Protein AF-0000000080439872 (afdb_homodimer)

pLDDT: mean 95.06, std 9.87, range [44.66, 98.94]

Foldseek 3Di:
DDFAPDDDDLVQFFAEEAEDEQEVVLDPPPHPVSSLVVSLVVVVVLVVLHHQEYEYEDFDPAPPGDDDDLVNSLVRVLVNLLSCVVPDDHAYEYEDQDLSSVLSSVVSPHGEYEHQALCPPPLCNLLSCQVSQGAYEGEDADPALDDPPLLVVLLVSNVVSVCSNVVSRHDQQRYEYEPNQQHRHDLVSSVVCLQQVLSSCVVPHAYEYEDELHVNQCVVVVHHSVPSHVVLLVSLLSCVVSGHRYYYYNNNNSNVVSRVVSSVVVPPD/DDFAPDDDDLVQFFAEEAEDEQEVVLDPPPHPVSSLVVSLVVVVVLVVLHHQEYEYEDFDPAPPGDDDDLVNSLVRVLVNLLSCVVPDDHAYEYEDQELSSVLSSVVSPHGEYEYQQLCPPPLCNLLSCQVSVGAYEGEDADPALDDPPLLVVLLVSNVVSVCSNVVSRHDQQRYEYEPNQQHRHDLVSSVVCLQQVLSSCVVPHAYEYEDELHVNQCVVVVHHSVPSHVVLLVSLLSCVVSGHRYYYYNNNNSNVVSRVVSSVVVPPD

Sequence (538 aa):
MKIGNKEFDLKERTYVMGILNITPDSFSDGGKFNELGKALKRVQEMIEEGADIIDIGGESTRPGFEVVEAEEEINRVVPVIKAIKEKFDIPISIDTYKSETAKAAIEAGADIINDIWGFKKDKDMAKLCAEKNVPCILMHNRDNAEYTDIMKDIKEDLIESINIAIDAGVKRENIILDPGIGFAKSLEENLKVMNNIEKIKELGFPILLGTSRKSMIGLTLNLPKDERLEGTLATTVLGITKGCEFIRVHDIKENKRVCVMTDSILKSKMKIGNKEFDLKERTYVMGILNITPDSFSDGGKFNELGKALKRVQEMIEEGADIIDIGGESTRPGFEVVEAEEEINRVVPVIKAIKEKFDIPISIDTYKSETAKAAIEAGADIINDIWGFKKDKDMAKLCAEKNVPCILMHNRDNAEYTDIMKDIKEDLIESINIAIDAGVKRENIILDPGIGFAKSLEENLKVMNNIEKIKELGFPILLGTSRKSMIGLTLNLPKDERLEGTLATTVLGITKGCEFIRVHDIKENKRVCVMTDSILKSK

Nearest PDB structures (foldseek):
  3tyd-assembly1_A-2  TM=9.718E-01  e=2.241E-34  Bacillus anthracis str. A2012
  1tws-assembly2_B  TM=9.735E-01  e=2.820E-34  Bacillus anthracis str. A2012
  3h23-assembly2_B-3  TM=9.794E-01  e=3.979E-34  Bacillus anthracis str. A2012
  3h23-assembly1_A  TM=9.606E-01  e=1.588E-34  Bacillus anthracis str. A2012
  3tye-assembly1_A-2  TM=9.814E-01  e=3.526E-33  Bacillus anthracis str. A2012

Structure (mmCIF, N/CA/C/O backbone):
data_AF-0000000080439872-model_v1
#
loop_
_entity.id
_entity.type
_entity.pdbx_description
1 polymer 'Dihydropteroate synthase'
#
loop_
_atom_site.group_PDB
_atom_site.id
_atom_site.type_symbol
_atom_site.label_atom_id
_atom_site.label_alt_id
_atom_site.label_comp_id
_atom_site.label_asym_id
_atom_site.label_entity_id
_atom_site.label_seq_id
_atom_site.pdbx_PDB_ins_code
_atom_site.Cartn_x
_atom_site.Cartn_y
_atom_site.Cartn_z
_atom_site.occupancy
_atom_site.B_iso_or_equiv
_atom_site.auth_seq_id
_atom_site.auth_comp_id
_atom_site.auth_asym_id
_atom_site.auth_atom_id
_atom_site.pdbx_PDB_model_num
ATOM 1 N N . MET A 1 1 ? 16.766 -19.406 -3.363 1 96.19 1 MET A N 1
ATOM 2 C CA . MET A 1 1 ? 15.977 -20.297 -4.211 1 96.19 1 MET A CA 1
ATOM 3 C C . MET A 1 1 ? 16.391 -20.156 -5.672 1 96.19 1 MET A C 1
ATOM 5 O O . MET A 1 1 ? 16.594 -19.047 -6.168 1 96.19 1 MET A O 1
ATOM 9 N N . LYS A 1 2 ? 16.531 -21.234 -6.328 1 97.31 2 LYS A N 1
ATOM 10 C CA . LYS A 1 2 ? 16.922 -21.203 -7.738 1 97.31 2 LYS A CA 1
ATOM 11 C C . LYS A 1 2 ? 15.703 -21.422 -8.641 1 97.31 2 LYS A C 1
ATOM 13 O O . LYS A 1 2 ? 14.945 -22.375 -8.453 1 97.31 2 LYS A O 1
ATOM 18 N N . ILE A 1 3 ? 15.477 -20.5 -9.547 1 97.81 3 ILE A N 1
ATOM 19 C CA . ILE A 1 3 ? 14.453 -20.625 -10.578 1 97.81 3 ILE A CA 1
ATOM 20 C C . ILE A 1 3 ? 15.078 -20.406 -11.953 1 97.81 3 ILE A C 1
ATOM 22 O O . ILE A 1 3 ? 15.516 -19.297 -12.281 1 97.81 3 ILE A O 1
ATOM 26 N N . GLY A 1 4 ? 15.008 -21.469 -12.727 1 96.25 4 GLY A N 1
ATOM 27 C CA . GLY A 1 4 ? 15.789 -21.391 -13.953 1 96.25 4 GLY A CA 1
ATOM 28 C C . GLY A 1 4 ? 17.266 -21.156 -13.711 1 96.25 4 GLY A C 1
ATOM 29 O O . GLY A 1 4 ? 17.891 -21.891 -12.93 1 96.25 4 GLY A O 1
ATOM 30 N N . ASN A 1 5 ? 17.812 -20.188 -14.375 1 96.12 5 ASN A N 1
ATOM 31 C CA . ASN A 1 5 ? 19.234 -19.906 -14.242 1 96.12 5 ASN A CA 1
ATOM 32 C C . ASN A 1 5 ? 19.484 -18.75 -13.273 1 96.12 5 ASN A C 1
ATOM 34 O O . ASN A 1 5 ? 20.578 -18.188 -13.242 1 96.12 5 ASN A O 1
ATOM 38 N N . LYS A 1 6 ? 18.484 -18.391 -12.539 1 97.38 6 LYS A N 1
ATOM 39 C CA . LYS A 1 6 ? 18.594 -17.25 -11.633 1 97.38 6 LYS A CA 1
ATOM 40 C C . LYS A 1 6 ? 18.484 -17.703 -10.18 1 97.38 6 LYS A C 1
ATOM 42 O O . LYS A 1 6 ? 17.766 -18.656 -9.867 1 97.38 6 LYS A O 1
ATOM 47 N N . GLU A 1 7 ? 19.172 -16.984 -9.375 1 97.62 7 GLU A N 1
ATOM 48 C CA . GLU A 1 7 ? 19.062 -17.172 -7.926 1 97.62 7 GLU A CA 1
ATOM 49 C C . GLU A 1 7 ? 18.234 -16.062 -7.285 1 97.62 7 GLU A C 1
ATOM 51 O O . GLU A 1 7 ? 18.484 -14.875 -7.516 1 97.62 7 GLU A O 1
ATOM 56 N N . PHE A 1 8 ? 17.25 -16.453 -6.602 1 97.88 8 PHE A N 1
ATOM 57 C CA . PHE A 1 8 ? 16.375 -15.523 -5.887 1 97.88 8 PHE A CA 1
ATOM 58 C C . PHE A 1 8 ? 16.703 -15.5 -4.402 1 97.88 8 PHE A C 1
ATOM 60 O O . PHE A 1 8 ? 16.484 -16.484 -3.695 1 97.88 8 PHE A O 1
ATOM 67 N N . ASP A 1 9 ? 17.25 -14.367 -3.9 1 97.62 9 ASP A N 1
ATOM 68 C CA . ASP A 1 9 ? 17.469 -14.172 -2.471 1 97.62 9 ASP A CA 1
ATOM 69 C C . ASP A 1 9 ? 16.203 -13.664 -1.79 1 97.62 9 ASP A C 1
ATOM 71 O O . ASP A 1 9 ? 15.938 -12.461 -1.772 1 97.62 9 ASP A O 1
ATOM 75 N N . LEU A 1 10 ? 15.516 -14.578 -1.187 1 96.56 10 LEU A N 1
ATOM 76 C CA . LEU A 1 10 ? 14.188 -14.305 -0.661 1 96.56 10 LEU A CA 1
ATOM 77 C C . LEU A 1 10 ? 14.266 -13.422 0.582 1 96.56 10 LEU A C 1
ATOM 79 O O . LEU A 1 10 ? 13.25 -12.891 1.039 1 96.56 10 LEU A O 1
ATOM 83 N N . LYS A 1 11 ? 15.43 -13.203 1.106 1 93.62 11 LYS A N 1
ATOM 84 C CA . LYS A 1 11 ? 15.617 -12.336 2.264 1 93.62 11 LYS A CA 1
ATOM 85 C C . LYS A 1 11 ? 15.961 -10.906 1.835 1 93.62 11 LYS A C 1
ATOM 87 O O . LYS A 1 11 ? 15.891 -9.977 2.639 1 93.62 11 LYS A O 1
ATOM 92 N N . GLU A 1 12 ? 16.266 -10.766 0.608 1 93.19 12 GLU A N 1
ATOM 93 C CA . GLU A 1 12 ? 16.781 -9.492 0.13 1 93.19 12 GLU A CA 1
ATOM 94 C C . GLU A 1 12 ? 15.648 -8.562 -0.302 1 93.19 12 GLU A C 1
ATOM 96 O O . GLU A 1 12 ? 15.648 -7.375 0.039 1 93.19 12 GLU A O 1
ATOM 101 N N . ARG A 1 13 ? 14.797 -9.062 -1.095 1 97.44 13 ARG A N 1
ATOM 102 C CA . ARG A 1 13 ? 13.742 -8.211 -1.631 1 97.44 13 ARG A CA 1
ATOM 103 C C . ARG A 1 13 ? 12.539 -9.039 -2.074 1 97.44 13 ARG A C 1
ATOM 105 O O . ARG A 1 13 ? 12.633 -10.258 -2.221 1 97.44 13 ARG A O 1
ATOM 112 N N . THR A 1 14 ? 11.422 -8.328 -2.277 1 98.81 14 THR A N 1
ATOM 113 C CA . THR A 1 14 ? 10.219 -8.922 -2.854 1 98.81 14 THR A CA 1
ATOM 114 C C . THR A 1 14 ? 10.352 -9.047 -4.367 1 98.81 14 THR A C 1
ATOM 116 O O . THR A 1 14 ? 10.883 -8.148 -5.027 1 98.81 14 THR A O 1
ATOM 119 N N . TYR A 1 15 ? 9.852 -10.141 -4.926 1 98.94 15 TYR A N 1
ATOM 120 C CA . TYR A 1 15 ? 9.969 -10.391 -6.359 1 98.94 15 TYR A CA 1
ATOM 121 C C . TYR A 1 15 ? 8.609 -10.281 -7.043 1 98.94 15 TYR A C 1
ATOM 123 O O . TYR A 1 15 ? 7.594 -10.703 -6.484 1 98.94 15 TYR A O 1
ATOM 131 N N . VAL A 1 16 ? 8.617 -9.742 -8.281 1 98.94 16 VAL A N 1
ATOM 132 C CA . VAL A 1 16 ? 7.383 -9.492 -9.016 1 98.94 16 VAL A CA 1
ATOM 133 C C . VAL A 1 16 ? 7.242 -10.516 -10.148 1 98.94 16 VAL A C 1
ATOM 135 O O . VAL A 1 16 ? 8.148 -10.68 -10.961 1 98.94 16 VAL A O 1
ATOM 138 N N . MET A 1 17 ? 6.156 -11.219 -10.086 1 98.94 17 MET A N 1
ATOM 139 C CA . MET A 1 17 ? 5.758 -12.133 -11.148 1 98.94 17 MET A CA 1
ATOM 140 C C . MET A 1 17 ? 4.68 -11.508 -12.031 1 98.94 17 MET A C 1
ATOM 142 O O . MET A 1 17 ? 3.566 -11.25 -11.57 1 98.94 17 MET A O 1
ATOM 146 N N . GLY A 1 18 ? 5.078 -11.281 -13.297 1 98.81 18 GLY A N 1
ATOM 147 C CA . GLY A 1 18 ? 4.148 -10.656 -14.227 1 98.81 18 GLY A CA 1
ATOM 148 C C . GLY A 1 18 ? 3.264 -11.648 -14.945 1 98.81 18 GLY A C 1
ATOM 149 O O . GLY A 1 18 ? 3.75 -12.664 -15.461 1 98.81 18 GLY A O 1
ATOM 150 N N . ILE A 1 19 ? 2.008 -11.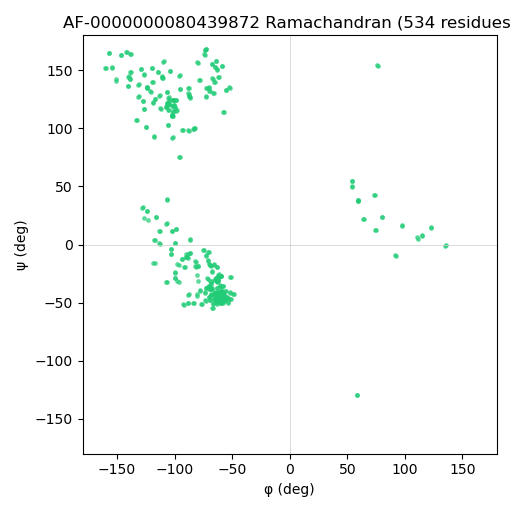375 -15.031 1 98.19 19 ILE A N 1
ATOM 151 C CA . ILE A 1 19 ? 1.021 -12.266 -15.633 1 98.19 19 ILE A CA 1
ATOM 152 C C . ILE A 1 19 ? 0.958 -12.023 -17.141 1 98.19 19 ILE A C 1
ATOM 154 O O . ILE A 1 19 ? 0.772 -10.883 -17.578 1 98.19 19 ILE A O 1
ATOM 158 N N . LEU A 1 20 ? 1.108 -12.992 -17.906 1 96.62 20 LEU A N 1
ATOM 159 C CA . LEU A 1 20 ? 0.929 -12.977 -19.344 1 96.62 20 LEU A CA 1
ATOM 160 C C . LEU A 1 20 ? -0.069 -14.047 -19.781 1 96.62 20 LEU A C 1
ATOM 162 O O . LEU A 1 20 ? 0.281 -15.227 -19.891 1 96.62 20 LEU A O 1
ATOM 166 N N . ASN A 1 21 ? -1.266 -13.672 -20.047 1 92.25 21 ASN A N 1
ATOM 167 C CA . ASN A 1 21 ? -2.291 -14.594 -20.531 1 92.25 21 ASN A CA 1
ATOM 168 C C . ASN A 1 21 ? -2.264 -14.727 -22.047 1 92.25 21 ASN A C 1
ATOM 170 O O . ASN A 1 21 ? -2.279 -13.719 -22.766 1 92.25 21 ASN A O 1
ATOM 174 N N . ILE A 1 22 ? -2.205 -15.961 -22.422 1 89.44 22 ILE A N 1
ATOM 175 C CA . ILE A 1 22 ? -2.271 -16.25 -23.844 1 89.44 22 ILE A CA 1
ATOM 176 C C . ILE A 1 22 ? -3.674 -16.734 -24.203 1 89.44 22 ILE A C 1
ATOM 178 O O . ILE A 1 22 ? -4.043 -17.859 -23.906 1 89.44 22 ILE A O 1
ATOM 182 N N . THR A 1 23 ? -4.613 -15.992 -24.578 1 72.44 23 THR A N 1
ATOM 183 C CA . THR A 1 23 ? -5.98 -16.391 -24.906 1 72.44 23 THR A CA 1
ATOM 184 C C . THR A 1 23 ? -6.234 -16.25 -26.406 1 72.44 23 THR A C 1
ATOM 186 O O . THR A 1 23 ? -5.465 -15.594 -27.125 1 72.44 23 THR A O 1
ATOM 189 N N . PRO A 1 24 ? -7.285 -17.078 -26.828 1 66.19 24 PRO A N 1
ATOM 190 C CA . PRO A 1 24 ? -7.57 -17.078 -28.266 1 66.19 24 PRO A CA 1
ATOM 191 C C . PRO A 1 24 ? -7.734 -15.672 -28.828 1 66.19 24 PRO A C 1
ATOM 193 O O . PRO A 1 24 ? -7.363 -15.414 -29.969 1 66.19 24 PRO A O 1
ATOM 196 N N . ASP A 1 25 ? -8.539 -14.953 -28.031 1 55.91 25 ASP A N 1
ATOM 197 C CA . ASP A 1 25 ? -8.781 -13.633 -28.578 1 55.91 25 ASP A CA 1
ATOM 198 C C . ASP A 1 25 ? -7.469 -12.938 -28.953 1 55.91 25 ASP A C 1
ATOM 200 O O . ASP A 1 25 ? -7.445 -12.055 -29.812 1 55.91 25 ASP A O 1
ATOM 204 N N . SER A 1 26 ? -6.559 -13.312 -28.297 1 51.56 26 SER A N 1
ATOM 205 C CA . SER A 1 26 ? -5.234 -12.789 -28.609 1 51.56 26 SER A CA 1
ATOM 206 C C . SER A 1 26 ? -4.73 -13.328 -29.938 1 51.56 26 SER A C 1
ATOM 208 O O . SER A 1 26 ? -3.955 -12.664 -30.641 1 51.56 26 SER A O 1
ATOM 210 N N . PHE A 1 27 ? -5.152 -14.617 -30.297 1 48.25 27 PHE A N 1
ATOM 211 C CA . PHE A 1 27 ? -4.66 -15.273 -31.5 1 48.25 27 PHE A CA 1
ATOM 212 C C . PHE A 1 27 ? -5.633 -15.078 -32.656 1 48.25 27 PHE A C 1
ATOM 214 O O . PHE A 1 27 ? -5.316 -15.406 -33.812 1 48.25 27 PHE A O 1
ATOM 221 N N . SER A 1 28 ? -6.836 -14.719 -32.375 1 44.66 28 SER A N 1
ATOM 222 C CA . SER A 1 28 ? -7.785 -14.711 -33.5 1 44.66 28 SER A CA 1
ATOM 223 C C . SER A 1 28 ? -7.43 -13.641 -34.531 1 44.66 28 SER A C 1
ATOM 225 O O . SER A 1 28 ? -7.547 -13.867 -35.719 1 44.66 28 SER A O 1
ATOM 227 N N . ASP A 1 29 ? -7.328 -12.438 -33.969 1 44.69 29 ASP A N 1
ATOM 228 C CA . ASP A 1 29 ? -7.539 -11.406 -34.969 1 44.69 29 ASP A CA 1
ATOM 229 C C . ASP A 1 29 ? -6.277 -11.188 -35.812 1 44.69 29 ASP A C 1
ATOM 231 O O . ASP A 1 29 ? -6.328 -10.547 -36.875 1 44.69 29 ASP A O 1
ATOM 235 N N . GLY A 1 30 ? -5.125 -11.336 -35.375 1 47.09 30 GLY A N 1
ATOM 236 C CA . GLY A 1 30 ? -4.047 -10.828 -36.219 1 47.09 30 GLY A CA 1
ATOM 237 C C . GLY A 1 30 ? -3.025 -11.891 -36.594 1 47.09 30 GLY A C 1
ATOM 238 O O . GLY A 1 30 ? -2.018 -11.594 -37.219 1 47.09 30 GLY A O 1
ATOM 239 N N . GLY A 1 31 ? -3.357 -13.352 -36.531 1 53.75 31 GLY A N 1
ATOM 240 C CA . GLY A 1 31 ? -2.484 -14.453 -36.875 1 53.75 31 GLY A CA 1
ATOM 241 C C . GLY A 1 31 ? -1.446 -14.758 -35.812 1 53.75 31 GLY A C 1
ATOM 242 O O . GLY A 1 31 ? -1.201 -13.938 -34.938 1 53.75 31 GLY A O 1
ATOM 243 N N . LYS A 1 32 ? -0.967 -15.953 -35.719 1 57.28 32 LYS A N 1
ATOM 244 C CA . LYS A 1 32 ? -0.032 -16.5 -34.75 1 57.28 32 LYS A CA 1
ATOM 245 C C . LYS A 1 32 ? 1.185 -15.594 -34.594 1 57.28 32 LYS A C 1
ATOM 247 O O . LYS A 1 32 ? 1.626 -15.344 -33.469 1 57.28 32 LYS A O 1
ATOM 252 N N . PHE A 1 33 ? 1.623 -15.141 -35.719 1 55.19 33 PHE A N 1
ATOM 253 C CA . PHE A 1 33 ? 2.824 -14.312 -35.688 1 55.19 33 PHE A CA 1
ATOM 254 C C . PHE A 1 33 ? 2.553 -12.984 -35 1 55.19 33 PHE A C 1
ATOM 256 O O . PHE A 1 33 ? 3.396 -12.484 -34.25 1 55.19 33 PHE A O 1
ATOM 263 N N . ASN A 1 34 ? 1.487 -12.477 -35.344 1 66.94 34 ASN A N 1
ATOM 264 C CA . ASN A 1 34 ? 1.124 -11.203 -34.719 1 66.94 34 ASN A CA 1
ATOM 265 C C . ASN A 1 34 ? 0.931 -11.344 -33.219 1 66.94 34 ASN A C 1
ATOM 267 O O . ASN A 1 34 ? 1.326 -10.461 -32.438 1 66.94 34 ASN A O 1
ATOM 271 N N . GLU A 1 35 ? 0.546 -12.492 -32.906 1 77.12 35 GLU A N 1
ATOM 272 C CA . GLU A 1 35 ? 0.327 -12.734 -31.484 1 77.12 35 GLU A CA 1
ATOM 273 C C . GLU A 1 35 ? 1.648 -12.945 -30.75 1 77.12 35 GLU A C 1
ATOM 275 O O . GLU A 1 35 ? 1.826 -12.477 -29.625 1 77.12 35 GLU A O 1
ATOM 280 N N . LEU A 1 36 ? 2.414 -13.633 -31.469 1 87.81 36 LEU A N 1
ATOM 281 C CA . LEU A 1 36 ? 3.734 -13.859 -30.906 1 87.81 36 LEU A CA 1
ATOM 282 C C . LEU A 1 36 ? 4.484 -12.547 -30.703 1 87.81 36 LEU A C 1
ATOM 284 O O . LEU A 1 36 ? 5.129 -12.344 -29.672 1 87.81 36 LEU A O 1
ATOM 288 N N . GLY A 1 37 ? 4.379 -11.734 -31.719 1 89.5 37 GLY A N 1
ATOM 289 C CA . GLY A 1 37 ? 5.004 -10.43 -31.609 1 89.5 37 GLY A CA 1
ATOM 290 C C . GLY A 1 37 ? 4.461 -9.602 -30.453 1 89.5 37 GLY A C 1
ATOM 291 O O . GLY A 1 37 ? 5.223 -8.953 -29.734 1 89.5 37 GLY A O 1
ATOM 292 N N . LYS A 1 38 ? 3.186 -9.586 -30.297 1 91.38 38 LYS A N 1
ATOM 293 C CA . LYS A 1 38 ? 2.539 -8.852 -29.203 1 91.38 38 LYS A CA 1
ATOM 294 C C . LYS A 1 38 ? 2.973 -9.383 -27.844 1 91.38 38 LYS A C 1
ATOM 296 O O . LYS A 1 38 ? 3.223 -8.617 -26.922 1 91.38 38 LYS A O 1
ATOM 301 N N . ALA A 1 39 ? 2.982 -10.695 -27.734 1 93.81 39 ALA A N 1
ATOM 302 C CA . ALA A 1 39 ? 3.414 -11.32 -26.5 1 93.81 39 ALA A CA 1
ATOM 303 C C . ALA A 1 39 ? 4.848 -10.93 -26.156 1 93.81 39 ALA A C 1
ATOM 305 O O . ALA A 1 39 ? 5.141 -10.57 -25.016 1 93.81 39 ALA A O 1
ATOM 306 N N . LEU A 1 40 ? 5.707 -10.992 -27.156 1 96.19 40 LEU A N 1
ATOM 307 C CA . LEU A 1 40 ? 7.113 -10.664 -26.938 1 96.19 40 LEU A CA 1
ATOM 308 C C . LEU A 1 40 ? 7.27 -9.195 -26.547 1 96.19 40 LEU A C 1
ATOM 310 O O . LEU A 1 40 ? 8.086 -8.859 -25.688 1 96.19 40 LEU A O 1
ATOM 314 N N . LYS A 1 41 ? 6.52 -8.352 -27.234 1 96.5 41 LYS A N 1
ATOM 315 C CA . LYS A 1 41 ? 6.551 -6.938 -26.891 1 96.5 41 LYS A CA 1
ATOM 316 C C . LYS A 1 41 ? 6.105 -6.711 -25.453 1 96.5 41 LYS A C 1
ATOM 318 O O . LYS A 1 41 ? 6.723 -5.938 -24.719 1 96.5 41 LYS A O 1
ATOM 323 N N . ARG A 1 42 ? 5.043 -7.363 -25.047 1 96.62 42 ARG A N 1
ATOM 324 C CA . ARG A 1 42 ? 4.547 -7.234 -23.688 1 96.62 42 ARG A CA 1
ATOM 325 C C . ARG A 1 42 ? 5.582 -7.73 -22.688 1 96.62 42 ARG A C 1
ATOM 327 O O . ARG A 1 42 ? 5.777 -7.117 -21.625 1 96.62 42 ARG A O 1
ATOM 334 N N . VAL A 1 43 ? 6.195 -8.82 -22.984 1 98.12 43 VAL A N 1
ATOM 335 C CA . VAL A 1 43 ? 7.23 -9.352 -22.109 1 98.12 43 VAL A CA 1
ATOM 336 C C . VAL A 1 43 ? 8.367 -8.344 -21.969 1 98.12 43 VAL A C 1
ATOM 338 O O . VAL A 1 43 ? 8.852 -8.102 -20.859 1 98.12 43 VAL A O 1
ATOM 341 N N . GLN A 1 44 ? 8.766 -7.762 -23.062 1 98.44 44 GLN A N 1
ATOM 342 C CA . GLN A 1 44 ? 9.797 -6.727 -23.016 1 98.44 44 GLN A CA 1
ATOM 343 C C . GLN A 1 44 ? 9.383 -5.582 -22.094 1 98.44 44 GLN A C 1
ATOM 345 O O . GLN A 1 44 ? 10.188 -5.125 -21.281 1 98.44 44 GLN A O 1
ATOM 350 N N . GLU A 1 45 ? 8.18 -5.133 -22.281 1 98.44 45 GLU A N 1
ATOM 351 C CA . GLU A 1 45 ? 7.656 -4.07 -21.438 1 98.44 45 GLU A CA 1
ATOM 352 C C . GLU A 1 45 ? 7.684 -4.477 -19.953 1 98.44 45 GLU A C 1
ATOM 354 O O . GLU A 1 45 ? 8.086 -3.691 -19.094 1 98.44 45 GLU A O 1
ATOM 359 N N . MET A 1 46 ? 7.238 -5.699 -19.656 1 98.69 46 MET A N 1
ATOM 360 C CA . MET A 1 46 ? 7.199 -6.184 -18.281 1 98.69 46 MET A CA 1
ATOM 361 C C . MET A 1 46 ? 8.594 -6.203 -17.672 1 98.69 46 MET A C 1
ATOM 363 O O . MET A 1 46 ? 8.781 -5.832 -16.516 1 98.69 46 MET A O 1
ATOM 367 N N . ILE A 1 47 ? 9.523 -6.672 -18.438 1 98.75 47 ILE A N 1
ATOM 368 C CA . ILE A 1 47 ? 10.906 -6.723 -17.969 1 98.75 47 ILE A CA 1
ATOM 369 C C . ILE A 1 47 ? 11.398 -5.312 -17.656 1 98.75 47 ILE A C 1
ATOM 371 O O . ILE A 1 47 ? 11.977 -5.07 -16.594 1 98.75 47 ILE A O 1
ATOM 375 N N . GLU A 1 48 ? 11.133 -4.383 -18.578 1 98.62 48 GLU A N 1
ATOM 376 C CA . GLU A 1 48 ? 11.539 -2.992 -18.375 1 98.62 48 GLU A CA 1
ATOM 377 C C . GLU A 1 48 ? 10.852 -2.379 -17.156 1 98.62 48 GLU A C 1
ATOM 379 O O . GLU A 1 48 ? 11.43 -1.531 -16.484 1 98.62 48 GLU A O 1
ATOM 384 N N . GLU A 1 49 ? 9.695 -2.846 -16.922 1 98.62 49 GLU A N 1
ATOM 385 C CA . GLU A 1 49 ? 8.906 -2.342 -15.797 1 98.62 49 GLU A CA 1
ATOM 386 C C . GLU A 1 49 ? 9.359 -2.965 -14.484 1 98.62 49 GLU A C 1
ATOM 388 O O . GLU A 1 49 ? 9.023 -2.471 -13.406 1 98.62 49 GLU A O 1
ATOM 393 N N . GLY A 1 50 ? 10.078 -4.098 -14.5 1 98.56 50 GLY A N 1
ATOM 394 C CA . GLY A 1 50 ? 10.68 -4.609 -13.273 1 98.56 50 GLY A CA 1
ATOM 395 C C . GLY A 1 50 ? 10.242 -6.02 -12.938 1 98.56 50 GLY A C 1
ATOM 396 O O . GLY A 1 50 ? 10.461 -6.492 -11.82 1 98.56 50 GLY A O 1
ATOM 397 N N . ALA A 1 51 ? 9.625 -6.746 -13.891 1 98.81 51 ALA A N 1
ATOM 398 C CA . ALA A 1 51 ? 9.234 -8.133 -13.641 1 98.81 51 ALA A CA 1
ATOM 399 C C . ALA A 1 51 ? 10.461 -9.016 -13.422 1 98.81 51 ALA A C 1
ATOM 401 O O . ALA A 1 51 ? 11.469 -8.875 -14.117 1 98.81 51 ALA A O 1
ATOM 402 N N . ASP A 1 52 ? 10.32 -9.938 -12.43 1 98.75 52 ASP A N 1
ATOM 403 C CA . ASP A 1 52 ? 11.391 -10.883 -12.141 1 98.75 52 ASP A CA 1
ATOM 404 C C . ASP A 1 52 ? 11.109 -12.242 -12.773 1 98.75 52 ASP A C 1
ATOM 406 O O . ASP A 1 52 ? 12.031 -13.016 -13.039 1 98.75 52 ASP A O 1
ATOM 410 N N . ILE A 1 53 ? 9.859 -12.555 -12.922 1 98.88 53 ILE A N 1
ATOM 411 C CA . ILE A 1 53 ? 9.352 -13.781 -13.508 1 98.88 53 ILE A CA 1
ATOM 412 C C . ILE A 1 53 ? 8.156 -13.469 -14.414 1 98.88 53 ILE A C 1
ATOM 414 O O . ILE A 1 53 ? 7.383 -12.555 -14.125 1 98.88 53 ILE A O 1
ATOM 418 N N . ILE A 1 54 ? 8.023 -14.164 -15.539 1 98.81 54 ILE A N 1
ATOM 419 C CA . ILE A 1 54 ? 6.828 -14.062 -16.375 1 98.81 54 ILE A CA 1
ATOM 420 C C . ILE A 1 54 ? 5.973 -15.312 -16.203 1 98.81 54 ILE A C 1
ATOM 422 O O . ILE A 1 54 ? 6.441 -16.422 -16.422 1 98.81 54 ILE A O 1
ATOM 426 N N . ASP A 1 55 ? 4.773 -15.141 -15.789 1 98.75 55 ASP A N 1
ATOM 427 C CA . ASP A 1 55 ? 3.83 -16.234 -15.602 1 98.75 55 ASP A CA 1
ATOM 428 C C . ASP A 1 55 ? 2.893 -16.359 -16.797 1 98.75 55 ASP A C 1
ATOM 430 O O . ASP A 1 55 ? 2.029 -15.508 -17.016 1 98.75 55 ASP A O 1
ATOM 434 N N . ILE A 1 56 ? 2.994 -17.422 -17.484 1 97.81 56 ILE A N 1
ATOM 435 C CA . ILE A 1 56 ? 2.25 -17.625 -18.719 1 97.81 56 ILE A CA 1
ATOM 436 C C . ILE A 1 56 ? 1.095 -18.594 -18.469 1 97.81 56 ILE A C 1
ATOM 438 O O . ILE A 1 56 ? 1.288 -19.672 -17.906 1 97.81 56 ILE A O 1
ATOM 442 N N . GLY A 1 57 ? -0.026 -18.188 -18.812 1 95.5 57 GLY A N 1
ATOM 443 C CA . GLY A 1 57 ? -1.212 -19.031 -18.734 1 95.5 57 GLY A CA 1
ATOM 444 C C . GLY A 1 57 ? -1.93 -19.172 -20.062 1 95.5 57 GLY A C 1
ATOM 445 O O . GLY A 1 57 ? -2.145 -18.188 -20.766 1 95.5 57 GLY A O 1
ATOM 446 N N . GLY A 1 58 ? -2.301 -20.359 -20.391 1 92.88 58 GLY A N 1
ATOM 447 C CA . GLY A 1 58 ? -3.025 -20.625 -21.625 1 92.88 58 GLY A CA 1
ATOM 448 C C . GLY A 1 58 ? -4.508 -20.859 -21.406 1 92.88 58 GLY A C 1
ATOM 449 O O . GLY A 1 58 ? -5.266 -21 -22.375 1 92.88 58 GLY A O 1
ATOM 450 N N . GLU A 1 59 ? -4.871 -20.953 -20.156 1 90.12 59 GLU A N 1
ATOM 451 C CA . GLU A 1 59 ? -6.25 -21.172 -19.734 1 90.12 59 GLU A CA 1
ATOM 452 C C . GLU A 1 59 ? -6.668 -20.188 -18.641 1 90.12 59 GLU A C 1
ATOM 454 O O . GLU A 1 59 ? -5.945 -20 -17.672 1 90.12 59 GLU A O 1
ATOM 459 N N . SER A 1 60 ? -7.812 -19.531 -18.938 1 82.88 60 SER A N 1
ATOM 460 C CA . SER A 1 60 ? -8.344 -18.703 -17.875 1 82.88 60 SER A CA 1
ATOM 461 C C . SER A 1 60 ? -8.891 -19.562 -16.734 1 82.88 60 SER A C 1
ATOM 463 O O . SER A 1 60 ? -9.523 -20.594 -16.969 1 82.88 60 SER A O 1
ATOM 465 N N . THR A 1 61 ? -8.516 -19.125 -15.516 1 75.62 61 THR A N 1
ATOM 466 C CA . THR A 1 61 ? -9.039 -19.859 -14.367 1 75.62 61 THR A CA 1
ATOM 467 C C . THR A 1 61 ? -9.945 -18.969 -13.523 1 75.62 61 THR A C 1
ATOM 469 O O . THR A 1 61 ? -10.164 -19.234 -12.344 1 75.62 61 THR A O 1
ATOM 472 N N . ARG A 1 62 ? -10.453 -17.969 -14.203 1 71.38 62 ARG A N 1
ATOM 473 C CA . ARG A 1 62 ? -11.469 -17.156 -13.555 1 71.38 62 ARG A CA 1
ATOM 474 C C . ARG A 1 62 ? -12.758 -17.953 -13.336 1 71.38 62 ARG A C 1
ATOM 476 O O . ARG A 1 62 ? -12.969 -18.984 -13.961 1 71.38 62 ARG A O 1
ATOM 483 N N . PRO A 1 63 ? -13.492 -17.484 -12.352 1 68.81 63 PRO A N 1
ATOM 484 C CA . PRO A 1 63 ? -14.766 -18.188 -12.156 1 68.81 63 PRO A CA 1
ATOM 485 C C . PRO A 1 63 ? -15.578 -18.281 -13.445 1 68.81 63 PRO A C 1
ATOM 487 O O . PRO A 1 63 ? -15.711 -17.312 -14.18 1 68.81 63 PRO A O 1
ATOM 490 N N . GLY A 1 64 ? -16.078 -19.375 -13.68 1 70.31 64 GLY A N 1
ATOM 491 C CA . GLY A 1 64 ? -16.906 -19.609 -14.844 1 70.31 64 GLY A CA 1
ATOM 492 C C . GLY A 1 64 ? -16.125 -19.828 -16.125 1 70.31 64 GLY A C 1
ATOM 493 O O . GLY A 1 64 ? -16.656 -19.734 -17.219 1 70.31 64 GLY A O 1
ATOM 494 N N . PHE A 1 65 ? -14.93 -20.234 -15.969 1 71.5 65 PHE A N 1
ATOM 495 C CA . PHE A 1 65 ? -14.078 -20.344 -17.141 1 71.5 65 PHE A CA 1
ATOM 496 C C . PHE A 1 65 ? -14.367 -21.625 -17.922 1 71.5 65 PHE A C 1
ATOM 498 O O . PHE A 1 65 ? -15 -22.547 -17.391 1 71.5 65 PHE A O 1
ATOM 505 N N . GLU A 1 66 ? -14 -21.562 -19.281 1 76.75 66 GLU A N 1
ATOM 506 C CA . GLU A 1 66 ? -14.102 -22.719 -20.156 1 76.75 66 GLU A CA 1
ATOM 507 C C . GLU A 1 66 ? -12.836 -23.578 -20.109 1 76.75 66 GLU A C 1
ATOM 509 O O . GLU A 1 66 ? -11.727 -23.047 -20.219 1 76.75 66 GLU A O 1
ATOM 514 N N . VAL A 1 67 ? -13.062 -24.875 -19.891 1 83.81 67 VAL A N 1
ATOM 515 C CA . VAL A 1 67 ? -11.938 -25.797 -19.828 1 83.81 67 VAL A CA 1
ATOM 516 C C . VAL A 1 67 ? -11.305 -25.938 -21.219 1 83.81 67 VAL A C 1
ATOM 518 O O . VAL A 1 67 ? -12.016 -26.062 -22.219 1 83.81 67 VAL A O 1
ATOM 521 N N . VAL A 1 68 ? -9.992 -25.828 -21.25 1 88.62 68 VAL A N 1
ATOM 522 C CA . VAL A 1 68 ? -9.195 -26 -22.469 1 88.62 68 VAL A CA 1
ATOM 523 C C . VAL A 1 68 ? -8.453 -27.344 -22.406 1 88.62 68 VAL A C 1
ATOM 525 O O . VAL A 1 68 ? -7.82 -27.656 -21.406 1 88.62 68 VAL A O 1
ATOM 528 N N . GLU A 1 69 ? -8.555 -28.078 -23.438 1 92.94 69 GLU A N 1
ATOM 529 C CA . GLU A 1 69 ? -7.836 -29.344 -23.469 1 92.94 69 GLU A CA 1
ATOM 530 C C . GLU A 1 69 ? -6.328 -29.125 -23.453 1 92.94 69 GLU A C 1
ATOM 532 O O . GLU A 1 69 ? -5.84 -28.078 -23.906 1 92.94 69 GLU A O 1
ATOM 537 N N . ALA A 1 70 ? -5.625 -30.094 -22.938 1 95.38 70 ALA A N 1
ATOM 538 C CA . ALA A 1 70 ? -4.176 -30 -22.797 1 95.38 70 ALA A CA 1
ATOM 539 C C . ALA A 1 70 ? -3.506 -29.672 -24.125 1 95.38 70 ALA A C 1
ATOM 541 O O . ALA A 1 70 ? -2.645 -28.781 -24.188 1 95.38 70 ALA A O 1
ATOM 542 N N . GLU A 1 71 ? -3.938 -30.375 -25.125 1 95.44 71 GLU A N 1
ATOM 543 C CA . GLU A 1 71 ? -3.33 -30.156 -26.438 1 95.44 71 GLU A CA 1
ATOM 544 C C . GLU A 1 71 ? -3.5 -28.719 -26.891 1 95.44 71 GLU A C 1
ATOM 546 O O . GLU A 1 71 ? -2.559 -28.109 -27.406 1 95.44 71 GLU A O 1
ATOM 551 N N . GLU A 1 72 ? -4.641 -28.188 -26.766 1 93.19 72 GLU A N 1
ATOM 552 C CA . GLU A 1 72 ? -4.91 -26.797 -27.141 1 93.19 72 GLU A CA 1
ATOM 553 C C . GLU A 1 72 ? -4.102 -25.828 -26.281 1 93.19 72 GLU A C 1
ATOM 555 O O . GLU A 1 72 ? -3.549 -24.859 -26.797 1 93.19 72 GLU A O 1
ATOM 560 N N . GLU A 1 73 ? -4.094 -26.062 -24.984 1 95.19 73 GLU A N 1
ATOM 561 C CA . GLU A 1 73 ? -3.303 -25.219 -24.094 1 95.19 73 GLU A CA 1
ATOM 562 C C . GLU A 1 73 ? -1.827 -25.234 -24.469 1 95.19 73 GLU A C 1
ATOM 564 O O . GLU A 1 73 ? -1.178 -24.188 -24.5 1 95.19 73 GLU A O 1
ATOM 569 N N . ILE A 1 74 ? -1.333 -26.406 -24.812 1 96.62 74 ILE A N 1
ATOM 570 C CA . ILE A 1 74 ? 0.056 -26.578 -25.234 1 96.62 74 ILE A CA 1
ATOM 571 C C . ILE A 1 74 ? 0.324 -25.75 -26.484 1 96.62 74 ILE A C 1
ATOM 573 O O . ILE A 1 74 ? 1.323 -25.031 -26.562 1 96.62 74 ILE A O 1
ATOM 577 N N . ASN A 1 75 ? -0.585 -25.812 -27.422 1 94 75 ASN A N 1
ATOM 578 C CA . ASN A 1 75 ? -0.444 -25.078 -28.672 1 94 75 ASN A CA 1
ATOM 579 C C . ASN A 1 75 ? -0.405 -23.578 -28.438 1 94 75 ASN A C 1
ATOM 581 O O . ASN A 1 75 ? 0.23 -22.844 -29.203 1 94 75 ASN A O 1
ATOM 585 N N . ARG A 1 76 ? -1.023 -23.188 -27.391 1 92.56 76 ARG A N 1
ATOM 586 C CA . ARG A 1 76 ? -1.072 -21.766 -27.078 1 92.56 76 ARG A CA 1
ATOM 587 C C . ARG A 1 76 ? 0.219 -21.297 -26.406 1 92.56 76 ARG A C 1
ATOM 589 O O . ARG A 1 76 ? 0.791 -20.281 -26.797 1 92.56 76 ARG A O 1
ATOM 596 N N . VAL A 1 77 ? 0.744 -22.094 -25.453 1 96.12 77 VAL A N 1
ATOM 597 C CA . VAL A 1 77 ? 1.747 -21.547 -24.547 1 96.12 77 VAL A CA 1
ATOM 598 C C . VAL A 1 77 ? 3.145 -21.922 -25.031 1 96.12 77 VAL A C 1
ATOM 600 O O . VAL A 1 77 ? 4.094 -21.156 -24.859 1 96.12 77 VAL A O 1
ATOM 603 N N . VAL A 1 78 ? 3.328 -23.047 -25.672 1 97.06 78 VAL A N 1
ATOM 604 C CA . VAL A 1 78 ? 4.652 -23.594 -25.969 1 97.06 78 VAL A CA 1
ATOM 605 C C . VAL A 1 78 ? 5.375 -22.672 -26.953 1 97.06 78 VAL A C 1
ATOM 607 O O . VAL A 1 78 ? 6.527 -22.297 -26.719 1 97.06 78 VAL A O 1
ATOM 610 N N . PRO A 1 79 ? 4.715 -22.188 -28.109 1 96.06 79 PRO A N 1
ATOM 611 C CA . PRO A 1 79 ? 5.414 -21.281 -29.031 1 96.06 79 PRO A CA 1
ATOM 612 C C . PRO A 1 79 ? 5.855 -19.984 -28.344 1 96.06 79 PRO A C 1
ATOM 614 O O . PRO A 1 79 ? 6.938 -19.469 -28.641 1 96.06 79 PRO A O 1
ATOM 617 N N . VAL A 1 80 ? 5.062 -19.5 -27.453 1 96.31 80 VAL A N 1
ATOM 618 C CA . VAL A 1 80 ? 5.355 -18.25 -26.75 1 96.31 80 VAL A CA 1
ATOM 619 C C . VAL A 1 80 ? 6.539 -18.469 -25.797 1 96.31 80 VAL A C 1
ATOM 621 O O . VAL A 1 80 ? 7.461 -17.641 -25.766 1 96.31 80 VAL A O 1
ATOM 624 N N . ILE A 1 81 ? 6.543 -19.547 -25.062 1 98.06 81 ILE A N 1
ATOM 625 C CA . ILE A 1 81 ? 7.617 -19.859 -24.125 1 98.06 81 ILE A CA 1
ATOM 626 C C . ILE A 1 81 ? 8.945 -19.953 -24.875 1 98.06 81 ILE A C 1
ATOM 628 O O . ILE A 1 81 ? 9.938 -19.344 -24.484 1 98.06 81 ILE A O 1
ATOM 632 N N . LYS A 1 82 ? 8.93 -20.703 -25.969 1 98.06 82 LYS A N 1
ATOM 633 C CA . LYS A 1 82 ? 10.141 -20.859 -26.781 1 98.06 82 LYS A CA 1
ATOM 634 C C . LYS A 1 82 ? 10.656 -19.516 -27.266 1 98.06 82 LYS A C 1
ATOM 636 O O . LYS A 1 82 ? 11.859 -19.234 -27.188 1 98.06 82 LYS A O 1
ATOM 641 N N . ALA A 1 83 ? 9.711 -18.719 -27.781 1 97.06 83 ALA A N 1
ATOM 642 C CA . ALA A 1 83 ? 10.094 -17.422 -28.312 1 97.06 83 ALA A CA 1
ATOM 643 C C . ALA A 1 83 ? 10.672 -16.516 -27.234 1 97.06 83 ALA A C 1
ATOM 645 O O . ALA A 1 83 ? 11.648 -15.805 -27.469 1 97.06 83 ALA A O 1
ATOM 646 N N . ILE A 1 84 ? 10.086 -16.5 -26.047 1 98.06 84 ILE A N 1
ATOM 647 C CA . ILE A 1 84 ? 10.578 -15.688 -24.953 1 98.06 84 ILE A CA 1
ATOM 648 C C . ILE A 1 84 ? 11.984 -16.141 -24.562 1 98.06 84 ILE A C 1
ATOM 650 O O . ILE A 1 84 ? 12.883 -15.305 -24.391 1 98.06 84 ILE A O 1
ATOM 654 N N . LYS A 1 85 ? 12.188 -17.422 -24.453 1 97.94 85 LYS A N 1
ATOM 655 C CA . LYS A 1 85 ? 13.477 -17.953 -24.031 1 97.94 85 LYS A CA 1
ATOM 656 C C . LYS A 1 85 ? 14.57 -17.641 -25.047 1 97.94 85 LYS A C 1
ATOM 658 O O . LYS A 1 85 ? 15.742 -17.5 -24.688 1 97.94 85 LYS A O 1
ATOM 663 N N . GLU A 1 86 ? 14.164 -17.562 -26.266 1 97.38 86 GLU A N 1
ATOM 664 C CA . GLU A 1 86 ? 15.125 -17.219 -27.312 1 97.38 86 GLU A CA 1
ATOM 665 C C . GLU A 1 86 ? 15.547 -15.766 -27.219 1 97.38 86 GLU A C 1
ATOM 667 O O . GLU A 1 86 ? 16.688 -15.422 -27.547 1 97.38 86 GLU A O 1
ATOM 672 N N . LYS A 1 87 ? 14.719 -14.953 -26.75 1 97.62 87 LYS A N 1
ATOM 673 C CA . LYS A 1 87 ? 14.938 -13.516 -26.859 1 97.62 87 LYS A CA 1
ATOM 674 C C . LYS A 1 87 ? 15.336 -12.906 -25.516 1 97.62 87 LYS A C 1
ATOM 676 O O . LYS A 1 87 ? 16.031 -11.891 -25.469 1 97.62 87 LYS A O 1
ATOM 681 N N . PHE A 1 88 ? 14.867 -13.422 -24.484 1 98.38 88 PHE A N 1
ATOM 682 C CA . PHE A 1 88 ? 15.039 -12.789 -23.172 1 98.38 88 PHE A CA 1
ATOM 683 C C . PHE A 1 88 ? 15.641 -13.773 -22.172 1 98.38 88 PHE A C 1
ATOM 685 O O . PHE A 1 88 ? 15.453 -14.984 -22.297 1 98.38 88 PHE A O 1
ATOM 692 N N . ASP A 1 89 ? 16.484 -13.305 -21.234 1 98.25 89 ASP A N 1
ATOM 693 C CA . ASP A 1 89 ? 16.984 -14.07 -20.094 1 98.25 89 ASP A CA 1
ATOM 694 C C . ASP A 1 89 ? 16.141 -13.82 -18.859 1 98.25 89 ASP A C 1
ATOM 696 O O . ASP A 1 89 ? 16.531 -13.055 -17.969 1 98.25 89 ASP A O 1
ATOM 700 N N . ILE A 1 90 ? 14.945 -14.391 -18.766 1 98.62 90 ILE A N 1
ATOM 701 C CA . ILE A 1 90 ? 14 -14.227 -17.656 1 98.62 90 ILE A CA 1
ATOM 702 C C . ILE A 1 90 ? 13.336 -15.562 -17.344 1 98.62 90 ILE A C 1
ATOM 704 O O . ILE A 1 90 ? 13.008 -16.328 -18.25 1 98.62 90 ILE A O 1
ATOM 708 N N . PRO A 1 91 ? 13.219 -15.891 -16.047 1 98.88 91 PRO A N 1
ATOM 709 C CA . PRO A 1 91 ? 12.5 -17.125 -15.695 1 98.88 91 PRO A CA 1
ATOM 710 C C . PRO A 1 91 ? 11.039 -17.094 -16.141 1 98.88 91 PRO A C 1
ATOM 712 O O . PRO A 1 91 ? 10.391 -16.047 -16.078 1 98.88 91 PRO A O 1
ATOM 715 N N . ILE A 1 92 ? 10.539 -18.234 -16.562 1 98.88 92 ILE A N 1
ATOM 716 C CA . ILE A 1 92 ? 9.164 -18.375 -17.016 1 98.88 92 ILE A CA 1
ATOM 717 C C . ILE A 1 92 ? 8.406 -19.344 -16.109 1 98.88 92 ILE A C 1
ATOM 719 O O . ILE A 1 92 ? 8.906 -20.438 -15.812 1 98.88 92 ILE A O 1
ATOM 723 N N . SER A 1 93 ? 7.312 -18.906 -15.578 1 98.88 93 SER A N 1
ATOM 724 C CA . SER A 1 93 ? 6.34 -19.734 -14.875 1 98.88 93 SER A CA 1
ATOM 725 C C . SER A 1 93 ? 5.215 -20.172 -15.805 1 98.88 93 SER A C 1
ATOM 727 O O . SER A 1 93 ? 4.719 -19.391 -16.609 1 98.88 93 SER A O 1
ATOM 729 N N . ILE A 1 94 ? 4.875 -21.438 -15.75 1 98.69 94 ILE A N 1
ATOM 730 C CA . ILE A 1 94 ? 3.711 -21.922 -16.484 1 98.69 94 ILE A CA 1
ATOM 731 C C . ILE A 1 94 ? 2.537 -22.109 -15.516 1 98.69 94 ILE A C 1
ATOM 733 O O . ILE A 1 94 ? 2.615 -22.906 -14.578 1 98.69 94 ILE A O 1
ATOM 737 N N . ASP A 1 95 ? 1.48 -21.391 -15.766 1 98.25 95 ASP A N 1
ATOM 738 C CA . ASP A 1 95 ? 0.242 -21.5 -15.008 1 98.25 95 ASP A CA 1
ATOM 739 C C . ASP A 1 95 ? -0.665 -22.578 -15.586 1 98.25 95 ASP A C 1
ATOM 741 O O . ASP A 1 95 ? -1.408 -22.328 -16.547 1 98.25 95 ASP A O 1
ATOM 745 N N . THR A 1 96 ? -0.638 -23.781 -15.008 1 98.06 96 THR A N 1
ATOM 746 C CA . THR A 1 96 ? -1.446 -24.891 -15.484 1 98.06 96 THR A CA 1
ATOM 747 C C . THR A 1 96 ? -1.612 -25.953 -14.398 1 98.06 96 THR A C 1
ATOM 749 O O . THR A 1 96 ? -0.77 -26.062 -13.5 1 98.06 96 THR A O 1
ATOM 752 N N . TYR A 1 97 ? -2.697 -26.688 -14.43 1 97.62 97 TYR A N 1
ATOM 753 C CA . TYR A 1 97 ? -2.904 -27.781 -13.5 1 97.62 97 TYR A CA 1
ATOM 754 C C . TYR A 1 97 ? -2.898 -29.125 -14.234 1 97.62 97 TYR A C 1
ATOM 756 O O . TYR A 1 97 ? -3.279 -30.156 -13.672 1 97.62 97 TYR A O 1
ATOM 764 N N . LYS A 1 98 ? -2.461 -29.078 -15.539 1 98.06 98 LYS A N 1
ATOM 765 C CA . LYS A 1 98 ? -2.34 -30.281 -16.359 1 98.06 98 LYS A CA 1
ATOM 766 C C . LYS A 1 98 ? -0.877 -30.672 -16.547 1 98.06 98 LYS A C 1
ATOM 768 O O . LYS A 1 98 ? -0.094 -29.922 -17.125 1 98.06 98 LYS A O 1
ATOM 773 N N . SER A 1 99 ? -0.569 -31.875 -16.094 1 98.5 99 SER A N 1
ATOM 774 C CA . SER A 1 99 ? 0.819 -32.312 -16.125 1 98.5 99 SER A CA 1
ATOM 775 C C . SER A 1 99 ? 1.334 -32.406 -17.562 1 98.5 99 SER A C 1
ATOM 777 O O . SER A 1 99 ? 2.514 -32.156 -17.812 1 98.5 99 SER A O 1
ATOM 779 N N . GLU A 1 100 ? 0.455 -32.75 -18.516 1 98.38 100 GLU A N 1
ATOM 780 C CA . GLU A 1 100 ? 0.845 -32.812 -19.922 1 98.38 100 GLU A CA 1
ATOM 781 C C . GLU A 1 100 ? 1.293 -31.422 -20.422 1 98.38 100 GLU A C 1
ATOM 783 O O . GLU A 1 100 ? 2.324 -31.312 -21.094 1 98.38 100 GLU A O 1
ATOM 788 N N . THR A 1 101 ? 0.537 -30.438 -20.125 1 98.31 101 THR A N 1
ATOM 789 C CA . THR A 1 101 ? 0.881 -29.062 -20.5 1 98.31 101 THR A CA 1
ATOM 790 C C . THR A 1 101 ? 2.162 -28.625 -19.797 1 98.31 101 THR A C 1
ATOM 792 O O . THR A 1 101 ? 3.035 -28.016 -20.406 1 98.31 101 THR A O 1
ATOM 795 N N . ALA A 1 102 ? 2.254 -28.938 -18.5 1 98.81 102 ALA A N 1
ATOM 796 C CA . ALA A 1 102 ? 3.438 -28.578 -17.734 1 98.81 102 ALA A CA 1
ATOM 797 C C . ALA A 1 102 ? 4.695 -29.203 -18.328 1 98.81 102 ALA A C 1
ATOM 799 O 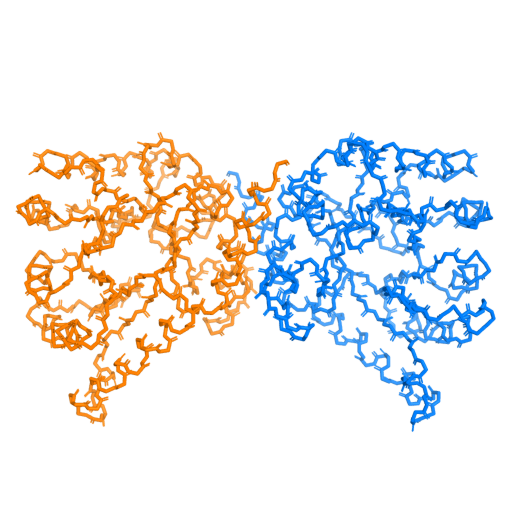O . ALA A 1 102 ? 5.723 -28.531 -18.469 1 98.81 102 ALA A O 1
ATOM 800 N N . LYS A 1 103 ? 4.59 -30.484 -18.672 1 98.81 103 LYS A N 1
ATOM 801 C CA . LYS A 1 103 ? 5.727 -31.188 -19.266 1 98.81 103 LYS A CA 1
ATOM 802 C C . LYS A 1 103 ? 6.188 -30.5 -20.547 1 98.81 103 LYS A C 1
ATOM 804 O O . LYS A 1 103 ? 7.375 -30.234 -20.719 1 98.81 103 LYS A O 1
ATOM 809 N N . ALA A 1 104 ? 5.242 -30.25 -21.422 1 98.75 104 ALA A N 1
ATOM 810 C CA . ALA A 1 104 ? 5.555 -29.594 -22.688 1 98.75 104 ALA A CA 1
ATOM 811 C C . ALA A 1 104 ? 6.164 -28.219 -22.453 1 98.75 104 ALA A C 1
ATOM 813 O O . ALA A 1 104 ? 7.094 -27.812 -23.156 1 98.75 104 ALA A O 1
ATOM 814 N N . ALA A 1 105 ? 5.621 -27.469 -21.5 1 98.75 105 ALA A N 1
ATOM 815 C CA . ALA A 1 105 ? 6.105 -26.141 -21.172 1 98.75 105 ALA A CA 1
ATOM 816 C C . ALA A 1 105 ? 7.543 -26.188 -20.656 1 98.75 105 ALA A C 1
ATOM 818 O O . ALA A 1 105 ? 8.383 -25.375 -21.062 1 98.75 105 ALA A O 1
ATOM 819 N N . ILE A 1 106 ? 7.867 -27.109 -19.734 1 98.75 106 ILE A N 1
ATOM 820 C CA . ILE A 1 106 ? 9.211 -27.25 -19.188 1 98.75 106 ILE A CA 1
ATOM 821 C C . ILE A 1 106 ? 10.195 -27.594 -20.312 1 98.75 106 ILE A C 1
ATOM 823 O O . ILE A 1 106 ? 11.281 -27.016 -20.391 1 98.75 106 ILE A O 1
ATOM 827 N N . GLU A 1 107 ? 9.781 -28.484 -21.156 1 98.56 107 GLU A N 1
ATOM 828 C CA . GLU A 1 107 ? 10.625 -28.859 -22.297 1 98.56 107 GLU A CA 1
ATOM 829 C C . GLU A 1 107 ? 10.875 -27.672 -23.219 1 98.56 107 GLU A C 1
ATOM 831 O O . GLU A 1 107 ? 11.922 -27.578 -23.844 1 98.56 107 GLU A O 1
ATOM 836 N N . ALA A 1 108 ? 9.906 -26.75 -23.25 1 98.5 108 ALA A N 1
ATOM 837 C CA . ALA A 1 108 ? 10.016 -25.562 -24.094 1 98.5 108 ALA A CA 1
ATOM 838 C C . ALA A 1 108 ? 10.859 -24.484 -23.406 1 98.5 108 ALA A C 1
ATOM 840 O O . ALA A 1 108 ? 11.297 -23.531 -24.047 1 98.5 108 ALA A O 1
ATOM 841 N N . GLY A 1 109 ? 11.031 -24.594 -22.062 1 98.62 109 GLY A N 1
ATOM 842 C CA . GLY A 1 109 ? 11.914 -23.641 -21.406 1 98.62 109 GLY A CA 1
ATOM 843 C C . GLY A 1 109 ? 11.336 -23.078 -20.125 1 9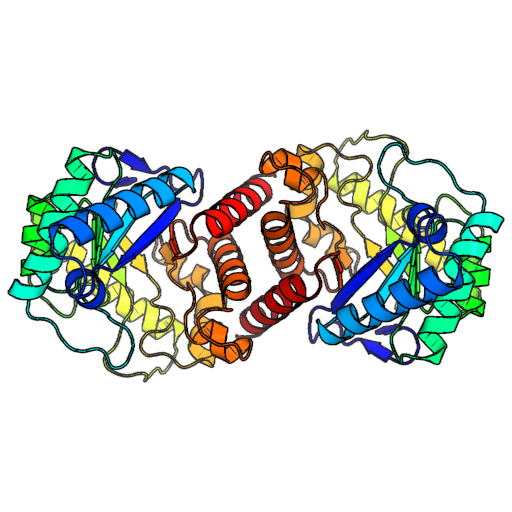8.62 109 GLY A C 1
ATOM 844 O O . GLY A 1 109 ? 11.977 -22.25 -19.453 1 98.62 109 GLY A O 1
ATOM 845 N N . ALA A 1 110 ? 10.117 -23.438 -19.703 1 98.81 110 ALA A N 1
ATOM 846 C CA . ALA A 1 110 ? 9.547 -22.953 -18.453 1 98.81 110 ALA A CA 1
ATOM 847 C C . ALA A 1 110 ? 10.383 -23.422 -17.266 1 98.81 110 ALA A C 1
ATOM 849 O O . ALA A 1 110 ? 10.969 -24.5 -17.281 1 98.81 110 ALA A O 1
ATOM 850 N N . ASP A 1 111 ? 10.359 -22.578 -16.203 1 98.81 111 ASP A N 1
ATOM 851 C CA . ASP A 1 111 ? 11.312 -22.781 -15.109 1 98.81 111 ASP A CA 1
ATOM 852 C C . ASP A 1 111 ? 10.594 -23.109 -13.805 1 98.81 111 ASP A C 1
ATOM 854 O O . ASP A 1 111 ? 11.211 -23.578 -12.844 1 98.81 111 ASP A O 1
ATOM 858 N N . ILE A 1 112 ? 9.344 -22.875 -13.711 1 98.81 112 ILE A N 1
ATOM 859 C CA . ILE A 1 112 ? 8.562 -23.094 -12.492 1 98.81 112 ILE A CA 1
ATOM 860 C C . ILE A 1 112 ? 7.113 -23.422 -12.867 1 98.81 112 ILE A C 1
ATOM 862 O O . ILE A 1 112 ? 6.598 -22.922 -13.867 1 98.81 112 ILE A O 1
ATOM 866 N N . ILE A 1 113 ? 6.477 -24.312 -12.156 1 98.88 113 ILE A N 1
ATOM 867 C CA . ILE A 1 113 ? 5.09 -24.703 -12.375 1 98.88 113 ILE A CA 1
ATOM 868 C C . ILE A 1 113 ? 4.191 -24.016 -11.352 1 98.88 113 ILE A C 1
ATOM 870 O O . ILE A 1 113 ? 4.457 -24.062 -10.148 1 98.88 113 ILE A O 1
ATOM 874 N N . ASN A 1 114 ? 3.205 -23.297 -11.789 1 98.81 114 ASN A N 1
ATOM 875 C CA . ASN A 1 114 ? 2.182 -22.656 -10.977 1 98.81 114 ASN A CA 1
ATOM 876 C C . ASN A 1 114 ? 0.846 -23.375 -11.062 1 98.81 114 ASN A C 1
ATOM 878 O O . ASN A 1 114 ? 0.135 -23.266 -12.062 1 98.81 114 ASN A O 1
ATOM 882 N N . ASP A 1 115 ? 0.518 -24.156 -10 1 98.69 115 ASP A N 1
ATOM 883 C CA . ASP A 1 115 ? -0.641 -25.047 -10.047 1 98.69 115 ASP A CA 1
ATOM 884 C C . ASP A 1 115 ? -1.728 -24.578 -9.078 1 98.69 115 ASP A C 1
ATOM 886 O O . ASP A 1 115 ? -1.568 -24.672 -7.863 1 98.69 115 ASP A O 1
ATOM 890 N N . ILE A 1 116 ? -2.875 -24.219 -9.578 1 97.75 116 ILE A N 1
ATOM 891 C CA . ILE A 1 116 ? -3.943 -23.609 -8.789 1 97.75 116 ILE A CA 1
ATOM 892 C C . ILE A 1 116 ? -4.617 -24.688 -7.934 1 97.75 116 ILE A C 1
ATOM 894 O O . ILE A 1 116 ? -5.41 -24.359 -7.043 1 97.75 116 ILE A O 1
ATOM 898 N N . TRP A 1 117 ? -4.199 -25.984 -8.117 1 98 117 TRP A N 1
ATOM 899 C CA . TRP A 1 117 ? -4.84 -27.031 -7.336 1 98 117 TRP A CA 1
ATOM 900 C C . TRP A 1 117 ? -3.855 -27.656 -6.352 1 98 117 TRP A C 1
ATOM 902 O O . TRP A 1 117 ? -4.199 -28.594 -5.625 1 98 117 TRP A O 1
ATOM 912 N N . GLY A 1 118 ? -2.633 -27.156 -6.34 1 98.44 118 GLY A N 1
ATOM 913 C CA . GLY A 1 118 ? -1.642 -27.641 -5.391 1 98.44 118 GLY A CA 1
ATOM 914 C C . GLY A 1 118 ? -1.362 -29.125 -5.516 1 98.44 118 GLY A C 1
ATOM 915 O O . GLY A 1 118 ? -1.273 -29.844 -4.512 1 98.44 118 GLY A O 1
ATOM 916 N N . PHE A 1 119 ? -1.361 -29.562 -6.793 1 98.56 119 PHE A N 1
ATOM 917 C CA . PHE A 1 119 ? -0.986 -30.922 -7.152 1 98.56 119 PHE A CA 1
ATOM 918 C C . PHE A 1 119 ? -2.092 -31.906 -6.781 1 98.56 119 PHE A C 1
ATOM 920 O O . PHE A 1 119 ? -1.906 -33.125 -6.871 1 98.56 119 PHE A O 1
ATOM 927 N N . LYS A 1 120 ? -3.287 -31.469 -6.441 1 98.12 120 LYS A N 1
ATOM 928 C CA . LYS A 1 120 ? -4.363 -32.344 -6.008 1 98.12 120 LYS A CA 1
ATOM 929 C C . LYS A 1 120 ? -5.223 -32.781 -7.188 1 98.12 120 LYS A C 1
ATOM 931 O O . LYS A 1 120 ? -5.953 -33.781 -7.09 1 98.12 120 LYS A O 1
ATOM 936 N N . LYS A 1 121 ? -5.172 -32.094 -8.273 1 97.06 121 LYS A N 1
ATOM 937 C CA . LYS A 1 121 ? -6.066 -32.406 -9.391 1 97.06 121 LYS A CA 1
ATOM 938 C C . LYS A 1 121 ? -5.426 -33.375 -10.375 1 97.06 121 LYS A C 1
ATOM 940 O O . LYS A 1 121 ? -6.051 -34.344 -10.781 1 97.06 121 LYS A O 1
ATOM 945 N N . ASP A 1 122 ? -4.238 -33.094 -10.836 1 97.5 122 ASP A N 1
ATOM 946 C CA . ASP A 1 122 ? -3.471 -34 -11.703 1 97.5 122 ASP A CA 1
ATOM 947 C C . ASP A 1 122 ? -2.391 -34.719 -10.914 1 97.5 122 ASP A C 1
ATOM 949 O O . ASP A 1 122 ? -1.365 -34.156 -10.562 1 97.5 122 ASP A O 1
ATOM 953 N N . LYS A 1 123 ? -2.52 -35.969 -10.727 1 94.44 123 LYS A N 1
ATOM 954 C CA . LYS A 1 123 ? -1.702 -36.781 -9.828 1 94.44 123 LYS A CA 1
ATOM 955 C C . LYS A 1 123 ? -0.28 -36.938 -10.359 1 94.44 123 LYS A C 1
ATOM 957 O O . LYS A 1 123 ? 0.629 -37.312 -9.625 1 94.44 123 LYS A O 1
ATOM 962 N N . ASP A 1 124 ? -0.09 -36.656 -11.617 1 97.94 124 ASP A N 1
ATOM 963 C CA . ASP A 1 124 ? 1.22 -36.844 -12.234 1 97.94 124 ASP A CA 1
ATOM 964 C C . ASP A 1 124 ? 2.074 -35.562 -12.102 1 97.94 124 ASP A C 1
ATOM 966 O O . ASP A 1 124 ? 3.273 -35.594 -12.383 1 97.94 124 ASP A O 1
ATOM 970 N N . MET A 1 125 ? 1.488 -34.469 -11.68 1 98.62 125 MET A N 1
ATOM 971 C CA . MET A 1 125 ? 2.18 -33.188 -11.641 1 98.62 125 MET A CA 1
ATOM 972 C C . MET A 1 125 ? 3.357 -33.219 -10.672 1 98.62 125 MET A C 1
ATOM 974 O O . MET A 1 125 ? 4.453 -32.781 -11 1 98.62 125 MET A O 1
ATOM 978 N N . ALA A 1 126 ? 3.127 -33.781 -9.492 1 98.69 126 ALA A N 1
ATOM 979 C CA . ALA A 1 126 ? 4.172 -33.812 -8.469 1 98.69 126 ALA A CA 1
ATOM 980 C C . ALA A 1 126 ? 5.375 -34.625 -8.961 1 98.69 126 ALA A C 1
ATOM 982 O O . ALA A 1 126 ? 6.52 -34.188 -8.797 1 98.69 126 ALA A O 1
ATOM 983 N N . LYS A 1 127 ? 5.094 -35.75 -9.547 1 98.44 127 LYS A N 1
ATOM 984 C CA . LYS A 1 127 ? 6.152 -36.594 -10.086 1 98.44 127 LYS A CA 1
ATOM 985 C C . LYS A 1 127 ? 6.945 -35.875 -11.164 1 98.44 127 LYS A C 1
ATOM 987 O O . LYS A 1 127 ? 8.172 -35.969 -11.219 1 98.44 127 LYS A O 1
ATOM 992 N N . LEU A 1 128 ? 6.195 -35.219 -11.992 1 98.62 128 LEU A N 1
ATOM 993 C CA . LEU A 1 128 ? 6.84 -34.438 -13.039 1 98.62 128 LEU A CA 1
ATOM 994 C C . LEU A 1 128 ? 7.797 -33.406 -12.445 1 98.62 128 LEU A C 1
ATOM 996 O O . LEU A 1 128 ? 8.938 -33.312 -12.891 1 98.62 128 LEU A O 1
ATOM 1000 N N . CYS A 1 129 ? 7.352 -32.656 -11.469 1 98.44 129 CYS A N 1
ATOM 1001 C CA . CYS A 1 129 ? 8.164 -31.625 -10.828 1 98.44 129 CYS A CA 1
ATOM 1002 C C . CYS A 1 129 ? 9.422 -32.219 -10.211 1 98.44 129 CYS A C 1
ATOM 1004 O O . CYS A 1 129 ? 10.508 -31.656 -10.328 1 98.44 129 CYS A O 1
ATOM 1006 N N . ALA A 1 130 ? 9.289 -33.312 -9.547 1 98.38 130 ALA A N 1
ATOM 1007 C CA . ALA A 1 130 ? 10.422 -34 -8.93 1 98.38 130 ALA A CA 1
ATOM 1008 C C . ALA A 1 130 ? 11.422 -34.469 -9.977 1 98.38 130 ALA A C 1
ATOM 1010 O O . ALA A 1 130 ? 12.633 -34.25 -9.828 1 98.38 130 ALA A O 1
ATOM 1011 N N . GLU A 1 131 ? 10.875 -35.125 -11 1 98.31 131 GLU A N 1
ATOM 1012 C CA . GLU A 1 131 ? 11.711 -35.688 -12.062 1 98.31 131 GLU A CA 1
ATOM 1013 C C . GLU A 1 131 ? 12.508 -34.594 -12.766 1 98.31 131 GLU A C 1
ATOM 1015 O O . GLU A 1 131 ? 13.688 -34.781 -13.07 1 98.31 131 GLU A O 1
ATOM 1020 N N . LYS A 1 132 ? 11.867 -33.469 -13.023 1 98.12 132 LYS A N 1
ATOM 1021 C CA . LYS A 1 132 ? 12.484 -32.406 -13.781 1 98.12 132 LYS A CA 1
ATOM 1022 C C . LYS A 1 132 ? 13.234 -31.438 -12.852 1 98.12 132 LYS A C 1
ATOM 1024 O O . LYS A 1 132 ? 13.945 -30.547 -13.312 1 98.12 132 LYS A O 1
ATOM 1029 N N . ASN A 1 133 ? 13.086 -31.594 -11.555 1 98 133 ASN A N 1
ATOM 1030 C CA . ASN A 1 133 ? 13.719 -30.75 -10.531 1 98 133 ASN A CA 1
ATOM 1031 C C . ASN A 1 133 ? 13.414 -29.281 -10.75 1 98 133 ASN A C 1
ATOM 1033 O O . ASN A 1 133 ? 14.32 -28.453 -10.805 1 98 133 ASN A O 1
ATOM 1037 N N . VAL A 1 134 ? 12.133 -28.938 -10.938 1 98.12 134 VAL A N 1
ATOM 1038 C CA . VAL A 1 134 ? 11.688 -27.562 -11.102 1 98.12 134 VAL A CA 1
ATOM 1039 C C . VAL A 1 134 ? 10.875 -27.141 -9.883 1 98.12 134 VAL A C 1
ATOM 1041 O O . VAL A 1 134 ? 10.148 -27.938 -9.305 1 98.12 134 VAL A O 1
ATOM 1044 N N . PRO A 1 135 ? 11.031 -25.828 -9.5 1 98.75 135 PRO A N 1
ATOM 1045 C CA . PRO A 1 135 ? 10.188 -25.328 -8.414 1 98.75 135 PRO A CA 1
ATOM 1046 C C . PRO A 1 135 ? 8.703 -25.328 -8.781 1 98.75 135 PRO A C 1
ATOM 1048 O O . PRO A 1 135 ? 8.352 -25.391 -9.961 1 98.75 135 PRO A O 1
ATOM 1051 N N . CYS A 1 136 ? 7.898 -25.344 -7.738 1 98.88 136 CYS A N 1
ATOM 1052 C CA . CYS A 1 136 ? 6.453 -25.344 -7.941 1 98.88 136 CYS A CA 1
ATOM 1053 C C . CYS A 1 136 ? 5.766 -24.406 -6.953 1 98.88 136 CYS A C 1
ATOM 1055 O O . CYS A 1 136 ? 6.277 -24.172 -5.859 1 98.88 136 CYS A O 1
ATOM 1057 N N . ILE A 1 137 ? 4.676 -23.844 -7.395 1 98.94 137 ILE A N 1
ATOM 1058 C CA . ILE A 1 137 ? 3.768 -23.062 -6.566 1 98.94 137 ILE A CA 1
ATOM 1059 C C . ILE A 1 137 ? 2.482 -23.844 -6.324 1 98.94 137 ILE A C 1
ATOM 1061 O O . ILE A 1 137 ? 1.771 -24.188 -7.27 1 98.94 137 ILE A O 1
ATOM 1065 N N . LEU A 1 138 ? 2.268 -24.109 -5.062 1 98.94 138 LEU A N 1
ATOM 1066 C CA . LEU A 1 138 ? 1.085 -24.844 -4.637 1 98.94 138 LEU A CA 1
ATOM 1067 C C . LEU A 1 138 ? 0.032 -23.906 -4.059 1 98.94 138 LEU A C 1
ATOM 1069 O O . LEU A 1 138 ? 0.205 -23.375 -2.961 1 98.94 138 LEU A O 1
ATOM 1073 N N . MET A 1 139 ? -1.033 -23.797 -4.793 1 98.81 139 MET A N 1
ATOM 1074 C CA . MET A 1 139 ? -2.068 -22.875 -4.355 1 98.81 139 MET A CA 1
ATOM 1075 C C . MET A 1 139 ? -3.154 -23.594 -3.568 1 98.81 139 MET A C 1
ATOM 1077 O O . MET A 1 139 ? -3.469 -24.75 -3.855 1 98.81 139 MET A O 1
ATOM 1081 N N . HIS A 1 140 ? -3.701 -22.969 -2.607 1 98.75 140 HIS A N 1
ATOM 1082 C CA . HIS A 1 140 ? -4.922 -23.438 -1.969 1 98.75 140 HIS A CA 1
ATOM 1083 C C . HIS A 1 140 ? -6.133 -23.234 -2.869 1 98.75 140 HIS A C 1
ATOM 1085 O O . HIS A 1 140 ? -6.398 -22.125 -3.314 1 98.75 140 HIS A O 1
ATOM 1091 N N . ASN A 1 141 ? -6.859 -24.297 -3.078 1 97.62 141 ASN A N 1
ATOM 1092 C CA . ASN A 1 141 ? -8.109 -24.297 -3.834 1 97.62 141 ASN A CA 1
ATOM 1093 C C . ASN A 1 141 ? -9.031 -25.438 -3.404 1 97.62 141 ASN A C 1
ATOM 1095 O O . ASN A 1 141 ? -8.586 -26.391 -2.764 1 97.62 141 ASN A O 1
ATOM 1099 N N . ARG A 1 142 ? -10.281 -25.25 -3.562 1 96.62 142 ARG A N 1
ATOM 1100 C CA . ARG A 1 142 ? -11.297 -26.266 -3.289 1 96.62 142 ARG A CA 1
ATOM 1101 C C . ARG A 1 142 ? -12.375 -26.25 -4.363 1 96.62 142 ARG A C 1
ATOM 1103 O O . ARG A 1 142 ? -12.5 -25.297 -5.125 1 96.62 142 ARG A O 1
ATOM 1110 N N . ASP A 1 143 ? -13.164 -27.391 -4.375 1 94.62 143 ASP A N 1
ATOM 1111 C CA . ASP A 1 143 ? -14.289 -27.484 -5.293 1 94.62 143 ASP A CA 1
ATOM 1112 C C . ASP A 1 143 ? -15.547 -26.859 -4.691 1 94.62 143 ASP A C 1
ATOM 1114 O O . ASP A 1 143 ? -16.578 -26.75 -5.367 1 94.62 143 ASP A O 1
ATOM 1118 N N . ASN A 1 144 ? -15.422 -26.5 -3.41 1 94.06 144 ASN A N 1
ATOM 1119 C CA . ASN A 1 144 ? -16.516 -25.828 -2.709 1 94.06 144 ASN A CA 1
ATOM 1120 C C . ASN A 1 144 ? -15.984 -24.75 -1.766 1 94.06 144 ASN A C 1
ATOM 1122 O O . ASN A 1 144 ? -14.789 -24.703 -1.473 1 94.06 144 ASN A O 1
ATOM 1126 N N . ALA A 1 145 ? -16.844 -23.953 -1.34 1 95.31 145 ALA A N 1
ATOM 1127 C CA . ALA A 1 145 ? -16.453 -22.844 -0.466 1 95.31 145 ALA A CA 1
ATOM 1128 C C . ALA A 1 145 ? -16.891 -23.109 0.973 1 95.31 145 ALA A C 1
ATOM 1130 O O . ALA A 1 145 ? -17.328 -22.188 1.666 1 95.31 145 ALA A O 1
ATOM 1131 N N . GLU A 1 146 ? -16.781 -24.344 1.406 1 96.62 146 GLU A N 1
ATOM 1132 C CA . GLU A 1 146 ? -17.219 -24.688 2.758 1 96.62 146 GLU A CA 1
ATOM 1133 C C . GLU A 1 146 ? -16.016 -24.781 3.707 1 96.62 146 GLU A C 1
ATOM 1135 O O . GLU A 1 146 ? -15.125 -25.609 3.506 1 96.62 146 GLU A O 1
ATOM 1140 N N . TYR A 1 147 ? -16.078 -23.938 4.695 1 97.5 147 TYR A N 1
ATOM 1141 C CA . TYR A 1 147 ? -15.031 -23.922 5.703 1 97.5 147 TYR A CA 1
ATOM 1142 C C . TYR A 1 147 ? -15.617 -23.953 7.109 1 97.5 147 TYR A C 1
ATOM 1144 O O . TYR A 1 147 ? -16.641 -23.312 7.375 1 97.5 147 TYR A O 1
ATOM 1152 N N . THR A 1 148 ? -15.062 -24.719 8.016 1 97.38 148 THR A N 1
ATOM 1153 C CA . THR A 1 148 ? -15.367 -24.641 9.445 1 97.38 148 THR A CA 1
ATOM 1154 C C . THR A 1 148 ? -14.531 -23.547 10.117 1 97.38 148 THR A C 1
ATOM 1156 O O . THR A 1 148 ? -15.07 -22.734 10.859 1 97.38 148 THR A O 1
ATOM 1159 N N . ASP A 1 149 ? -13.273 -23.594 9.875 1 97.56 149 ASP A N 1
ATOM 1160 C CA . ASP A 1 149 ? -12.266 -22.594 10.227 1 97.56 149 ASP A CA 1
ATOM 1161 C C . ASP A 1 149 ? -11.352 -22.297 9.047 1 97.56 149 ASP A C 1
ATOM 1163 O O . ASP A 1 149 ? -10.469 -23.094 8.719 1 97.56 149 ASP A O 1
ATOM 1167 N N . ILE A 1 150 ? -11.547 -21.156 8.508 1 98 150 ILE A N 1
ATOM 1168 C CA . ILE A 1 150 ? -10.992 -20.859 7.191 1 98 150 ILE A CA 1
ATOM 1169 C C . ILE A 1 150 ? -9.469 -20.984 7.234 1 98 150 ILE A C 1
ATOM 1171 O O . ILE A 1 150 ? -8.875 -21.625 6.371 1 98 150 ILE A O 1
ATOM 1175 N N . MET A 1 151 ? -8.789 -20.453 8.281 1 98.38 151 MET A N 1
ATOM 1176 C CA . MET A 1 151 ? -7.328 -20.484 8.305 1 98.38 151 MET A CA 1
ATOM 1177 C C . MET A 1 151 ? -6.82 -21.891 8.594 1 98.38 151 MET A C 1
ATOM 1179 O O . MET A 1 151 ? -5.852 -22.344 7.988 1 98.38 151 MET A O 1
ATOM 1183 N N . LYS A 1 152 ? -7.484 -22.547 9.516 1 98.38 152 LYS A N 1
ATOM 1184 C CA . LYS A 1 152 ? -7.102 -23.922 9.812 1 98.38 152 LYS A CA 1
ATOM 1185 C C . LYS A 1 152 ? -7.277 -24.812 8.594 1 98.38 152 LYS A C 1
ATOM 1187 O O . LYS A 1 152 ? -6.398 -25.625 8.273 1 98.38 152 LYS A O 1
ATOM 1192 N N . ASP A 1 153 ? -8.367 -24.656 7.984 1 98.69 153 ASP A N 1
ATOM 1193 C CA . ASP A 1 153 ? -8.688 -25.484 6.828 1 98.69 153 ASP A CA 1
ATOM 1194 C C . ASP A 1 153 ? -7.723 -25.219 5.676 1 98.69 153 ASP A C 1
ATOM 1196 O O . ASP A 1 153 ? -7.25 -26.156 5.027 1 98.69 153 ASP A O 1
ATOM 1200 N N . ILE A 1 154 ? -7.391 -23.984 5.461 1 98.75 154 ILE A N 1
ATOM 1201 C CA . ILE A 1 154 ? -6.449 -23.609 4.41 1 98.75 154 ILE A CA 1
ATOM 1202 C C . ILE A 1 154 ? -5.082 -24.234 4.699 1 98.75 154 ILE A C 1
ATOM 1204 O O . ILE A 1 154 ? -4.457 -24.812 3.812 1 98.75 154 ILE A O 1
ATOM 1208 N N . LYS A 1 155 ? -4.637 -24.141 5.922 1 98.75 155 LYS A N 1
ATOM 1209 C CA . LYS A 1 155 ? -3.344 -24.703 6.297 1 98.75 155 LYS A CA 1
ATOM 1210 C C . LYS A 1 155 ? -3.328 -26.219 6.102 1 98.75 155 LYS A C 1
ATOM 1212 O O . LYS A 1 155 ? -2.357 -26.781 5.582 1 98.75 155 LYS A O 1
ATOM 1217 N N . GLU A 1 156 ? -4.414 -26.812 6.488 1 98.62 156 GLU A N 1
ATOM 1218 C CA . GLU A 1 156 ? -4.512 -28.266 6.324 1 98.62 156 GLU A CA 1
ATOM 1219 C C . GLU A 1 156 ? -4.48 -28.656 4.848 1 98.62 156 GLU A C 1
ATOM 1221 O O . GLU A 1 156 ? -3.809 -29.609 4.469 1 98.62 156 GLU A O 1
ATOM 1226 N N . ASP A 1 157 ? -5.203 -27.922 4.074 1 98.75 157 ASP A N 1
ATOM 1227 C CA . ASP A 1 157 ? -5.227 -28.172 2.637 1 98.75 157 ASP A CA 1
ATOM 1228 C C . ASP A 1 157 ? -3.838 -28 2.025 1 98.75 157 ASP A C 1
ATOM 1230 O O . ASP A 1 157 ? -3.412 -28.797 1.188 1 98.75 157 ASP A O 1
ATOM 1234 N N . LEU A 1 158 ? -3.143 -26.953 2.414 1 98.88 158 LEU A N 1
ATOM 1235 C CA . LEU A 1 158 ? -1.807 -26.688 1.895 1 98.88 158 LEU A CA 1
ATOM 1236 C C . LEU A 1 158 ? -0.819 -27.75 2.365 1 98.88 158 LEU A C 1
ATOM 1238 O O . LEU A 1 158 ? 0.069 -28.156 1.611 1 98.88 158 LEU A O 1
ATOM 1242 N N . ILE A 1 159 ? -0.988 -28.188 3.6 1 98.88 159 ILE A N 1
ATOM 1243 C CA . ILE A 1 159 ? -0.141 -29.25 4.121 1 98.88 159 ILE A CA 1
ATOM 1244 C C . ILE A 1 159 ? -0.326 -30.516 3.281 1 98.88 159 ILE A C 1
ATOM 1246 O O . ILE A 1 159 ? 0.646 -31.203 2.965 1 98.88 159 ILE A O 1
ATOM 1250 N N . GLU A 1 160 ? -1.558 -30.781 2.938 1 98.81 160 GLU A N 1
ATOM 1251 C CA . GLU A 1 160 ? -1.824 -31.906 2.045 1 98.81 160 GLU A CA 1
ATOM 1252 C C . GLU A 1 160 ? -1.059 -31.766 0.733 1 98.81 160 GLU A C 1
ATOM 1254 O O . GLU A 1 160 ? -0.412 -32.719 0.279 1 98.81 160 GLU A O 1
ATOM 1259 N N . SER A 1 161 ? -1.104 -30.625 0.152 1 98.88 161 SER A N 1
ATOM 1260 C CA . SER A 1 161 ? -0.386 -30.344 -1.089 1 98.88 161 SER A CA 1
ATOM 1261 C C . SER A 1 161 ? 1.118 -30.516 -0.905 1 98.88 161 SER A C 1
ATOM 1263 O O . SER A 1 161 ? 1.789 -31.109 -1.752 1 98.88 161 SER A O 1
ATOM 1265 N N . ILE A 1 162 ? 1.67 -29.969 0.188 1 98.88 162 ILE A N 1
ATOM 1266 C CA . ILE A 1 162 ? 3.088 -30.078 0.514 1 98.88 162 ILE A CA 1
ATOM 1267 C C . ILE A 1 162 ? 3.488 -31.547 0.595 1 98.88 162 ILE A C 1
ATOM 1269 O O . ILE A 1 162 ? 4.5 -31.953 0.016 1 98.88 162 ILE A O 1
ATOM 1273 N N . ASN A 1 163 ? 2.672 -32.344 1.247 1 98.88 163 ASN A N 1
ATOM 1274 C CA . ASN A 1 163 ? 2.967 -33.75 1.41 1 98.88 163 ASN A CA 1
ATOM 1275 C C . ASN A 1 163 ? 2.969 -34.469 0.069 1 98.88 163 ASN A C 1
ATOM 1277 O O . ASN A 1 163 ? 3.83 -35.344 -0.18 1 98.88 163 ASN A O 1
ATOM 1281 N N . ILE A 1 164 ? 2.027 -34.188 -0.781 1 98.81 164 ILE A N 1
ATOM 1282 C CA . ILE A 1 164 ? 1.983 -34.75 -2.117 1 98.81 164 ILE A CA 1
ATOM 1283 C C . ILE A 1 164 ? 3.291 -34.469 -2.85 1 98.81 164 ILE A C 1
ATOM 1285 O O . ILE A 1 164 ? 3.885 -35.375 -3.453 1 98.81 164 ILE A O 1
ATOM 1289 N N . ALA A 1 165 ? 3.775 -33.25 -2.76 1 98.88 165 ALA A N 1
ATOM 1290 C CA . ALA A 1 165 ? 5.004 -32.844 -3.43 1 98.88 165 ALA A CA 1
ATOM 1291 C C . ALA A 1 165 ? 6.219 -33.562 -2.855 1 98.88 165 ALA A C 1
ATOM 1293 O O . ALA A 1 165 ? 6.996 -34.156 -3.598 1 98.88 165 ALA A O 1
ATOM 1294 N N . ILE A 1 166 ? 6.336 -33.531 -1.517 1 98.69 166 ILE A N 1
ATOM 1295 C CA . ILE A 1 166 ? 7.492 -34.094 -0.834 1 98.69 166 ILE A CA 1
ATOM 1296 C C . ILE A 1 166 ? 7.535 -35.625 -1.058 1 98.69 166 ILE A C 1
ATOM 1298 O O . ILE A 1 166 ? 8.594 -36.188 -1.355 1 98.69 166 ILE A O 1
ATOM 1302 N N . ASP A 1 167 ? 6.391 -36.25 -0.98 1 98.56 167 ASP A N 1
ATOM 1303 C CA . ASP A 1 167 ? 6.309 -37.688 -1.152 1 98.56 167 ASP A CA 1
ATOM 1304 C C . ASP A 1 167 ? 6.715 -38.094 -2.566 1 98.56 167 ASP A C 1
ATOM 1306 O O . ASP A 1 167 ? 7.227 -39.219 -2.777 1 98.56 167 ASP A O 1
ATOM 1310 N N . ALA A 1 168 ? 6.504 -37.219 -3.514 1 98.56 168 ALA A N 1
ATOM 1311 C CA . ALA A 1 168 ? 6.855 -37.5 -4.902 1 98.56 168 ALA A CA 1
ATOM 1312 C C . ALA A 1 168 ? 8.336 -37.25 -5.156 1 98.56 168 ALA A C 1
ATOM 1314 O O . ALA A 1 168 ? 8.867 -37.625 -6.199 1 98.56 168 ALA A O 1
ATOM 1315 N N . GLY A 1 169 ? 8.984 -36.531 -4.191 1 98.56 169 GLY A N 1
ATOM 1316 C CA . GLY A 1 169 ? 10.414 -36.281 -4.316 1 98.56 169 GLY A CA 1
ATOM 1317 C C . GLY A 1 169 ? 10.758 -34.844 -4.605 1 98.56 169 GLY A C 1
ATOM 1318 O O . GLY A 1 169 ? 11.922 -34.5 -4.848 1 98.56 169 GLY A O 1
ATOM 1319 N N . VAL A 1 170 ? 9.805 -34 -4.582 1 98.75 170 VAL A N 1
ATOM 1320 C CA . VAL A 1 170 ? 10.094 -32.562 -4.75 1 98.75 170 VAL A CA 1
ATOM 1321 C C . VAL A 1 170 ? 10.891 -32.062 -3.547 1 98.75 170 VAL A C 1
ATOM 1323 O O . VAL A 1 170 ? 10.539 -32.344 -2.398 1 98.75 170 VAL A O 1
ATOM 1326 N N . LYS A 1 171 ? 11.984 -31.375 -3.826 1 98.38 171 LYS A N 1
ATOM 1327 C CA . LYS A 1 171 ? 12.781 -30.797 -2.744 1 98.38 171 LYS A CA 1
ATOM 1328 C C . LYS A 1 171 ? 12.023 -29.688 -2.029 1 98.38 171 LYS A C 1
ATOM 1330 O O . LYS A 1 171 ? 11.312 -28.906 -2.664 1 98.38 171 LYS A O 1
ATOM 1335 N N . ARG A 1 172 ? 12.195 -29.625 -0.755 1 98.31 172 ARG A N 1
ATOM 1336 C CA . ARG A 1 172 ? 11.531 -28.609 0.063 1 98.31 172 ARG A CA 1
ATOM 1337 C C . ARG A 1 172 ? 11.836 -27.203 -0.439 1 98.31 172 ARG A C 1
ATOM 1339 O O . ARG A 1 172 ? 10.953 -26.344 -0.472 1 98.31 172 ARG A O 1
ATOM 1346 N N . GLU A 1 173 ? 13.086 -26.938 -0.851 1 98.06 173 GLU A N 1
ATOM 1347 C CA . GLU A 1 173 ? 13.531 -25.625 -1.275 1 98.06 173 GLU A CA 1
ATOM 1348 C C . GLU A 1 173 ? 12.906 -25.234 -2.613 1 98.06 173 GLU A C 1
ATOM 1350 O O . GLU A 1 173 ? 13.016 -24.078 -3.045 1 98.06 173 GLU A O 1
ATOM 1355 N N . ASN A 1 174 ? 12.156 -26.172 -3.271 1 98.56 174 ASN A N 1
ATOM 1356 C CA . ASN A 1 174 ? 11.523 -25.938 -4.566 1 98.56 174 ASN A CA 1
ATOM 1357 C C . ASN A 1 174 ? 10.031 -25.672 -4.426 1 98.56 174 ASN A C 1
ATOM 1359 O O . ASN A 1 174 ? 9.305 -25.625 -5.418 1 98.56 174 ASN A O 1
ATOM 1363 N N . ILE A 1 175 ? 9.57 -25.453 -3.174 1 98.94 175 ILE A N 1
ATOM 1364 C CA . ILE A 1 175 ? 8.133 -25.328 -2.957 1 98.94 175 ILE A CA 1
ATOM 1365 C C . ILE A 1 175 ? 7.797 -23.891 -2.535 1 98.94 175 ILE A C 1
ATOM 1367 O O . ILE A 1 175 ? 8.445 -23.328 -1.65 1 98.94 175 ILE A O 1
ATOM 1371 N N . ILE A 1 176 ? 6.84 -23.297 -3.221 1 98.94 176 ILE A N 1
ATOM 1372 C CA . ILE A 1 176 ? 6.219 -22.016 -2.881 1 98.94 176 ILE A CA 1
ATOM 1373 C C . ILE A 1 176 ? 4.723 -22.219 -2.652 1 98.94 176 ILE A C 1
ATOM 1375 O O . ILE A 1 176 ? 4.078 -23 -3.355 1 98.94 176 ILE A O 1
ATOM 1379 N N . LEU A 1 177 ? 4.172 -21.562 -1.653 1 98.94 177 LEU A N 1
ATOM 1380 C CA . LEU A 1 177 ? 2.746 -21.672 -1.369 1 98.94 177 LEU A CA 1
ATOM 1381 C C . LEU A 1 177 ? 1.996 -20.438 -1.837 1 98.94 177 LEU A C 1
ATOM 1383 O O . LEU A 1 177 ? 2.561 -19.344 -1.868 1 98.94 177 LEU A O 1
ATOM 1387 N N . ASP A 1 178 ? 0.775 -20.609 -2.221 1 98.94 178 ASP A N 1
ATOM 1388 C CA . ASP A 1 178 ? -0.177 -19.562 -2.559 1 98.94 178 ASP A CA 1
ATOM 1389 C C . ASP A 1 178 ? -1.483 -19.734 -1.787 1 98.94 178 ASP A C 1
ATOM 1391 O O . ASP A 1 178 ? -2.168 -20.75 -1.936 1 98.94 178 ASP A O 1
ATOM 1395 N N . PRO A 1 179 ? -1.872 -18.688 -1.036 1 98.81 179 PRO A N 1
ATOM 1396 C CA . PRO A 1 179 ? -3.086 -18.797 -0.225 1 98.81 179 PRO A CA 1
ATOM 1397 C C . PRO A 1 179 ? -4.352 -18.938 -1.07 1 98.81 179 PRO A C 1
ATOM 1399 O O . PRO A 1 179 ? -5.406 -19.312 -0.553 1 98.81 179 PRO A O 1
ATOM 1402 N N . GLY A 1 180 ? -4.23 -18.594 -2.32 1 98.5 180 GLY A N 1
ATOM 1403 C CA . GLY A 1 180 ? -5.352 -18.766 -3.232 1 98.5 180 GLY A CA 1
ATOM 1404 C C . GLY A 1 180 ? -6.457 -17.75 -3.018 1 98.5 180 GLY A C 1
ATOM 1405 O O . GLY A 1 180 ? -7.637 -18.094 -3.021 1 98.5 180 GLY A O 1
ATOM 1406 N N . ILE A 1 181 ? -6.121 -16.484 -2.818 1 98.31 181 ILE A N 1
ATOM 1407 C CA . ILE A 1 181 ? -7.121 -15.43 -2.68 1 98.31 181 ILE A CA 1
ATOM 1408 C C . ILE A 1 181 ? -8.039 -15.422 -3.9 1 98.31 181 ILE A C 1
ATOM 1410 O O . ILE A 1 181 ? -7.566 -15.469 -5.039 1 98.31 181 ILE A O 1
ATOM 1414 N N . GLY A 1 182 ? -9.305 -15.359 -3.654 1 96.5 182 GLY A N 1
ATOM 1415 C CA . GLY A 1 182 ? -10.281 -15.297 -4.734 1 96.5 182 GLY A CA 1
ATOM 1416 C C . GLY A 1 182 ? -10.781 -16.672 -5.156 1 96.5 182 GLY A C 1
ATOM 1417 O O . GLY A 1 182 ? -11.727 -16.766 -5.945 1 96.5 182 GLY A O 1
ATOM 1418 N N . PHE A 1 183 ? -10.211 -17.766 -4.688 1 96.81 183 PHE A N 1
ATOM 1419 C CA . PHE A 1 183 ? -10.609 -19.125 -5.047 1 96.81 183 PHE A CA 1
ATOM 1420 C C . PHE A 1 183 ? -11.375 -19.781 -3.906 1 96.81 183 PHE A C 1
ATOM 1422 O O . PHE A 1 183 ? -10.828 -19.984 -2.82 1 96.81 183 PHE A O 1
ATOM 1429 N N . ALA A 1 184 ? -12.633 -20.094 -4.152 1 96.62 184 ALA A N 1
ATOM 1430 C CA . ALA A 1 184 ? -13.492 -20.875 -3.262 1 96.62 184 ALA A CA 1
ATOM 1431 C C . ALA A 1 184 ? -13.617 -20.188 -1.898 1 96.62 184 ALA A C 1
ATOM 1433 O O . ALA A 1 184 ? -13.531 -20.859 -0.861 1 96.62 184 ALA A O 1
ATOM 1434 N N . LYS A 1 185 ? -13.703 -18.922 -1.815 1 97.75 185 LYS A N 1
ATOM 1435 C CA . LYS A 1 185 ? -13.836 -18.125 -0.591 1 97.75 185 LYS A CA 1
ATOM 1436 C C . LYS A 1 185 ? -14.805 -16.969 -0.786 1 97.75 185 LYS A C 1
ATOM 1438 O O . LYS A 1 185 ? -14.867 -16.375 -1.867 1 97.75 185 LYS A O 1
ATOM 1443 N N . SER A 1 186 ? -15.539 -16.641 0.215 1 97.56 186 SER A N 1
ATOM 1444 C CA . SER A 1 186 ? -16.359 -15.43 0.229 1 97.56 186 SER A CA 1
ATOM 1445 C C . SER A 1 186 ? -15.484 -14.18 0.394 1 97.56 186 SER A C 1
ATOM 1447 O O . SER A 1 186 ? -14.289 -14.281 0.652 1 97.56 186 SER A O 1
ATOM 1449 N N . LEU A 1 187 ? -16.141 -13.07 0.151 1 98.12 187 LEU A N 1
ATOM 1450 C CA . LEU A 1 187 ? -15.422 -11.82 0.368 1 98.12 187 LEU A CA 1
ATOM 1451 C C . LEU A 1 187 ? -14.836 -11.766 1.775 1 98.12 187 LEU A C 1
ATOM 1453 O O . LEU A 1 187 ? -13.648 -11.484 1.948 1 98.12 187 LEU A O 1
ATOM 1457 N N . GLU A 1 188 ? -15.641 -12.047 2.779 1 98.06 188 GLU A N 1
ATOM 1458 C CA . GLU A 1 188 ? -15.227 -11.992 4.18 1 98.06 188 GLU A CA 1
ATOM 1459 C C . GLU A 1 188 ? -14.062 -12.945 4.445 1 98.06 188 GLU A C 1
ATOM 1461 O O . GLU A 1 188 ? -13.109 -12.594 5.145 1 98.06 188 GLU A O 1
ATOM 1466 N N . GLU A 1 189 ? -14.133 -14.094 3.855 1 98.44 189 GLU A N 1
ATOM 1467 C CA . GLU A 1 189 ? -13.086 -15.094 4.031 1 98.44 189 GLU A CA 1
ATOM 1468 C C . GLU A 1 189 ? -11.781 -14.648 3.367 1 98.44 189 GLU A C 1
ATOM 1470 O O . GLU A 1 189 ? -10.703 -14.82 3.934 1 98.44 189 GLU A O 1
ATOM 1475 N N . ASN A 1 190 ? -11.906 -14.109 2.156 1 98.69 190 ASN A N 1
ATOM 1476 C CA . ASN A 1 190 ? -10.719 -13.594 1.484 1 98.69 190 ASN A CA 1
ATOM 1477 C C . ASN A 1 190 ? -10.039 -12.508 2.311 1 98.69 190 ASN A C 1
ATOM 1479 O O . ASN A 1 190 ? -8.812 -12.492 2.426 1 98.69 190 ASN A O 1
ATOM 1483 N N . LEU A 1 191 ? -10.836 -11.594 2.854 1 98.81 191 LEU A N 1
ATOM 1484 C CA . LEU A 1 191 ? -10.281 -10.539 3.691 1 98.81 191 LEU A CA 1
ATOM 1485 C C . LEU A 1 191 ? -9.594 -11.117 4.922 1 98.81 191 LEU A C 1
ATOM 1487 O O . LEU A 1 191 ? -8.508 -10.68 5.305 1 98.81 191 LEU A O 1
ATOM 1491 N N . LYS A 1 192 ? -10.203 -12.094 5.531 1 98.69 192 LYS A N 1
ATOM 1492 C CA . LYS A 1 192 ? -9.641 -12.766 6.703 1 98.69 192 LYS A CA 1
ATOM 1493 C C . LYS A 1 192 ? -8.32 -13.453 6.367 1 98.69 192 LYS A C 1
ATOM 1495 O O . LYS A 1 192 ? -7.367 -13.391 7.141 1 98.69 192 LYS A O 1
ATOM 1500 N N . VAL A 1 193 ? -8.281 -14.141 5.246 1 98.75 193 VAL A N 1
ATOM 1501 C CA . VAL A 1 193 ? -7.055 -14.812 4.82 1 98.75 193 VAL A CA 1
ATOM 1502 C C . VAL A 1 193 ? -5.949 -13.789 4.602 1 98.75 193 VAL A C 1
ATOM 1504 O O . VAL A 1 193 ? -4.816 -13.977 5.055 1 98.75 193 VAL A O 1
ATOM 1507 N N . MET A 1 194 ? -6.305 -12.688 3.949 1 98.69 194 MET A N 1
ATOM 1508 C CA . MET A 1 194 ? -5.336 -11.617 3.721 1 98.69 194 MET A CA 1
ATOM 1509 C C . MET A 1 194 ? -4.77 -11.109 5.039 1 98.69 194 MET A C 1
ATOM 1511 O O . MET A 1 194 ? -3.568 -10.844 5.145 1 98.69 194 MET A O 1
ATOM 1515 N N . ASN A 1 195 ? -5.633 -10.945 6.012 1 98.56 195 ASN A N 1
ATOM 1516 C CA . ASN A 1 195 ? -5.23 -10.398 7.305 1 98.56 195 ASN A CA 1
ATOM 1517 C C . ASN A 1 195 ? -4.383 -11.391 8.094 1 98.56 195 ASN A C 1
ATOM 1519 O O . ASN A 1 195 ? -3.754 -11.023 9.086 1 98.56 195 ASN A O 1
ATOM 1523 N N . ASN A 1 196 ? -4.375 -12.711 7.629 1 98.5 196 ASN A N 1
ATOM 1524 C CA . ASN A 1 196 ? -3.721 -13.75 8.422 1 98.5 196 ASN A CA 1
ATOM 1525 C C . ASN A 1 196 ? -2.723 -14.547 7.586 1 98.5 196 ASN A C 1
ATOM 1527 O O . ASN A 1 196 ? -2.506 -15.734 7.84 1 98.5 196 ASN A O 1
ATOM 1531 N N . ILE A 1 197 ? -2.105 -13.969 6.629 1 98.31 197 ILE A N 1
ATOM 1532 C CA . ILE A 1 197 ? -1.175 -14.633 5.723 1 98.31 197 ILE A CA 1
ATOM 1533 C C . ILE A 1 197 ? 0.028 -15.148 6.512 1 98.31 197 ILE A C 1
ATOM 1535 O O . ILE A 1 197 ? 0.58 -16.203 6.191 1 98.31 197 ILE A O 1
ATOM 1539 N N . GLU A 1 198 ? 0.411 -14.445 7.609 1 97.44 198 GLU A N 1
ATOM 1540 C CA . GLU A 1 198 ? 1.563 -14.836 8.414 1 97.44 198 GLU A CA 1
ATOM 1541 C C . GLU A 1 198 ? 1.381 -16.234 8.992 1 97.44 198 GLU A C 1
ATOM 1543 O O . GLU A 1 198 ? 2.359 -16.953 9.234 1 97.44 198 GLU A O 1
ATOM 1548 N N . LYS A 1 199 ? 0.142 -16.625 9.18 1 98.19 199 LYS A N 1
ATOM 1549 C CA . LYS A 1 199 ? -0.133 -17.969 9.688 1 98.19 199 LYS A CA 1
ATOM 1550 C C . LYS A 1 199 ? 0.226 -19.031 8.656 1 98.19 199 LYS A C 1
ATOM 1552 O O . LYS A 1 199 ? 0.614 -20.156 9.016 1 98.19 199 LYS A O 1
ATOM 1557 N N . ILE A 1 200 ? 0.05 -18.719 7.371 1 98.62 200 ILE A N 1
ATOM 1558 C CA . ILE A 1 200 ? 0.462 -19.625 6.309 1 98.62 200 ILE A CA 1
ATOM 1559 C C . ILE A 1 200 ? 1.986 -19.672 6.227 1 98.62 200 ILE A C 1
ATOM 1561 O O . ILE A 1 200 ? 2.574 -20.734 6 1 98.62 200 ILE A O 1
ATOM 1565 N N . LYS A 1 201 ? 2.59 -18.5 6.469 1 97.62 201 LYS A N 1
ATOM 1566 C CA . LYS A 1 201 ? 4.047 -18.391 6.453 1 97.62 201 LYS A CA 1
ATOM 1567 C C . LYS A 1 201 ? 4.672 -19.312 7.496 1 97.62 201 LYS A C 1
ATOM 1569 O O . LYS A 1 201 ? 5.797 -19.797 7.312 1 97.62 201 LYS A O 1
ATOM 1574 N N . GLU A 1 202 ? 3.963 -19.594 8.516 1 97.69 202 GLU A N 1
ATOM 1575 C CA . GLU A 1 202 ? 4.426 -20.453 9.602 1 97.69 202 GLU A CA 1
ATOM 1576 C C . GLU A 1 202 ? 4.688 -21.859 9.117 1 97.69 202 GLU A C 1
ATOM 1578 O O . GLU A 1 202 ? 5.379 -22.641 9.781 1 97.69 202 GLU A O 1
ATOM 1583 N N . LEU A 1 203 ? 4.145 -22.266 7.988 1 98.44 203 LEU A N 1
ATOM 1584 C CA . LEU A 1 203 ? 4.371 -23.594 7.426 1 98.44 203 LEU A CA 1
ATOM 1585 C C . LEU A 1 203 ? 5.812 -23.734 6.941 1 98.44 203 LEU A C 1
ATOM 1587 O O . LEU A 1 203 ? 6.273 -24.844 6.684 1 98.44 203 LEU A O 1
ATOM 1591 N N . GLY A 1 204 ? 6.531 -22.578 6.75 1 98.19 204 GLY A N 1
ATOM 1592 C CA . GLY A 1 204 ? 7.965 -22.625 6.531 1 98.19 204 GLY A CA 1
ATOM 1593 C C . GLY A 1 204 ? 8.352 -22.562 5.062 1 98.19 204 GLY A C 1
ATOM 1594 O O . GLY A 1 204 ? 9.461 -22.938 4.691 1 98.19 204 GLY A O 1
ATOM 1595 N N . PHE A 1 205 ? 7.457 -22.156 4.238 1 98.81 205 PHE A N 1
ATOM 1596 C CA . PHE A 1 205 ? 7.707 -22.047 2.807 1 98.81 205 PHE A CA 1
ATOM 1597 C C . PHE A 1 205 ? 7.527 -20.609 2.33 1 98.81 205 PHE A C 1
ATOM 1599 O O . PHE A 1 205 ? 6.801 -19.844 2.951 1 98.81 205 PHE A O 1
ATOM 1606 N N . PRO A 1 206 ? 8.25 -20.203 1.23 1 98.81 206 PRO A N 1
ATOM 1607 C CA . PRO A 1 206 ? 7.934 -18.906 0.631 1 98.81 206 PRO A CA 1
ATOM 1608 C C . PRO A 1 206 ? 6.484 -18.812 0.161 1 98.81 206 PRO A C 1
ATOM 1610 O O . PRO A 1 206 ? 5.852 -19.828 -0.11 1 98.81 206 PRO A O 1
ATOM 1613 N N . ILE A 1 207 ? 5.973 -17.594 0.125 1 98.94 207 ILE A N 1
ATOM 1614 C CA . ILE A 1 207 ? 4.574 -17.406 -0.248 1 98.94 207 ILE A CA 1
ATOM 1615 C C . ILE A 1 207 ? 4.496 -16.5 -1.479 1 98.94 207 ILE A C 1
ATOM 1617 O O . ILE A 1 207 ? 5.191 -15.484 -1.562 1 98.94 207 ILE A O 1
ATOM 1621 N N . LEU A 1 208 ? 3.736 -16.891 -2.479 1 98.94 208 LEU A N 1
ATOM 1622 C CA . LEU A 1 208 ? 3.311 -16.062 -3.604 1 98.94 208 LEU A CA 1
ATOM 1623 C C . LEU A 1 208 ? 1.898 -15.531 -3.383 1 98.94 208 LEU A C 1
ATOM 1625 O O . LEU A 1 208 ? 0.981 -16.297 -3.09 1 98.94 208 LEU A O 1
ATOM 1629 N N . LEU A 1 209 ? 1.8 -14.234 -3.445 1 98.94 209 LEU A N 1
ATOM 1630 C CA . LEU A 1 209 ? 0.493 -13.602 -3.305 1 98.94 209 LEU A CA 1
ATOM 1631 C C . LEU A 1 209 ? -0.022 -13.117 -4.652 1 98.94 209 LEU A C 1
ATOM 1633 O O . LEU A 1 209 ? 0.645 -12.328 -5.328 1 98.94 209 LEU A O 1
ATOM 1637 N N . GLY A 1 210 ? -1.16 -13.57 -5.109 1 98.62 210 GLY A N 1
ATOM 1638 C CA . GLY A 1 210 ? -1.82 -13.117 -6.324 1 98.62 210 GLY A CA 1
ATOM 1639 C C . GLY A 1 210 ? -3.182 -12.5 -6.066 1 98.62 210 GLY A C 1
ATOM 1640 O O . GLY A 1 210 ? -4.199 -13.195 -6.074 1 98.62 210 GLY A O 1
ATOM 1641 N N . THR A 1 211 ? -3.188 -11.211 -5.918 1 98.62 211 THR A N 1
ATOM 1642 C CA . THR A 1 211 ? -4.445 -10.547 -5.613 1 98.62 211 THR A CA 1
ATOM 1643 C C . THR A 1 211 ? -4.824 -9.57 -6.727 1 98.62 211 THR A C 1
ATOM 1645 O O . THR A 1 211 ? -5.848 -8.891 -6.641 1 98.62 211 THR A O 1
ATOM 1648 N N . SER A 1 212 ? -4.078 -9.5 -7.785 1 98.12 212 SER A N 1
ATOM 1649 C CA . SER A 1 212 ? -4.215 -8.469 -8.805 1 98.12 212 SER A CA 1
ATOM 1650 C C . SER A 1 212 ? -5.617 -8.453 -9.398 1 98.12 212 SER A C 1
ATOM 1652 O O . SER A 1 212 ? -6.051 -9.445 -10 1 98.12 212 SER A O 1
ATOM 1654 N N . ARG A 1 213 ? -6.367 -7.402 -9.188 1 97.25 213 ARG A N 1
ATOM 1655 C CA . ARG A 1 213 ? -7.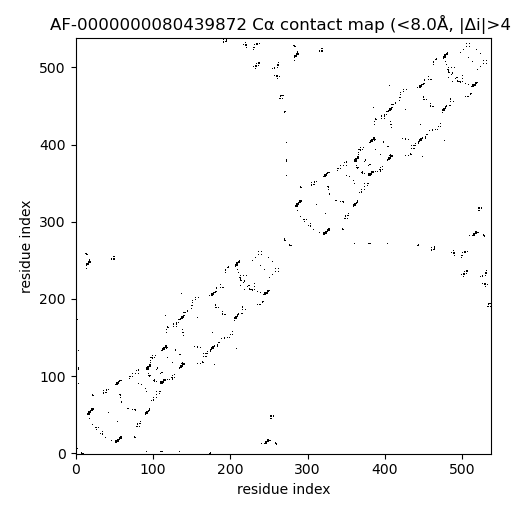648 -7.059 -9.797 1 97.25 213 ARG A CA 1
ATOM 1656 C C . ARG A 1 213 ? -8.719 -8.078 -9.43 1 97.25 213 ARG A C 1
ATOM 1658 O O . ARG A 1 213 ? -9.719 -8.219 -10.141 1 97.25 213 ARG A O 1
ATOM 1665 N N . LYS A 1 214 ? -8.57 -8.797 -8.391 1 97.38 214 LYS A N 1
ATOM 1666 C CA . LYS A 1 214 ? -9.492 -9.859 -8.016 1 97.38 214 LYS A CA 1
ATOM 1667 C C . LYS A 1 214 ? -10.789 -9.289 -7.449 1 97.38 214 LYS A C 1
ATOM 1669 O O . LYS A 1 214 ? -10.844 -8.109 -7.082 1 97.38 214 LYS A O 1
ATOM 1674 N N . SER A 1 215 ? -11.727 -10.094 -7.41 1 97.19 215 SER A N 1
ATOM 1675 C CA . SER A 1 215 ? -13.07 -9.68 -6.996 1 97.19 215 SER A CA 1
ATOM 1676 C C . SER A 1 215 ? -13.078 -9.188 -5.555 1 97.19 215 SER A C 1
ATOM 1678 O O . SER A 1 215 ? -13.867 -8.312 -5.195 1 97.19 215 SER A O 1
ATOM 1680 N N . MET A 1 216 ? -12.219 -9.695 -4.695 1 98.31 216 MET A N 1
ATOM 1681 C CA . MET A 1 216 ? -12.109 -9.195 -3.326 1 98.31 216 MET A CA 1
ATOM 1682 C C . MET A 1 216 ? -11.938 -7.68 -3.311 1 98.31 216 MET A C 1
ATOM 1684 O O . MET A 1 216 ? -12.586 -6.984 -2.525 1 98.31 216 MET A O 1
ATOM 1688 N N . ILE A 1 217 ? -11.125 -7.195 -4.223 1 98.75 217 ILE A N 1
ATOM 1689 C CA . ILE A 1 217 ? -10.836 -5.77 -4.324 1 98.75 217 ILE A CA 1
ATOM 1690 C C . ILE A 1 217 ? -12.047 -5.035 -4.895 1 98.75 217 ILE A C 1
ATOM 1692 O O . ILE A 1 217 ? -12.469 -4.012 -4.352 1 98.75 217 ILE A O 1
ATOM 1696 N N . GLY A 1 218 ? -12.586 -5.559 -5.984 1 98.62 218 GLY A N 1
ATOM 1697 C CA . GLY A 1 218 ? -13.742 -4.938 -6.613 1 98.62 218 GLY A CA 1
ATOM 1698 C C . GLY A 1 218 ? -14.938 -4.812 -5.684 1 98.62 218 GLY A C 1
ATOM 1699 O O . GLY A 1 218 ? -15.586 -3.77 -5.641 1 98.62 218 GLY A O 1
ATOM 1700 N N . LEU A 1 219 ? -15.203 -5.875 -4.961 1 98.62 219 LEU A N 1
ATOM 1701 C CA . LEU A 1 219 ? -16.344 -5.891 -4.047 1 98.62 219 LEU A CA 1
ATOM 1702 C C . LEU A 1 219 ? -16.109 -4.957 -2.865 1 98.62 219 LEU A C 1
ATOM 1704 O O . LEU A 1 219 ? -17.031 -4.289 -2.4 1 98.62 219 LEU A O 1
ATOM 1708 N N . THR A 1 220 ? -14.914 -4.883 -2.357 1 98.75 220 THR A N 1
ATOM 1709 C CA . THR A 1 220 ? -14.578 -4.043 -1.213 1 98.75 220 THR A CA 1
ATOM 1710 C C . THR A 1 220 ? -14.672 -2.566 -1.582 1 98.75 220 THR A C 1
ATOM 1712 O O . THR A 1 220 ? -15.188 -1.76 -0.809 1 98.75 220 THR A O 1
ATOM 1715 N N . LEU A 1 221 ? -14.25 -2.244 -2.803 1 98.81 221 LEU A N 1
ATOM 1716 C CA . LEU A 1 221 ? -14.148 -0.844 -3.199 1 98.81 221 LEU A CA 1
ATOM 1717 C C . LEU A 1 221 ? -15.312 -0.452 -4.102 1 98.81 221 LEU A C 1
ATOM 1719 O O . LEU A 1 221 ? -15.461 0.717 -4.465 1 98.81 221 LEU A O 1
ATOM 1723 N N . ASN A 1 222 ? -16.156 -1.438 -4.426 1 98.5 222 ASN A N 1
ATOM 1724 C CA . ASN A 1 222 ? -17.266 -1.226 -5.367 1 98.5 222 ASN A CA 1
ATOM 1725 C C . ASN A 1 222 ? -16.766 -0.644 -6.688 1 98.5 222 ASN A C 1
ATOM 1727 O O . ASN A 1 222 ? -17.234 0.406 -7.125 1 98.5 222 ASN A O 1
ATOM 1731 N N . LEU A 1 223 ? -15.82 -1.34 -7.27 1 98.62 223 LEU A N 1
ATOM 1732 C CA . LEU A 1 223 ? -15.195 -0.862 -8.5 1 98.62 223 LEU A CA 1
ATOM 1733 C C . LEU A 1 223 ? -15.188 -1.952 -9.562 1 98.62 223 LEU A C 1
ATOM 1735 O O . LEU A 1 223 ? -15.078 -3.139 -9.242 1 98.62 223 LEU A O 1
ATOM 1739 N N . PRO A 1 224 ? -15.219 -1.567 -10.805 1 97.94 224 PRO A N 1
ATOM 1740 C CA . PRO A 1 224 ? -15.062 -2.543 -11.883 1 97.94 224 PRO A CA 1
ATOM 1741 C C . PRO A 1 224 ? -13.633 -3.057 -12.016 1 97.94 224 PRO A C 1
ATOM 1743 O O . PRO A 1 224 ? -12.719 -2.52 -11.383 1 97.94 224 PRO A O 1
ATOM 1746 N N . LYS A 1 225 ? -13.398 -4.051 -12.742 1 95.62 225 LYS A N 1
ATOM 1747 C CA . LYS A 1 225 ? -12.148 -4.797 -12.852 1 95.62 225 LYS A CA 1
ATOM 1748 C C . LYS A 1 225 ? -10.992 -3.889 -13.273 1 95.62 225 LYS A C 1
ATOM 1750 O O . LYS A 1 225 ? -9.875 -4.035 -12.781 1 95.62 225 LYS A O 1
ATOM 1755 N N . ASP A 1 226 ? -11.227 -2.91 -14.109 1 96.25 226 ASP A N 1
ATOM 1756 C CA . ASP A 1 226 ? -10.172 -2.096 -14.695 1 96.25 226 ASP A CA 1
ATOM 1757 C C . ASP A 1 226 ? -9.812 -0.922 -13.789 1 96.25 226 ASP A C 1
ATOM 1759 O O . ASP A 1 226 ? -8.938 -0.116 -14.125 1 96.25 226 ASP A O 1
ATOM 1763 N N . GLU A 1 227 ? -10.391 -0.812 -12.586 1 98.31 227 GLU A N 1
ATOM 1764 C CA . GLU A 1 227 ? -10.125 0.282 -11.656 1 98.31 227 GLU A CA 1
ATOM 1765 C C . GLU A 1 227 ? -9.648 -0.245 -10.305 1 98.31 227 GLU A C 1
ATOM 1767 O O . GLU A 1 227 ? -9.82 0.418 -9.281 1 98.31 227 GLU A O 1
ATOM 1772 N N . ARG A 1 228 ? -9 -1.4 -10.359 1 98.75 228 ARG A N 1
ATOM 1773 C CA . ARG A 1 228 ? -8.688 -2.061 -9.094 1 98.75 228 ARG A CA 1
ATOM 1774 C C . ARG A 1 228 ? -7.199 -1.96 -8.773 1 98.75 228 ARG A C 1
ATOM 1776 O O . ARG A 1 228 ? -6.688 -2.697 -7.934 1 98.75 228 ARG A O 1
ATOM 1783 N N . LEU A 1 229 ? -6.52 -1.001 -9.453 1 98.75 229 LEU A N 1
ATOM 1784 C CA . LEU A 1 229 ? -5.074 -0.889 -9.281 1 98.75 229 LEU A CA 1
ATOM 1785 C C . LEU A 1 229 ? -4.723 -0.534 -7.836 1 98.75 229 LEU A C 1
ATOM 1787 O O . LEU A 1 229 ? -3.92 -1.221 -7.203 1 98.75 229 LEU A O 1
ATOM 1791 N N . GLU A 1 230 ? -5.348 0.533 -7.23 1 98.81 230 GLU A N 1
ATOM 1792 C CA . GLU A 1 230 ? -4.996 0.991 -5.891 1 98.81 230 GLU A CA 1
ATOM 1793 C C . GLU A 1 230 ? -5.262 -0.093 -4.848 1 98.81 230 GLU A C 1
ATOM 1795 O O . GLU A 1 230 ? -4.453 -0.299 -3.939 1 98.81 230 GLU A O 1
ATOM 1800 N N . GLY A 1 231 ? -6.434 -0.742 -5.02 1 98.88 231 GLY A N 1
ATOM 1801 C CA . GLY A 1 231 ? -6.699 -1.858 -4.125 1 98.88 231 GLY A CA 1
ATOM 1802 C C . GLY A 1 231 ? -5.664 -2.961 -4.227 1 98.88 231 GLY A C 1
ATOM 1803 O O . GLY A 1 231 ? -5.266 -3.541 -3.213 1 98.88 231 GLY A O 1
ATOM 1804 N N . THR A 1 232 ? -5.211 -3.277 -5.438 1 98.94 232 THR A N 1
ATOM 1805 C CA . THR A 1 232 ? -4.156 -4.262 -5.656 1 98.94 232 THR A CA 1
ATOM 1806 C C . THR A 1 232 ? -2.867 -3.838 -4.953 1 98.94 232 THR A C 1
ATOM 1808 O O . THR A 1 232 ? -2.24 -4.645 -4.262 1 98.94 232 THR A O 1
ATOM 1811 N N . LEU A 1 233 ? -2.521 -2.559 -5.098 1 98.94 233 LEU A N 1
ATOM 1812 C CA . LEU A 1 233 ? -1.295 -2.059 -4.488 1 98.94 233 LEU A CA 1
ATOM 1813 C C . LEU A 1 233 ? -1.363 -2.162 -2.969 1 98.94 233 LEU A C 1
ATOM 1815 O O . LEU A 1 233 ? -0.368 -2.49 -2.318 1 98.94 233 LEU A O 1
ATOM 1819 N N . ALA A 1 234 ? -2.533 -1.907 -2.383 1 98.94 234 ALA A N 1
ATOM 1820 C CA . ALA A 1 234 ? -2.709 -2.057 -0.941 1 98.94 234 ALA A CA 1
ATOM 1821 C C . ALA A 1 234 ? -2.451 -3.494 -0.502 1 98.94 234 ALA A C 1
ATOM 1823 O O . ALA A 1 234 ? -1.751 -3.732 0.486 1 98.94 234 ALA A O 1
ATOM 1824 N N . THR A 1 235 ? -2.959 -4.434 -1.247 1 98.94 235 THR A N 1
ATOM 1825 C CA . THR A 1 235 ? -2.785 -5.836 -0.892 1 98.94 235 THR A CA 1
ATOM 1826 C C . THR A 1 235 ? -1.333 -6.266 -1.084 1 98.94 235 THR A C 1
ATOM 1828 O O . THR A 1 235 ? -0.826 -7.109 -0.34 1 98.94 235 THR A O 1
ATOM 1831 N N . THR A 1 236 ? -0.654 -5.73 -2.109 1 98.94 236 THR A N 1
ATOM 1832 C CA . THR A 1 236 ? 0.764 -6.012 -2.305 1 98.94 236 THR A CA 1
ATOM 1833 C C . THR A 1 236 ? 1.573 -5.59 -1.082 1 98.94 236 THR A C 1
ATOM 1835 O O . THR A 1 236 ? 2.344 -6.383 -0.538 1 98.94 236 THR A O 1
ATOM 1838 N N . VAL A 1 237 ? 1.313 -4.395 -0.586 1 98.94 237 VAL A N 1
ATOM 1839 C CA . VAL A 1 237 ? 2.045 -3.881 0.567 1 98.94 237 VAL A CA 1
ATOM 1840 C C . VAL A 1 237 ? 1.75 -4.742 1.792 1 98.94 237 VAL A C 1
ATOM 1842 O O . VAL A 1 237 ? 2.668 -5.16 2.502 1 98.94 237 VAL A O 1
ATOM 1845 N N . LEU A 1 238 ? 0.494 -5.047 2.039 1 98.88 238 LEU A N 1
ATOM 1846 C CA . LEU A 1 238 ? 0.117 -5.863 3.189 1 98.88 238 LEU A CA 1
ATOM 1847 C C . LEU A 1 238 ? 0.723 -7.258 3.086 1 98.88 238 LEU A C 1
ATOM 1849 O O . LEU A 1 238 ? 1.193 -7.809 4.082 1 98.88 238 LEU A O 1
ATOM 1853 N N . GLY A 1 239 ? 0.668 -7.781 1.868 1 98.75 239 GLY A N 1
ATOM 1854 C CA . GLY A 1 239 ? 1.277 -9.086 1.659 1 98.75 239 GLY A CA 1
ATOM 1855 C C . GLY A 1 239 ? 2.75 -9.117 2.02 1 98.75 239 GLY A C 1
ATOM 1856 O O . GLY A 1 239 ? 3.205 -10.039 2.705 1 98.75 239 GLY A O 1
ATOM 1857 N N . ILE A 1 240 ? 3.488 -8.109 1.604 1 98.75 240 ILE A N 1
ATOM 1858 C CA . ILE A 1 240 ? 4.914 -8.031 1.895 1 98.75 240 ILE A CA 1
ATOM 1859 C C . ILE A 1 240 ? 5.129 -7.93 3.402 1 98.75 240 ILE A C 1
ATOM 1861 O O . ILE A 1 240 ? 5.973 -8.633 3.963 1 98.75 240 ILE A O 1
ATOM 1865 N N . THR A 1 241 ? 4.348 -7.109 4.059 1 98.06 241 THR A N 1
ATOM 1866 C CA . THR A 1 241 ? 4.469 -6.91 5.5 1 98.06 241 THR A CA 1
ATOM 1867 C C . THR A 1 241 ? 4.203 -8.211 6.25 1 98.06 241 THR A C 1
ATOM 1869 O O . THR A 1 241 ? 4.723 -8.422 7.348 1 98.06 241 THR A O 1
ATOM 1872 N N . LYS A 1 242 ? 3.436 -9.062 5.629 1 97.75 242 LYS A N 1
ATOM 1873 C CA . LYS A 1 242 ? 3.035 -10.297 6.293 1 97.75 242 LYS A CA 1
ATOM 1874 C C . LYS A 1 242 ? 3.9 -11.469 5.84 1 97.75 242 LYS A C 1
ATOM 1876 O O . LYS A 1 242 ? 3.643 -12.617 6.207 1 97.75 242 LYS A O 1
ATOM 1881 N N . GLY A 1 243 ? 4.859 -11.195 4.98 1 97.31 243 GLY A N 1
ATOM 1882 C CA . GLY A 1 243 ? 5.906 -12.18 4.77 1 97.31 243 GLY A CA 1
ATOM 1883 C C . GLY A 1 243 ? 5.91 -12.75 3.365 1 97.31 243 GLY A C 1
ATOM 1884 O O . GLY A 1 243 ? 6.66 -13.688 3.074 1 97.31 243 GLY A O 1
ATOM 1885 N N . CYS A 1 244 ? 5.125 -12.234 2.461 1 98.69 244 CYS A N 1
ATOM 1886 C CA . CYS A 1 244 ? 5.121 -12.742 1.095 1 98.69 244 CYS A CA 1
ATOM 1887 C C . CYS A 1 244 ? 6.391 -12.336 0.357 1 98.69 244 CYS A C 1
ATOM 1889 O O . CYS A 1 244 ? 6.805 -11.18 0.417 1 98.69 244 CYS A O 1
ATOM 1891 N N . GLU A 1 245 ? 6.996 -13.266 -0.348 1 98.69 245 GLU A N 1
ATOM 1892 C CA . GLU A 1 245 ? 8.234 -13.008 -1.067 1 98.69 245 GLU A CA 1
ATOM 1893 C C . GLU A 1 245 ? 7.977 -12.75 -2.549 1 98.69 245 GLU A C 1
ATOM 1895 O O . GLU A 1 245 ? 8.797 -12.141 -3.234 1 98.69 245 GLU A O 1
ATOM 1900 N N . PHE A 1 246 ? 6.844 -13.258 -3.066 1 98.88 246 PHE A N 1
ATOM 1901 C CA . PHE A 1 246 ? 6.484 -13.102 -4.469 1 98.88 246 PHE A CA 1
ATOM 1902 C C . PHE A 1 246 ? 5.109 -12.461 -4.605 1 98.88 246 PHE A C 1
ATOM 1904 O O . PHE A 1 246 ? 4.18 -12.805 -3.875 1 98.88 246 PHE A O 1
ATOM 1911 N N . ILE A 1 247 ? 5.031 -11.492 -5.516 1 98.94 247 ILE A N 1
ATOM 1912 C CA . ILE A 1 247 ? 3.764 -10.852 -5.844 1 98.94 247 ILE A CA 1
ATOM 1913 C C . ILE A 1 247 ? 3.436 -11.078 -7.316 1 98.94 247 ILE A C 1
ATOM 1915 O O . ILE A 1 247 ? 4.23 -10.734 -8.195 1 98.94 247 ILE A O 1
ATOM 1919 N N . ARG A 1 248 ? 2.297 -11.672 -7.605 1 98.94 248 ARG A N 1
ATOM 1920 C CA . ARG A 1 248 ? 1.835 -11.961 -8.961 1 98.94 248 ARG A CA 1
ATOM 1921 C C . ARG A 1 248 ? 0.819 -10.93 -9.43 1 98.94 248 ARG A C 1
ATOM 1923 O O . ARG A 1 248 ? -0.251 -10.789 -8.828 1 98.94 248 ARG A O 1
ATOM 1930 N N . VAL A 1 249 ? 1.211 -10.211 -10.516 1 98.81 249 VAL A N 1
ATOM 1931 C CA . VAL A 1 249 ? 0.382 -9.047 -10.789 1 98.81 249 VAL A CA 1
ATOM 1932 C C . VAL A 1 249 ? 0.295 -8.812 -12.297 1 98.81 249 VAL A C 1
ATOM 1934 O O . VAL A 1 249 ? 1.13 -9.312 -13.055 1 98.81 249 VAL A O 1
ATOM 1937 N N . HIS A 1 250 ? -0.688 -8.023 -12.727 1 97.81 250 HIS A N 1
ATOM 1938 C CA . HIS A 1 250 ? -0.851 -7.547 -14.094 1 97.81 250 HIS A CA 1
ATOM 1939 C C . HIS A 1 250 ? -0.074 -6.254 -14.32 1 97.81 250 HIS A C 1
ATOM 1941 O O . HIS A 1 250 ? 0.534 -6.07 -15.383 1 97.81 250 HIS A O 1
ATOM 1947 N N . ASP A 1 251 ? -0.115 -5.32 -13.375 1 98.25 251 ASP A N 1
ATOM 1948 C CA . ASP A 1 251 ? 0.528 -4.012 -13.445 1 98.25 251 ASP A CA 1
ATOM 1949 C C . ASP A 1 251 ? 1.915 -4.043 -12.805 1 98.25 251 ASP A C 1
ATOM 1951 O O . ASP A 1 251 ? 2.055 -3.838 -11.602 1 98.25 251 ASP A O 1
ATOM 1955 N N . ILE A 1 252 ? 2.891 -4.176 -13.656 1 98.81 252 ILE A N 1
ATOM 1956 C CA . ILE A 1 252 ? 4.234 -4.496 -13.188 1 98.81 252 ILE A CA 1
ATOM 1957 C C . ILE A 1 252 ? 4.883 -3.252 -12.586 1 98.81 252 ILE A C 1
ATOM 1959 O O . ILE A 1 252 ? 5.316 -3.262 -11.43 1 98.81 252 ILE A O 1
ATOM 1963 N N . LYS A 1 253 ? 4.879 -2.141 -13.289 1 98.75 253 LYS A N 1
ATOM 1964 C CA . LYS A 1 253 ? 5.594 -0.933 -12.891 1 98.75 253 LYS A CA 1
ATOM 1965 C C . LYS A 1 253 ? 5.105 -0.428 -11.539 1 98.75 253 LYS A C 1
ATOM 1967 O O . LYS A 1 253 ? 5.906 -0.201 -10.625 1 98.75 253 LYS A O 1
ATOM 1972 N N . GLU A 1 254 ? 3.799 -0.302 -11.422 1 98.81 254 GLU A N 1
ATOM 1973 C CA . GLU A 1 254 ? 3.201 0.223 -10.203 1 98.81 254 GLU A CA 1
ATOM 1974 C C . GLU A 1 254 ? 3.492 -0.685 -9.008 1 98.81 254 GLU A C 1
ATOM 1976 O O . GLU A 1 254 ? 3.844 -0.206 -7.93 1 98.81 254 GLU A O 1
ATOM 1981 N N . ASN A 1 255 ? 3.389 -1.979 -9.234 1 98.94 255 ASN A N 1
ATOM 1982 C CA . ASN A 1 255 ? 3.645 -2.908 -8.141 1 98.94 255 ASN A CA 1
ATOM 1983 C C . ASN A 1 255 ? 5.133 -2.979 -7.801 1 98.94 255 ASN A C 1
ATOM 1985 O O . ASN A 1 255 ? 5.5 -3.135 -6.633 1 98.94 255 ASN A O 1
ATOM 1989 N N . LYS A 1 256 ? 5.996 -2.908 -8.797 1 98.94 256 LYS A N 1
ATOM 1990 C CA . LYS A 1 256 ? 7.43 -2.859 -8.531 1 98.94 256 LYS A CA 1
ATOM 1991 C C . LYS A 1 256 ? 7.785 -1.668 -7.645 1 98.94 256 LYS A C 1
ATOM 1993 O O . LYS A 1 256 ? 8.555 -1.805 -6.688 1 98.94 256 LYS A O 1
ATOM 1998 N N . ARG A 1 257 ? 7.238 -0.533 -7.941 1 98.88 257 ARG A N 1
ATOM 1999 C CA . ARG A 1 257 ? 7.504 0.675 -7.164 1 98.88 257 ARG A CA 1
ATOM 2000 C C . ARG A 1 257 ? 7.047 0.51 -5.719 1 98.88 257 ARG A C 1
ATOM 2002 O O . ARG A 1 257 ? 7.762 0.887 -4.789 1 98.88 257 ARG A O 1
ATOM 2009 N N . VAL A 1 258 ? 5.883 -0.101 -5.504 1 98.88 258 VAL A N 1
ATOM 2010 C CA . VAL A 1 258 ? 5.371 -0.323 -4.152 1 98.88 258 VAL A CA 1
ATOM 2011 C C . VAL A 1 258 ? 6.238 -1.356 -3.436 1 98.88 258 VAL A C 1
ATOM 2013 O O . VAL A 1 258 ? 6.504 -1.229 -2.238 1 98.88 258 VAL A O 1
ATOM 2016 N N . CYS A 1 259 ? 6.703 -2.375 -4.164 1 98.88 259 CYS A N 1
ATOM 2017 C CA . CYS A 1 259 ? 7.578 -3.383 -3.576 1 98.88 259 CYS A CA 1
ATOM 2018 C C . CYS A 1 259 ? 8.875 -2.756 -3.074 1 98.88 259 CYS A C 1
ATOM 2020 O O . CYS A 1 259 ? 9.273 -2.979 -1.931 1 98.88 259 CYS A O 1
ATOM 2022 N N . VAL A 1 260 ? 9.492 -1.98 -3.912 1 98.88 260 VAL A N 1
ATOM 2023 C CA . VAL A 1 260 ? 10.773 -1.366 -3.57 1 98.88 260 VAL A CA 1
ATOM 2024 C C . VAL A 1 260 ? 10.594 -0.43 -2.379 1 98.88 260 VAL A C 1
ATOM 2026 O O . VAL A 1 260 ? 11.383 -0.466 -1.43 1 98.88 260 VAL A O 1
ATOM 2029 N N . MET A 1 261 ? 9.562 0.4 -2.387 1 98.88 261 MET A N 1
ATOM 2030 C CA . MET A 1 261 ? 9.305 1.329 -1.29 1 98.88 261 MET A CA 1
ATOM 2031 C C . MET A 1 261 ? 9.07 0.577 0.016 1 98.88 261 MET A C 1
ATOM 2033 O O . MET A 1 261 ? 9.648 0.921 1.048 1 98.88 261 MET A O 1
ATOM 2037 N N . THR A 1 262 ? 8.242 -0.468 -0.039 1 98.88 262 THR A N 1
ATOM 2038 C CA . THR A 1 262 ? 7.883 -1.256 1.137 1 98.88 262 THR A CA 1
ATOM 2039 C C . THR A 1 262 ? 9.109 -1.968 1.701 1 98.88 262 THR A C 1
ATOM 2041 O O . THR A 1 262 ? 9.391 -1.88 2.898 1 98.88 262 THR A O 1
ATOM 2044 N N . ASP A 1 263 ? 9.875 -2.6 0.818 1 98.81 263 ASP A N 1
ATOM 2045 C CA . ASP A 1 263 ? 11.078 -3.311 1.244 1 98.81 263 ASP A CA 1
ATOM 2046 C C . ASP A 1 263 ? 12.078 -2.355 1.898 1 98.81 263 ASP A C 1
ATOM 2048 O O . ASP A 1 263 ? 12.672 -2.684 2.926 1 98.81 263 ASP A O 1
ATOM 2052 N N . SER A 1 264 ? 12.242 -1.206 1.298 1 98.75 264 SER A N 1
ATOM 2053 C CA . SER A 1 264 ? 13.211 -0.239 1.805 1 98.75 264 SER A CA 1
ATOM 2054 C C . SER A 1 264 ? 12.859 0.208 3.219 1 98.75 264 SER A C 1
ATOM 2056 O O . SER A 1 264 ? 13.742 0.356 4.066 1 98.75 264 SER A O 1
ATOM 2058 N N . ILE A 1 265 ? 11.594 0.417 3.455 1 98.75 265 ILE A N 1
ATOM 2059 C CA . ILE A 1 265 ? 11.156 0.843 4.777 1 98.75 265 ILE A CA 1
ATOM 2060 C C . ILE A 1 265 ? 11.344 -0.298 5.777 1 98.75 265 ILE A C 1
ATOM 2062 O O . ILE A 1 265 ? 11.93 -0.108 6.844 1 98.75 265 ILE A O 1
ATOM 2066 N N . LEU A 1 266 ? 10.906 -1.511 5.426 1 98 266 LEU A N 1
ATOM 2067 C CA . LEU A 1 266 ? 10.906 -2.639 6.352 1 98 266 LEU A CA 1
ATOM 2068 C C . LEU A 1 266 ? 12.328 -3.068 6.688 1 98 266 LEU A C 1
ATOM 2070 O O . LEU A 1 266 ? 12.57 -3.625 7.762 1 98 266 LEU A O 1
ATOM 2074 N N . LYS A 1 267 ? 13.258 -2.76 5.82 1 96.81 267 LYS A N 1
ATOM 2075 C CA . LYS A 1 267 ? 14.641 -3.156 6.043 1 96.81 267 LYS A CA 1
ATOM 2076 C C . LYS A 1 267 ? 15.398 -2.1 6.844 1 96.81 267 LYS A C 1
ATOM 2078 O O . LYS A 1 267 ? 16.516 -2.34 7.305 1 96.81 267 LYS A O 1
ATOM 2083 N N . SER A 1 268 ? 14.766 -0.944 6.98 1 93.88 268 SER A N 1
ATOM 2084 C CA . SER A 1 268 ? 15.406 0.14 7.715 1 93.88 268 SER A CA 1
ATOM 2085 C C . SER A 1 268 ? 15.211 -0.013 9.219 1 93.88 268 SER A C 1
ATOM 2087 O O . SER A 1 268 ? 14.141 0.321 9.742 1 93.88 268 SER A O 1
ATOM 2089 N N . LYS A 1 269 ? 16.188 -0.52 10.031 1 82.06 269 LYS A N 1
ATOM 2090 C CA . LYS A 1 269 ? 16.078 -0.769 11.461 1 82.06 269 LYS A CA 1
ATOM 2091 C C . LYS A 1 269 ? 16.719 0.369 12.266 1 82.06 269 LYS A C 1
ATOM 2093 O O . LYS A 1 269 ? 17.656 1.008 11.805 1 82.06 269 LYS A O 1
ATOM 2098 N N . MET B 1 1 ? -13.07 11.656 18.469 1 96.19 1 MET B N 1
ATOM 2099 C CA . MET B 1 1 ? -12.477 12.992 18.422 1 96.19 1 MET B CA 1
ATOM 2100 C C . MET B 1 1 ? -13.375 13.953 17.656 1 96.19 1 MET B C 1
ATOM 2102 O O . MET B 1 1 ? -13.906 13.609 16.594 1 96.19 1 MET B O 1
ATOM 2106 N N . LYS B 1 2 ? -13.547 15.102 18.156 1 97.31 2 LYS B N 1
ATOM 2107 C CA . LYS B 1 2 ? -14.375 16.094 17.5 1 97.31 2 LYS B CA 1
ATOM 2108 C C . LYS B 1 2 ? -13.523 17.125 16.75 1 97.31 2 LYS B C 1
ATOM 2110 O O . LYS B 1 2 ? -12.594 17.703 17.328 1 97.31 2 LYS B O 1
ATOM 2115 N N . ILE B 1 3 ? -13.766 17.281 15.484 1 97.75 3 ILE B N 1
ATOM 2116 C CA . ILE B 1 3 ? -13.141 18.312 14.656 1 97.75 3 ILE B CA 1
ATOM 2117 C C . ILE B 1 3 ? -14.227 19.125 13.945 1 97.75 3 ILE B C 1
ATOM 2119 O O . ILE B 1 3 ? -14.922 18.609 13.07 1 97.75 3 ILE B O 1
ATOM 2123 N N . GLY B 1 4 ? -14.242 20.391 14.305 1 96.19 4 GLY B N 1
ATOM 2124 C CA . GLY B 1 4 ? -15.391 21.141 13.836 1 96.19 4 GLY B CA 1
ATOM 2125 C C . GLY B 1 4 ? -16.719 20.578 14.297 1 96.19 4 GLY B C 1
ATOM 2126 O O . GLY B 1 4 ? -16.906 20.328 15.492 1 96.19 4 GLY B O 1
ATOM 2127 N N . ASN B 1 5 ? -17.625 20.391 13.383 1 95.94 5 ASN B N 1
ATOM 2128 C CA . ASN B 1 5 ? -18.938 19.859 13.719 1 95.94 5 ASN B CA 1
ATOM 2129 C C . ASN B 1 5 ? -19.031 18.375 13.445 1 95.94 5 ASN B C 1
ATOM 2131 O O . ASN B 1 5 ? -20.141 17.812 13.414 1 95.94 5 ASN B O 1
ATOM 2135 N N . LYS B 1 6 ? -17.922 17.766 13.234 1 97.31 6 LYS B N 1
ATOM 2136 C CA . LYS B 1 6 ? -17.906 16.344 12.898 1 97.31 6 LYS B CA 1
ATOM 2137 C C . LYS B 1 6 ? -17.234 15.523 14 1 97.31 6 LYS B C 1
ATOM 2139 O O . LYS B 1 6 ? -16.297 16 14.656 1 97.31 6 LYS B O 1
ATOM 2144 N N . GLU B 1 7 ? -17.703 14.344 14.125 1 97.62 7 GLU B N 1
ATOM 2145 C CA . GLU B 1 7 ? -17.094 13.367 15.031 1 97.62 7 GLU B CA 1
ATOM 2146 C C . GLU B 1 7 ? -16.297 12.328 14.258 1 97.62 7 GLU B C 1
ATOM 2148 O O . GLU B 1 7 ? -16.812 11.719 13.312 1 97.62 7 GLU B O 1
ATOM 2153 N N . PHE B 1 8 ? -15.094 12.211 14.594 1 97.81 8 PHE B N 1
ATOM 2154 C CA . PHE B 1 8 ? -14.195 11.234 13.984 1 97.81 8 PHE B CA 1
ATOM 2155 C C . PHE B 1 8 ? -14 10.031 14.891 1 97.81 8 PHE B C 1
ATOM 2157 O O . PHE B 1 8 ? -13.391 10.141 15.961 1 97.81 8 PHE B O 1
ATOM 2164 N N . ASP B 1 9 ? -14.539 8.852 14.492 1 97.62 9 ASP B N 1
ATOM 2165 C CA . ASP B 1 9 ? -14.281 7.602 15.203 1 97.62 9 ASP B CA 1
ATOM 2166 C C . ASP B 1 9 ? -12.961 6.977 14.758 1 97.62 9 ASP B C 1
ATOM 2168 O O . ASP B 1 9 ? -12.914 6.25 13.758 1 97.62 9 ASP B O 1
ATOM 2172 N N . LEU B 1 10 ? -11.977 7.195 15.555 1 96.5 10 LEU B N 1
ATOM 2173 C CA . LEU B 1 10 ? -10.609 6.844 15.172 1 96.5 10 LEU B CA 1
ATOM 2174 C C . LEU B 1 10 ? -10.406 5.332 15.211 1 96.5 10 LEU B C 1
ATOM 2176 O O . LEU B 1 10 ? -9.406 4.82 14.711 1 96.5 10 LEU B O 1
ATOM 2180 N N . LYS B 1 11 ? -11.344 4.605 15.727 1 93.62 11 LYS B N 1
ATOM 2181 C CA . LYS B 1 11 ? -11.273 3.148 15.766 1 93.62 11 LYS B CA 1
ATOM 2182 C C . LYS B 1 11 ? -11.977 2.531 14.562 1 93.62 11 LYS B C 1
ATOM 2184 O O . LYS B 1 11 ? -11.797 1.349 14.266 1 93.62 11 LYS B O 1
ATOM 2189 N N . GLU B 1 12 ? -12.695 3.332 13.883 1 93.06 12 GLU B N 1
ATOM 2190 C CA . GLU B 1 12 ? -13.555 2.812 12.82 1 93.06 12 GLU B CA 1
ATOM 2191 C C . GLU B 1 12 ? -12.805 2.746 11.492 1 93.06 12 GLU B C 1
ATOM 2193 O O . GLU B 1 12 ? -12.891 1.744 10.781 1 93.06 12 GLU B O 1
ATOM 2198 N N . ARG B 1 13 ? -12.203 3.805 11.148 1 97.44 13 ARG B N 1
ATOM 2199 C CA . ARG B 1 13 ? -11.547 3.855 9.844 1 97.44 13 ARG B CA 1
ATOM 2200 C C . ARG B 1 13 ? -10.445 4.91 9.82 1 97.44 13 ARG B C 1
ATOM 2202 O O . ARG B 1 13 ? -10.383 5.762 10.711 1 97.44 13 ARG B O 1
ATOM 2209 N N . THR B 1 14 ? -9.594 4.809 8.797 1 98.81 14 THR B N 1
ATOM 2210 C CA . THR B 1 14 ? -8.578 5.82 8.523 1 98.81 14 THR B CA 1
ATOM 2211 C C . THR B 1 14 ? -9.195 7.035 7.832 1 98.81 14 THR B C 1
ATOM 2213 O O . THR B 1 14 ? -10.062 6.891 6.973 1 98.81 14 THR B O 1
ATOM 2216 N N . TYR B 1 15 ? -8.742 8.234 8.188 1 98.94 15 TYR B N 1
ATOM 2217 C CA . TYR B 1 15 ? -9.289 9.461 7.629 1 98.94 15 TYR B CA 1
ATOM 2218 C C . TYR B 1 15 ? -8.281 10.141 6.715 1 98.94 15 TYR B C 1
ATOM 2220 O O . TYR B 1 15 ? -7.082 10.148 7 1 98.94 15 TYR B O 1
ATOM 2228 N N . VAL B 1 16 ? -8.789 10.75 5.621 1 98.94 16 VAL B N 1
ATOM 2229 C CA . VAL B 1 16 ? -7.941 11.367 4.605 1 98.94 16 VAL B CA 1
ATOM 2230 C C . VAL B 1 16 ? -8.023 12.883 4.719 1 98.94 16 VAL B C 1
ATOM 2232 O O . VAL B 1 16 ? -9.109 13.461 4.699 1 98.94 16 VAL B O 1
ATOM 2235 N N . MET B 1 17 ? -6.883 13.461 4.922 1 98.94 17 MET B N 1
ATOM 2236 C CA . MET B 1 17 ? -6.723 14.914 4.902 1 98.94 17 MET B CA 1
ATOM 2237 C C . MET B 1 17 ? -6.125 15.375 3.578 1 98.94 17 MET B C 1
ATOM 2239 O O . MET B 1 17 ? -4.98 15.055 3.26 1 98.94 17 MET B O 1
ATOM 2243 N N . GLY B 1 18 ? -6.957 16.125 2.846 1 98.81 18 GLY B N 1
ATOM 2244 C CA . GLY B 1 18 ? -6.516 16.609 1.543 1 98.81 18 GLY B CA 1
ATOM 2245 C C . GLY B 1 18 ? -5.777 17.938 1.608 1 98.81 18 GLY B C 1
ATOM 2246 O O . GLY B 1 18 ? -6.23 18.875 2.266 1 98.81 18 GLY B O 1
ATOM 2247 N N . ILE B 1 19 ? -4.691 18.031 0.922 1 98.19 19 ILE B N 1
ATOM 2248 C CA . ILE B 1 19 ? -3.832 19.219 0.941 1 98.19 19 ILE B CA 1
ATOM 2249 C C . ILE B 1 19 ? -4.32 20.219 -0.092 1 98.19 19 ILE B C 1
ATOM 2251 O O . ILE B 1 19 ? -4.496 19.891 -1.266 1 98.19 19 ILE B O 1
ATOM 2255 N N . LEU B 1 20 ? -4.551 21.391 0.284 1 96.62 20 LEU B N 1
ATOM 2256 C CA . LEU B 1 20 ? -4.879 22.516 -0.584 1 96.62 20 LEU B CA 1
ATOM 2257 C C . LEU B 1 20 ? -3.922 23.672 -0.344 1 96.62 20 LEU B C 1
ATOM 2259 O O . LEU B 1 20 ? -4.086 24.438 0.616 1 96.62 20 LEU B O 1
ATOM 2263 N N . ASN B 1 21 ? -2.967 23.844 -1.176 1 92.31 21 ASN B N 1
ATOM 2264 C CA . ASN B 1 21 ? -2.025 24.953 -1.081 1 92.31 21 ASN B CA 1
ATOM 2265 C C . ASN B 1 21 ? -2.543 26.203 -1.808 1 92.31 21 ASN B C 1
ATOM 2267 O O . ASN B 1 21 ? -2.938 26.125 -2.973 1 92.31 21 ASN B O 1
ATOM 2271 N N . ILE B 1 22 ? -2.52 27.234 -1.05 1 89.44 22 ILE B N 1
ATOM 2272 C CA . ILE B 1 22 ? -2.893 28.516 -1.641 1 89.44 22 ILE B CA 1
ATOM 2273 C C . ILE B 1 22 ? -1.635 29.328 -1.947 1 89.44 22 ILE B C 1
ATOM 2275 O O . ILE B 1 22 ? -0.992 29.859 -1.037 1 89.44 22 ILE B O 1
ATOM 2279 N N . THR B 1 23 ? -1.037 29.312 -3.039 1 72.5 23 THR B N 1
ATOM 2280 C CA . THR B 1 23 ? 0.187 30.031 -3.389 1 72.5 23 THR B CA 1
ATOM 2281 C C . THR B 1 23 ? -0.107 31.156 -4.367 1 72.5 23 THR B C 1
ATOM 2283 O O . THR B 1 23 ? -1.179 31.203 -4.973 1 72.5 23 THR B O 1
ATOM 2286 N N . PRO B 1 24 ? 0.896 32.125 -4.324 1 66.25 24 PRO B N 1
ATOM 2287 C CA . PRO B 1 24 ? 0.682 33.312 -5.188 1 66.25 24 PRO B CA 1
ATOM 2288 C C . PRO B 1 24 ? 0.375 32.906 -6.633 1 66.25 24 PRO B C 1
ATOM 2290 O O . PRO B 1 24 ? -0.399 33.594 -7.305 1 66.25 24 PRO B O 1
ATOM 2293 N N . ASP B 1 25 ? 1.24 31.984 -7.027 1 56.34 25 ASP B N 1
ATOM 2294 C CA . ASP B 1 25 ? 1.035 31.641 -8.43 1 56.34 25 ASP B CA 1
ATOM 2295 C C . ASP B 1 25 ? -0.426 31.281 -8.703 1 56.34 25 ASP B C 1
ATOM 2297 O O . ASP B 1 25 ? -0.9 31.406 -9.836 1 56.34 25 ASP B O 1
ATOM 2301 N N . SER B 1 26 ? -0.977 30.828 -7.75 1 52.38 26 SER B N 1
ATOM 2302 C CA . SER B 1 26 ? -2.4 30.531 -7.855 1 52.38 26 SER B CA 1
ATOM 2303 C C . SER B 1 26 ? -3.225 31.812 -7.996 1 52.38 26 SER B C 1
ATOM 2305 O O . SER B 1 26 ? -4.289 31.797 -8.617 1 52.38 26 SER B O 1
ATOM 2307 N N . PHE B 1 27 ? -2.727 32.969 -7.355 1 48.66 27 PHE B N 1
ATOM 2308 C CA . PHE B 1 27 ? -3.482 34.188 -7.348 1 48.66 27 PHE B CA 1
ATOM 2309 C C . PHE B 1 27 ? -2.996 35.125 -8.453 1 48.66 27 PHE B C 1
ATOM 2311 O O . PHE B 1 27 ? -3.631 36.156 -8.734 1 48.66 27 PHE B O 1
ATOM 2318 N N . SER B 1 28 ? -1.854 34.906 -8.984 1 45.34 28 SER B N 1
ATOM 2319 C CA . SER B 1 28 ? -1.347 35.906 -9.922 1 45.34 28 SER B CA 1
ATOM 2320 C C . SER B 1 28 ? -2.186 35.938 -11.195 1 45.34 28 SER B C 1
ATOM 2322 O O . SER B 1 28 ? -2.451 37 -11.742 1 45.34 28 SER B O 1
ATOM 2324 N N . ASP B 1 29 ? -2.277 34.719 -11.758 1 44.75 29 ASP B N 1
ATOM 2325 C CA . ASP B 1 29 ? -2.58 34.875 -13.18 1 44.75 29 ASP B CA 1
ATOM 2326 C C . ASP B 1 29 ? -4.066 35.125 -13.406 1 44.75 29 ASP B C 1
ATOM 2328 O O . ASP B 1 29 ? -4.48 35.5 -14.508 1 44.75 29 ASP B O 1
ATOM 2332 N N . GLY B 1 30 ? -4.945 34.75 -12.641 1 47.25 30 GLY B N 1
ATOM 2333 C CA . GLY B 1 30 ? -6.309 34.875 -13.125 1 47.25 30 GLY B CA 1
ATOM 2334 C C . GLY B 1 30 ? -7.211 35.625 -12.18 1 47.25 30 GLY B C 1
ATOM 2335 O O . GLY B 1 30 ? -8.414 35.75 -12.422 1 47.25 30 GLY B O 1
ATOM 2336 N N . GLY B 1 31 ? -6.645 36.562 -11.18 1 53.81 31 GLY B N 1
ATOM 2337 C CA . GLY B 1 31 ? -7.387 37.406 -10.234 1 53.81 31 GLY B CA 1
ATOM 2338 C C . GLY B 1 31 ? -7.949 36.594 -9.07 1 53.81 31 GLY B C 1
ATOM 2339 O O . GLY B 1 31 ? -8.023 35.375 -9.125 1 53.81 31 GLY B O 1
ATOM 2340 N N . LYS B 1 32 ? -8.172 37.188 -7.953 1 57.38 32 LYS B N 1
ATOM 2341 C CA . LYS B 1 32 ? -8.625 36.656 -6.68 1 57.38 32 LYS B CA 1
ATOM 2342 C C . LYS B 1 32 ? -9.844 35.75 -6.875 1 57.38 32 LYS B C 1
ATOM 2344 O O . LYS B 1 32 ? -9.914 34.656 -6.301 1 57.38 32 LYS B O 1
ATOM 2349 N N . PHE B 1 33 ? -10.688 36.25 -7.703 1 54.78 33 PHE B N 1
ATOM 2350 C CA . PHE B 1 33 ? -11.93 35.531 -7.922 1 54.78 33 PHE B CA 1
ATOM 2351 C C . PHE B 1 33 ? -11.664 34.219 -8.648 1 54.78 33 PHE B C 1
ATOM 2353 O O . PHE B 1 33 ? -12.273 33.188 -8.328 1 54.78 33 PHE B O 1
ATOM 2360 N N . ASN B 1 34 ? -10.875 34.312 -9.562 1 66.69 34 ASN B N 1
ATOM 2361 C CA . ASN B 1 34 ? -10.539 33.125 -10.32 1 66.69 34 ASN B CA 1
ATOM 2362 C C . ASN B 1 34 ? -9.828 32.094 -9.445 1 66.69 34 ASN B C 1
ATOM 2364 O O . ASN B 1 34 ? -10.086 30.875 -9.562 1 66.69 34 ASN B O 1
ATOM 2368 N N . GLU B 1 35 ? -9.188 32.625 -8.539 1 77 35 GLU B N 1
ATOM 2369 C CA . GLU B 1 35 ? -8.461 31.734 -7.645 1 77 35 GLU B CA 1
ATOM 2370 C C . GLU B 1 35 ? -9.398 31.094 -6.629 1 77 35 GLU B C 1
ATOM 2372 O O . GLU B 1 35 ? -9.266 29.906 -6.312 1 77 35 GLU B O 1
ATOM 2377 N N . LEU B 1 36 ? -10.234 31.938 -6.254 1 87.88 36 LEU B N 1
ATOM 2378 C CA . LEU B 1 36 ? -11.227 31.422 -5.309 1 87.88 36 LEU B CA 1
ATOM 2379 C C . LEU B 1 36 ? -12.078 30.344 -5.953 1 87.88 36 LEU B C 1
ATOM 2381 O O . LEU B 1 36 ? -12.359 29.312 -5.324 1 87.88 36 LEU B O 1
ATOM 2385 N N . GLY B 1 37 ? -12.453 30.625 -7.164 1 89.44 37 GLY B N 1
ATOM 2386 C CA . GLY B 1 37 ? -13.211 29.609 -7.891 1 89.44 37 GLY B CA 1
ATOM 2387 C C . GLY B 1 37 ? -12.453 28.312 -8.07 1 89.44 37 GLY B C 1
ATOM 2388 O O . GLY B 1 37 ? -13.023 27.234 -7.914 1 89.44 37 GLY B O 1
ATOM 2389 N N . LYS B 1 38 ? -11.227 28.391 -8.422 1 91.38 38 LYS B N 1
ATOM 2390 C CA . LYS B 1 38 ? -10.383 27.219 -8.602 1 91.38 38 LYS B CA 1
ATOM 2391 C C . LYS B 1 38 ? -10.234 26.438 -7.297 1 91.38 38 LYS B C 1
ATOM 2393 O O . LYS B 1 38 ? -10.273 25.203 -7.297 1 91.38 38 LYS B O 1
ATOM 2398 N N . ALA B 1 39 ? -9.992 27.172 -6.242 1 93.81 39 ALA B N 1
ATOM 2399 C CA . ALA B 1 39 ? -9.867 26.531 -4.93 1 93.81 39 ALA B CA 1
ATOM 2400 C C . ALA B 1 39 ? -11.141 25.781 -4.562 1 93.81 39 ALA B C 1
ATOM 2402 O O . ALA B 1 39 ? -11.086 24.641 -4.109 1 93.81 39 ALA B O 1
ATOM 2403 N N . LEU B 1 40 ? -12.266 26.438 -4.77 1 96.19 40 LEU B N 1
ATOM 2404 C CA . LEU B 1 40 ? -13.547 25.844 -4.43 1 96.19 40 LEU B CA 1
ATOM 2405 C C . LEU B 1 40 ? -13.805 24.609 -5.289 1 96.19 40 LEU B C 1
ATOM 2407 O O . LEU B 1 40 ? -14.328 23.594 -4.797 1 96.19 40 LEU B O 1
ATOM 2411 N N . LYS B 1 41 ? -13.484 24.734 -6.559 1 96.5 41 LYS B N 1
ATOM 2412 C CA . LYS B 1 41 ? -13.625 23.578 -7.441 1 96.5 41 LYS B CA 1
ATOM 2413 C C . LYS B 1 41 ? -12.766 22.406 -6.969 1 96.5 41 LYS B C 1
ATOM 2415 O O . LYS B 1 41 ? -13.219 21.266 -6.953 1 96.5 41 LYS B O 1
ATOM 2420 N N . ARG B 1 42 ? -11.547 22.688 -6.613 1 96.56 42 ARG B N 1
ATOM 2421 C CA . ARG B 1 42 ? -10.648 21.641 -6.125 1 96.56 42 ARG B CA 1
ATOM 2422 C C . ARG B 1 42 ? -11.18 21.016 -4.844 1 96.56 42 ARG B C 1
ATOM 2424 O O . ARG B 1 42 ? -11.109 19.797 -4.668 1 96.56 42 ARG B O 1
ATOM 2431 N N . VAL B 1 43 ? -11.672 21.828 -3.98 1 98.12 43 VAL B N 1
ATOM 2432 C CA . VAL B 1 43 ? -12.25 21.312 -2.738 1 98.12 43 VAL B CA 1
ATOM 2433 C C . VAL B 1 43 ? -13.422 20.391 -3.055 1 98.12 43 VAL B C 1
ATOM 2435 O O . VAL B 1 43 ? -13.539 19.312 -2.465 1 98.12 43 VAL B O 1
ATOM 2438 N N . GLN B 1 44 ? -14.258 20.797 -3.965 1 98.44 44 GLN B N 1
ATOM 2439 C CA . GLN B 1 44 ? -15.367 19.953 -4.387 1 98.44 44 GLN B CA 1
ATOM 2440 C C . GLN B 1 44 ? -14.867 18.594 -4.891 1 98.44 44 GLN B C 1
ATOM 2442 O O . GLN B 1 44 ? -15.406 17.547 -4.523 1 98.44 44 GLN B O 1
ATOM 2447 N N . GLU B 1 45 ? -13.883 18.656 -5.738 1 98.44 45 GLU B N 1
ATOM 2448 C CA . GLU B 1 45 ? -13.289 17.438 -6.262 1 98.44 45 GLU B CA 1
ATOM 2449 C C . GLU B 1 45 ? -12.75 16.547 -5.133 1 98.44 45 GLU B C 1
ATOM 2451 O O . GLU B 1 45 ? -12.969 15.344 -5.125 1 98.44 45 GLU B O 1
ATOM 2456 N N . MET B 1 46 ? -12.031 17.156 -4.18 1 98.69 46 MET B N 1
ATOM 2457 C CA . MET B 1 46 ? -11.453 16.406 -3.066 1 98.69 46 MET B CA 1
ATOM 2458 C C . MET B 1 46 ? -12.539 15.719 -2.246 1 98.69 46 MET B C 1
ATOM 2460 O O . MET B 1 46 ? -12.375 14.57 -1.836 1 98.69 46 MET B O 1
ATOM 2464 N N . ILE B 1 47 ? -13.578 16.453 -2.006 1 98.75 47 ILE B N 1
ATOM 2465 C CA . ILE B 1 47 ? -14.688 15.898 -1.241 1 98.75 47 ILE B CA 1
ATOM 2466 C C . ILE B 1 47 ? -15.281 14.703 -1.984 1 98.75 47 ILE B C 1
ATOM 2468 O O . ILE B 1 47 ? -15.5 13.641 -1.392 1 98.75 47 ILE B O 1
ATOM 2472 N N . GLU B 1 48 ? -15.492 14.852 -3.281 1 98.62 48 GLU B N 1
ATOM 2473 C CA . GLU B 1 48 ? -16.031 13.773 -4.102 1 98.62 48 GLU B CA 1
ATOM 2474 C C . GLU B 1 48 ? -15.094 12.578 -4.129 1 98.62 48 GLU B C 1
ATOM 2476 O O . GLU B 1 48 ? -15.547 11.43 -4.207 1 98.62 48 GLU B O 1
ATOM 2481 N N . GLU B 1 49 ? -13.867 12.875 -4.031 1 98.62 49 GLU B N 1
ATOM 2482 C CA . GLU B 1 49 ? -12.844 11.836 -4.066 1 98.62 49 GLU B CA 1
ATOM 2483 C C . GLU B 1 49 ? -12.711 11.141 -2.711 1 98.62 49 GLU B C 1
ATOM 2485 O O . GLU B 1 49 ? -12.117 10.07 -2.609 1 98.62 49 GLU B O 1
ATOM 2490 N N . GLY B 1 50 ? -13.195 11.742 -1.608 1 98.56 50 GLY B N 1
ATOM 2491 C CA . GLY B 1 50 ? -13.258 11.023 -0.345 1 98.56 50 GLY B CA 1
ATOM 2492 C C . GLY B 1 50 ? -12.5 11.719 0.772 1 98.56 50 GLY B C 1
ATOM 2493 O O . GLY B 1 50 ? -12.25 11.125 1.821 1 98.56 50 GLY B O 1
ATOM 2494 N N . ALA B 1 51 ? -12.133 13 0.597 1 98.81 51 ALA B N 1
ATOM 2495 C CA . ALA B 1 51 ? -11.445 13.734 1.658 1 98.81 51 ALA B CA 1
ATOM 2496 C C . ALA B 1 51 ? -12.359 13.922 2.869 1 98.81 51 ALA B C 1
ATOM 2498 O O . ALA B 1 51 ? -13.555 14.188 2.721 1 98.81 51 ALA B O 1
ATOM 2499 N N . ASP B 1 52 ? -11.742 13.758 4.07 1 98.75 52 ASP B N 1
ATOM 2500 C CA . ASP B 1 52 ? -12.484 13.953 5.312 1 98.75 52 ASP B CA 1
ATOM 2501 C C . ASP B 1 52 ? -12.203 15.328 5.91 1 98.75 52 ASP B C 1
ATOM 2503 O O . ASP B 1 52 ? -13.023 15.859 6.664 1 98.75 52 ASP B O 1
ATOM 2507 N N . ILE B 1 53 ? -11.047 15.836 5.645 1 98.88 53 ILE B N 1
ATOM 2508 C CA . ILE B 1 53 ? -10.57 17.141 6.09 1 98.88 53 ILE B CA 1
ATOM 2509 C C . ILE B 1 53 ? -9.82 17.828 4.949 1 98.88 53 ILE B C 1
ATOM 2511 O O . ILE B 1 53 ? -9.156 17.172 4.145 1 98.88 53 ILE B O 1
ATOM 2515 N N . ILE B 1 54 ? -9.961 19.141 4.812 1 98.81 54 ILE B N 1
ATOM 2516 C CA . ILE B 1 54 ? -9.156 19.922 3.875 1 98.81 54 ILE B CA 1
ATOM 2517 C C . ILE B 1 54 ? -8.102 20.719 4.633 1 98.81 54 ILE B C 1
ATOM 2519 O O . ILE B 1 54 ? -8.422 21.5 5.527 1 98.81 54 ILE B O 1
ATOM 2523 N N . ASP B 1 55 ? -6.879 20.484 4.32 1 98.69 55 ASP B N 1
ATOM 2524 C CA . ASP B 1 55 ? -5.758 21.188 4.938 1 98.69 55 ASP B CA 1
ATOM 2525 C C . ASP B 1 55 ? -5.277 22.344 4.059 1 98.69 55 ASP B C 1
ATOM 2527 O O . ASP B 1 55 ? -4.695 22.109 2.992 1 98.69 55 ASP B O 1
ATOM 2531 N N . ILE B 1 56 ? -5.418 23.5 4.539 1 97.81 56 ILE B N 1
ATOM 2532 C CA . ILE B 1 56 ? -5.113 24.703 3.766 1 97.81 56 ILE B CA 1
ATOM 2533 C C . ILE B 1 56 ? -3.801 25.312 4.254 1 97.81 56 ILE B C 1
ATOM 2535 O O . ILE B 1 56 ? -3.609 25.516 5.453 1 97.81 56 ILE B O 1
ATOM 2539 N N . GLY B 1 57 ? -2.939 25.516 3.381 1 95.5 57 GLY B N 1
ATOM 2540 C CA . GLY B 1 57 ? -1.675 26.188 3.668 1 95.5 57 GLY B CA 1
ATOM 2541 C C . GLY B 1 57 ? -1.432 27.406 2.807 1 95.5 57 GLY B C 1
ATOM 2542 O O . GLY B 1 57 ? -1.636 27.359 1.592 1 95.5 57 GLY B O 1
ATOM 2543 N N . GLY B 1 58 ? -1.01 28.453 3.398 1 92.88 58 GLY B N 1
ATOM 2544 C CA . GLY B 1 58 ? -0.708 29.688 2.68 1 92.88 58 GLY B CA 1
ATOM 2545 C C . GLY B 1 58 ? 0.779 29.906 2.486 1 92.88 58 GLY B C 1
ATOM 2546 O O . GLY B 1 58 ? 1.185 30.859 1.813 1 92.88 58 GLY B O 1
ATOM 2547 N N . GLU B 1 59 ? 1.562 29.062 3.119 1 90.19 59 GLU B N 1
ATOM 2548 C CA . GLU B 1 59 ? 3.02 29.109 3.061 1 90.19 59 GLU B CA 1
ATOM 2549 C C . GLU B 1 59 ? 3.611 27.734 2.766 1 90.19 59 GLU B C 1
ATOM 2551 O O . GLU B 1 59 ? 3.234 26.75 3.396 1 90.19 59 GLU B O 1
ATOM 2556 N N . SER B 1 60 ? 4.461 27.75 1.716 1 83 60 SER B N 1
ATOM 2557 C CA . SER B 1 60 ? 5.176 26.5 1.488 1 83 60 SER B CA 1
ATOM 2558 C C . SER B 1 60 ? 6.203 26.234 2.586 1 83 60 SER B C 1
ATOM 2560 O O . SER B 1 60 ? 6.867 27.172 3.049 1 83 60 SER B O 1
ATOM 2562 N N . THR B 1 61 ? 6.203 24.969 3.035 1 76.19 61 THR B N 1
ATOM 2563 C CA . THR B 1 61 ? 7.191 24.625 4.051 1 76.19 61 THR B CA 1
ATOM 2564 C C . THR B 1 61 ? 8.164 23.578 3.525 1 76.19 61 THR B C 1
ATOM 2566 O O . THR B 1 61 ? 8.805 22.859 4.305 1 76.19 61 THR B O 1
ATOM 2569 N N . ARG B 1 62 ? 8.25 23.562 2.234 1 72.19 62 ARG B N 1
ATOM 2570 C CA . ARG B 1 62 ? 9.273 22.734 1.617 1 72.19 62 ARG B CA 1
ATOM 2571 C C . ARG B 1 62 ? 10.664 23.266 1.915 1 72.19 62 ARG B C 1
ATOM 2573 O O . ARG B 1 62 ? 10.82 24.438 2.295 1 72.19 62 ARG B O 1
ATOM 2580 N N . PRO B 1 63 ? 11.602 22.344 1.847 1 69.69 63 PRO B N 1
ATOM 2581 C CA . PRO B 1 63 ? 12.961 22.844 2.059 1 69.69 63 PRO B CA 1
ATOM 2582 C C . PRO B 1 63 ? 13.297 24.047 1.162 1 69.69 63 PRO B C 1
ATOM 2584 O O . PRO B 1 63 ? 13 24.016 -0.035 1 69.69 63 PRO B O 1
ATOM 2587 N N . GLY B 1 64 ? 13.859 24.984 1.7 1 70.56 64 GLY B N 1
ATOM 2588 C CA . GLY B 1 64 ? 14.281 26.156 0.958 1 70.56 64 GLY B CA 1
ATOM 2589 C C . GLY B 1 64 ? 13.156 27.125 0.688 1 70.56 64 GLY B C 1
ATOM 2590 O O . GLY B 1 64 ? 13.273 28 -0.175 1 70.56 64 GLY B O 1
ATOM 2591 N N . PHE B 1 65 ? 12.172 27.078 1.473 1 72.44 65 PHE B N 1
ATOM 2592 C CA . PHE B 1 65 ? 11.008 27.906 1.192 1 72.44 65 PHE B CA 1
ATOM 2593 C C . PHE B 1 65 ? 11.234 29.344 1.658 1 72.44 65 PHE B C 1
ATOM 2595 O O . PHE B 1 65 ? 12.148 29.609 2.443 1 72.44 65 PHE B O 1
ATOM 2602 N N . GLU B 1 66 ? 10.414 30.281 0.988 1 77 66 GLU B N 1
ATOM 2603 C CA . GLU B 1 66 ? 10.422 31.688 1.368 1 77 66 GLU B CA 1
ATOM 2604 C C . GLU B 1 66 ? 9.398 31.969 2.469 1 77 66 GLU B C 1
ATOM 2606 O O . GLU B 1 66 ? 8.242 31.547 2.371 1 77 66 GLU B O 1
ATOM 2611 N N . VAL B 1 67 ? 9.898 32.656 3.502 1 83.94 67 VAL B N 1
ATOM 2612 C CA . VAL B 1 67 ? 9.023 33 4.621 1 83.94 67 VAL B CA 1
ATOM 2613 C C . VAL B 1 67 ? 8 34.062 4.18 1 83.94 67 VAL B C 1
ATOM 2615 O O . VAL B 1 67 ? 8.344 35 3.486 1 83.94 67 VAL B O 1
ATOM 2618 N N . VAL B 1 68 ? 6.75 33.781 4.52 1 88.56 68 VAL B N 1
ATOM 2619 C CA . VAL B 1 68 ? 5.637 34.688 4.258 1 88.56 68 VAL B CA 1
ATOM 2620 C C . VAL B 1 68 ? 5.191 35.344 5.559 1 88.56 68 VAL B C 1
ATOM 2622 O O . VAL B 1 68 ? 5 34.688 6.57 1 88.56 68 VAL B O 1
ATOM 2625 N N . GLU B 1 69 ? 5.055 36.625 5.516 1 92.94 69 GLU B N 1
ATOM 2626 C CA . GLU B 1 69 ? 4.586 37.312 6.707 1 92.94 69 GLU B CA 1
ATOM 2627 C C . GLU B 1 69 ? 3.158 36.906 7.059 1 92.94 69 GLU B C 1
ATOM 2629 O O . GLU B 1 69 ? 2.383 36.531 6.184 1 92.94 69 GLU B O 1
ATOM 2634 N N . ALA B 1 70 ? 2.852 37 8.328 1 95.44 70 ALA B N 1
ATOM 2635 C CA . ALA B 1 70 ? 1.542 36.594 8.828 1 95.44 70 ALA B CA 1
ATOM 2636 C C . ALA B 1 70 ? 0.419 37.281 8.062 1 95.44 70 ALA B C 1
ATOM 2638 O O . ALA B 1 70 ? -0.547 36.656 7.645 1 95.44 70 ALA B O 1
ATOM 2639 N N . GLU B 1 71 ? 0.594 38.562 7.891 1 95.38 71 GLU B N 1
ATOM 2640 C CA . GLU B 1 71 ? -0.446 39.344 7.211 1 95.38 71 GLU B CA 1
ATOM 2641 C C . GLU B 1 71 ? -0.685 38.812 5.797 1 95.38 71 GLU B C 1
ATOM 2643 O O . GLU B 1 71 ? -1.831 38.688 5.367 1 95.38 71 GLU B O 1
ATOM 2648 N N . GLU B 1 72 ? 0.324 38.562 5.09 1 93.25 72 GLU B N 1
ATOM 2649 C CA . GLU B 1 72 ? 0.217 38.031 3.732 1 93.25 72 GLU B CA 1
ATOM 2650 C C . GLU B 1 72 ? -0.404 36.656 3.734 1 93.25 72 GLU B C 1
ATOM 2652 O O . GLU B 1 72 ? -1.248 36.344 2.891 1 93.25 72 GLU B O 1
ATOM 2657 N N . GLU B 1 73 ? 0.063 35.812 4.633 1 95.19 73 GLU B N 1
ATOM 2658 C CA . GLU B 1 73 ? -0.504 34.469 4.754 1 95.19 73 GLU B CA 1
ATOM 2659 C C . GLU B 1 73 ? -2 34.531 5.047 1 95.19 73 GLU B C 1
ATOM 2661 O O . GLU B 1 73 ? -2.785 33.781 4.453 1 95.19 73 GLU B O 1
ATOM 2666 N N . ILE B 1 74 ? -2.381 35.438 5.914 1 96.62 74 ILE B N 1
ATOM 2667 C CA . ILE B 1 74 ? -3.779 35.625 6.285 1 96.62 74 ILE B CA 1
ATOM 2668 C C . ILE B 1 74 ? -4.59 36.031 5.055 1 96.62 74 ILE B C 1
ATOM 2670 O O . ILE B 1 74 ? -5.66 35.469 4.805 1 96.62 74 ILE B O 1
ATOM 2674 N N . ASN B 1 75 ? -4.051 36.938 4.285 1 93.94 75 ASN B N 1
ATOM 2675 C CA . ASN B 1 75 ? -4.727 37.406 3.086 1 93.94 75 ASN B CA 1
ATOM 2676 C C . ASN B 1 75 ? -4.938 36.281 2.074 1 93.94 75 ASN B C 1
ATOM 2678 O O . ASN B 1 75 ? -5.906 36.312 1.312 1 93.94 75 ASN B O 1
ATOM 2682 N N . ARG B 1 76 ? -4.082 35.344 2.146 1 92.5 76 ARG B N 1
ATOM 2683 C CA . ARG B 1 76 ? -4.172 34.219 1.216 1 92.5 76 ARG B CA 1
ATOM 2684 C C . ARG B 1 76 ? -5.219 33.219 1.671 1 92.5 76 ARG B C 1
ATOM 2686 O O . ARG B 1 76 ? -6.043 32.781 0.874 1 92.5 76 ARG B O 1
ATOM 2693 N N . VAL B 1 77 ? -5.246 32.875 2.971 1 96.12 77 VAL B N 1
ATOM 2694 C CA . VAL B 1 77 ? -5.957 31.688 3.393 1 96.12 77 VAL B CA 1
ATOM 2695 C C . VAL B 1 77 ? -7.355 32.062 3.883 1 96.12 77 VAL B C 1
ATOM 2697 O O . VAL B 1 77 ? -8.305 31.297 3.709 1 96.12 77 VAL B O 1
ATOM 2700 N N . VAL B 1 78 ? -7.555 33.219 4.461 1 97.06 78 VAL B N 1
ATOM 2701 C CA . VAL B 1 78 ? -8.789 33.562 5.156 1 97.06 78 VAL B CA 1
ATOM 2702 C C . VAL B 1 78 ? -9.945 33.625 4.156 1 97.06 78 VAL B C 1
ATOM 2704 O O . VAL B 1 78 ? -11 33.031 4.387 1 97.06 78 VAL B O 1
ATOM 2707 N N . PRO B 1 79 ? -9.812 34.312 2.928 1 96 79 PRO B N 1
ATOM 2708 C CA . PRO B 1 79 ? -10.914 34.344 1.969 1 96 79 PRO B CA 1
ATOM 2709 C C . PRO B 1 79 ? -11.305 32.938 1.501 1 96 79 PRO B C 1
ATOM 2711 O O . PRO B 1 79 ? -12.492 32.656 1.312 1 96 79 PRO B O 1
ATOM 2714 N N . VAL B 1 80 ? -10.359 32.094 1.362 1 96.31 80 VAL B N 1
ATOM 2715 C CA . VAL B 1 80 ? -10.602 30.719 0.893 1 96.31 80 VAL B CA 1
ATOM 2716 C C . VAL B 1 80 ? -11.344 29.938 1.967 1 96.31 80 VAL B C 1
ATOM 2718 O O . VAL B 1 80 ? -12.32 29.234 1.672 1 96.31 80 VAL B O 1
ATOM 2721 N N . ILE B 1 81 ? -10.914 30.047 3.199 1 98.06 81 ILE B N 1
ATOM 2722 C CA . ILE B 1 81 ? -11.547 29.344 4.309 1 98.06 81 ILE B CA 1
ATOM 2723 C C . ILE B 1 81 ? -13.008 29.75 4.418 1 98.06 81 ILE B C 1
ATOM 2725 O O . ILE B 1 81 ? -13.898 28.906 4.504 1 98.06 81 ILE B O 1
ATOM 2729 N N . LYS B 1 82 ? -13.234 31.062 4.379 1 98.12 82 LYS B N 1
ATOM 2730 C CA . LYS B 1 82 ? -14.602 31.578 4.469 1 98.12 82 LYS B CA 1
ATOM 2731 C C . LYS B 1 82 ? -15.469 31.016 3.344 1 98.12 82 LYS B C 1
ATOM 2733 O O . LYS B 1 82 ? -16.594 30.578 3.58 1 98.12 82 LYS B O 1
ATOM 2738 N N . ALA B 1 83 ? -14.906 31.078 2.145 1 97.12 83 ALA B N 1
ATOM 2739 C CA . ALA B 1 83 ? -15.648 30.609 0.979 1 97.12 83 ALA B CA 1
ATOM 2740 C C . ALA B 1 83 ? -15.969 29.125 1.087 1 97.12 83 ALA B C 1
ATOM 2742 O O . ALA B 1 83 ? -17.078 28.688 0.74 1 97.12 83 ALA B O 1
ATOM 2743 N N . ILE B 1 84 ? -15.031 28.312 1.526 1 98.06 84 ILE B N 1
ATOM 2744 C CA . ILE B 1 84 ? -15.25 26.875 1.677 1 98.06 84 ILE B CA 1
ATOM 2745 C C . ILE B 1 84 ? -16.344 26.625 2.707 1 98.06 84 ILE B C 1
ATOM 2747 O O . ILE B 1 84 ? -17.266 25.844 2.469 1 98.06 84 ILE B O 1
ATOM 2751 N N . LYS B 1 85 ? -16.281 27.312 3.812 1 98 85 LYS B N 1
ATOM 2752 C CA . LYS B 1 85 ? -17.25 27.109 4.895 1 98 85 LYS B CA 1
ATOM 2753 C C . LYS B 1 85 ? -18.656 27.516 4.469 1 98 85 LYS B C 1
ATOM 2755 O O . LYS B 1 85 ? -19.641 26.938 4.949 1 98 85 LYS B O 1
ATOM 2760 N N . GLU B 1 86 ? -18.703 28.453 3.596 1 97.38 86 GLU B N 1
ATOM 2761 C CA . GLU B 1 86 ? -20 28.875 3.086 1 97.38 86 GLU B CA 1
ATOM 2762 C C . GLU B 1 86 ? -20.609 27.828 2.16 1 97.38 86 GLU B C 1
ATOM 2764 O O . GLU B 1 86 ? -21.828 27.688 2.102 1 97.38 86 GLU B O 1
ATOM 2769 N N . LYS B 1 87 ? -19.812 27.109 1.534 1 97.62 87 LYS B N 1
ATOM 2770 C CA . LYS B 1 87 ? -20.297 26.266 0.443 1 97.62 87 LYS B CA 1
ATOM 2771 C C . LYS B 1 87 ? -20.312 24.797 0.848 1 97.62 87 LYS B C 1
ATOM 2773 O O . LYS B 1 87 ? -21.109 24.016 0.328 1 97.62 87 LYS B O 1
ATOM 2778 N N . PHE B 1 88 ? -19.438 24.391 1.662 1 98.38 88 PHE B N 1
ATOM 2779 C CA . PHE B 1 88 ? -19.266 22.969 1.95 1 98.38 88 PHE B CA 1
ATOM 2780 C C . PHE B 1 88 ? -19.328 22.719 3.451 1 98.38 88 PHE B C 1
ATOM 2782 O O . PHE B 1 88 ? -18.969 23.578 4.25 1 98.38 88 PHE B O 1
ATOM 2789 N N . ASP B 1 89 ? -19.859 21.562 3.895 1 98.25 89 ASP B N 1
ATOM 2790 C CA . ASP B 1 89 ? -19.812 21.078 5.27 1 98.25 89 ASP B CA 1
ATOM 2791 C C . ASP B 1 89 ? -18.656 20.109 5.473 1 98.25 89 ASP B C 1
ATOM 2793 O O . ASP B 1 89 ? -18.844 18.906 5.508 1 98.25 89 ASP B O 1
ATOM 2797 N N . ILE B 1 90 ? -17.422 20.594 5.559 1 98.62 90 ILE B N 1
ATOM 2798 C CA . ILE B 1 90 ? -16.203 19.812 5.723 1 98.62 90 ILE B CA 1
ATOM 2799 C C . ILE B 1 90 ? -15.258 20.516 6.691 1 98.62 90 ILE B C 1
ATOM 2801 O O . ILE B 1 90 ? -15.141 21.75 6.668 1 98.62 90 ILE B O 1
ATOM 2805 N N . PRO B 1 91 ? -14.648 19.75 7.605 1 98.88 91 PRO B N 1
ATOM 2806 C CA . PRO B 1 91 ? -13.664 20.375 8.5 1 98.88 91 PRO B CA 1
ATOM 2807 C C . PRO B 1 91 ? -12.461 20.938 7.746 1 98.88 91 PRO B C 1
ATOM 2809 O O . PRO B 1 91 ? -12.016 20.344 6.758 1 98.88 91 PRO B O 1
ATOM 2812 N N . ILE B 1 92 ? -11.953 22.047 8.219 1 98.88 92 ILE B N 1
ATOM 2813 C CA . ILE B 1 92 ? -10.805 22.719 7.609 1 98.88 92 ILE B CA 1
ATOM 2814 C C . ILE B 1 92 ? -9.641 22.75 8.594 1 98.88 92 ILE B C 1
ATOM 2816 O O . ILE B 1 92 ? -9.82 23.109 9.766 1 98.88 92 ILE B O 1
ATOM 2820 N N . SER B 1 93 ? -8.516 22.25 8.172 1 98.88 93 SER B N 1
ATOM 2821 C CA . SER B 1 93 ? -7.238 22.391 8.859 1 98.88 93 SER B CA 1
ATOM 2822 C C . SER B 1 93 ? -6.438 23.562 8.312 1 98.88 93 SER B C 1
ATOM 2824 O O . SER B 1 93 ? -6.387 23.781 7.098 1 98.88 93 SER B O 1
ATOM 2826 N N . ILE B 1 94 ? -5.891 24.375 9.195 1 98.75 94 ILE B N 1
ATOM 2827 C CA . ILE B 1 94 ? -4.98 25.422 8.773 1 98.75 94 ILE B CA 1
ATOM 2828 C C . ILE B 1 94 ? -3.537 25 9.039 1 98.75 94 ILE B C 1
ATOM 2830 O O . ILE B 1 94 ? -3.154 24.766 10.188 1 98.75 94 ILE B O 1
ATOM 2834 N N . ASP B 1 95 ? -2.773 24.922 7.992 1 98.25 95 ASP B N 1
ATOM 2835 C CA . ASP B 1 95 ? -1.348 24.609 8.078 1 98.25 95 ASP B CA 1
ATOM 2836 C C . ASP B 1 95 ? -0.526 25.891 8.273 1 98.25 95 ASP B C 1
ATOM 2838 O O . ASP B 1 95 ? -0.203 26.578 7.309 1 98.25 95 ASP B O 1
ATOM 2842 N N . THR B 1 96 ? -0.146 26.188 9.531 1 98.06 96 THR B N 1
ATOM 2843 C CA . THR B 1 96 ? 0.626 27.375 9.844 1 98.06 96 THR B CA 1
ATOM 2844 C C . THR B 1 96 ? 1.323 27.234 11.195 1 98.06 96 THR B C 1
ATOM 2846 O O . THR B 1 96 ? 0.867 26.469 12.055 1 98.06 96 THR B O 1
ATOM 2849 N N . TYR B 1 97 ? 2.434 27.891 11.359 1 97.69 97 TYR B N 1
ATOM 2850 C CA . TYR B 1 97 ? 3.125 27.906 12.648 1 97.69 97 TYR B CA 1
ATOM 2851 C C . TYR B 1 97 ? 3.096 29.297 13.266 1 97.69 97 TYR B C 1
ATOM 2853 O O . TYR B 1 97 ? 3.818 29.562 14.227 1 97.69 97 TYR B O 1
ATOM 2861 N N . LYS B 1 98 ? 2.25 30.188 12.68 1 98.06 98 LYS B N 1
ATOM 2862 C CA . LYS B 1 98 ? 2.061 31.547 13.18 1 98.06 98 LYS B CA 1
ATOM 2863 C C . LYS B 1 98 ? 0.708 31.688 13.875 1 98.06 98 LYS B C 1
ATOM 2865 O O . LYS B 1 98 ? -0.339 31.547 13.242 1 98.06 98 LYS B O 1
ATOM 2870 N N . SER B 1 99 ? 0.775 32.031 15.141 1 98.5 99 SER B N 1
ATOM 2871 C CA . SER B 1 99 ? -0.451 32.125 15.93 1 98.5 99 SER B CA 1
ATOM 2872 C C . SER B 1 99 ? -1.398 33.156 15.375 1 98.5 99 SER B C 1
ATOM 2874 O O . SER B 1 99 ? -2.619 33 15.438 1 98.5 99 SER B O 1
ATOM 2876 N N . GLU B 1 100 ? -0.848 34.281 14.82 1 98.38 100 GLU B N 1
ATOM 2877 C CA . GLU B 1 100 ? -1.676 35.312 14.227 1 98.38 100 GLU B CA 1
ATOM 2878 C C . GLU B 1 100 ? -2.488 34.781 13.055 1 98.38 100 GLU B C 1
ATOM 2880 O O . GLU B 1 100 ? -3.689 35.031 12.945 1 98.38 100 GLU B O 1
ATOM 2885 N N . THR B 1 101 ? -1.855 34.062 12.195 1 98.31 101 THR B N 1
ATOM 2886 C CA . THR B 1 101 ? -2.525 33.406 11.07 1 98.31 101 THR B CA 1
ATOM 2887 C C . THR B 1 101 ? -3.547 32.375 11.547 1 98.31 101 THR B C 1
ATOM 2889 O O . THR B 1 101 ? -4.668 32.344 11.039 1 98.31 101 THR B O 1
ATOM 2892 N N . ALA B 1 102 ? -3.145 31.594 12.531 1 98.81 102 ALA B N 1
ATOM 2893 C CA . ALA B 1 102 ? -4.035 30.578 13.086 1 98.81 102 ALA B CA 1
ATOM 2894 C C . ALA B 1 102 ? -5.301 31.203 13.656 1 98.81 102 ALA B C 1
ATOM 2896 O O . ALA B 1 102 ? -6.41 30.719 13.414 1 98.81 102 ALA B O 1
ATOM 2897 N N . LYS B 1 103 ? -5.113 32.281 14.406 1 98.81 103 LYS B N 1
ATOM 2898 C CA . LYS B 1 103 ? -6.246 32.969 15.008 1 98.81 103 LYS B CA 1
ATOM 2899 C C . LYS B 1 103 ? -7.219 33.469 13.938 1 98.81 103 LYS B C 1
ATOM 2901 O O . LYS B 1 103 ? -8.422 33.219 14.031 1 98.81 103 LYS B O 1
ATOM 2906 N N . ALA B 1 104 ? -6.688 34.156 12.938 1 98.75 104 ALA B N 1
ATOM 2907 C CA . ALA B 1 104 ? -7.512 34.656 11.844 1 98.75 104 ALA B CA 1
ATOM 2908 C C . ALA B 1 104 ? -8.227 33.5 11.133 1 98.75 104 ALA B C 1
ATOM 2910 O O . ALA B 1 104 ? -9.391 33.625 10.742 1 98.75 104 ALA B O 1
ATOM 2911 N N . ALA B 1 105 ? -7.527 32.406 10.906 1 98.75 105 ALA B N 1
ATOM 2912 C CA . ALA B 1 105 ? -8.094 31.234 10.219 1 98.75 105 ALA B CA 1
ATOM 2913 C C . ALA B 1 105 ? -9.242 30.625 11.023 1 98.75 105 ALA B C 1
ATOM 2915 O O . ALA B 1 105 ? -10.289 30.297 10.469 1 98.75 105 ALA B O 1
ATOM 2916 N N . ILE B 1 106 ? -9.078 30.453 12.344 1 98.75 106 ILE B N 1
ATOM 2917 C CA . ILE B 1 106 ? -10.109 29.891 13.211 1 98.75 106 ILE B CA 1
ATOM 2918 C C . ILE B 1 106 ? -11.344 30.797 13.188 1 98.75 106 ILE B C 1
ATOM 2920 O O . ILE B 1 106 ? -12.477 30.312 13.078 1 98.75 106 ILE B O 1
ATOM 2924 N N . GLU B 1 107 ? -11.086 32.062 13.266 1 98.56 107 GLU B N 1
ATOM 2925 C CA . GLU B 1 107 ? -12.195 33.031 13.219 1 98.56 107 GLU B CA 1
ATOM 2926 C C . GLU B 1 107 ? -12.93 32.969 11.883 1 98.56 107 GLU B C 1
ATOM 2928 O O . GLU B 1 107 ? -14.133 33.219 11.82 1 98.56 107 GLU B O 1
ATOM 2933 N N . ALA B 1 108 ? -12.211 32.594 10.836 1 98.5 108 ALA B N 1
ATOM 2934 C CA . ALA B 1 108 ? -12.797 32.469 9.5 1 98.5 108 ALA B CA 1
ATOM 2935 C C . ALA B 1 108 ? -13.516 31.125 9.344 1 98.5 108 ALA B C 1
ATOM 2937 O O . ALA B 1 108 ? -14.305 30.938 8.414 1 98.5 108 ALA B O 1
ATOM 2938 N N . GLY B 1 109 ? -13.203 30.125 10.211 1 98.62 109 GLY B N 1
ATOM 2939 C CA . GLY B 1 109 ? -13.961 28.891 10.148 1 98.62 109 GLY B CA 1
ATOM 2940 C C . GLY B 1 109 ? -13.086 27.656 10.219 1 98.62 109 GLY B C 1
ATOM 2941 O O . GLY B 1 109 ? -13.594 26.531 10.172 1 98.62 109 GLY B O 1
ATOM 2942 N N . ALA B 1 110 ? -11.758 27.766 10.32 1 98.81 110 ALA B N 1
ATOM 2943 C CA . ALA B 1 110 ? -10.883 26.594 10.453 1 98.81 110 ALA B CA 1
ATOM 2944 C C . ALA B 1 110 ? -11.18 25.844 11.742 1 98.81 110 ALA B C 1
ATOM 2946 O O . ALA B 1 110 ? -11.555 26.438 12.75 1 98.81 110 ALA B O 1
ATOM 2947 N N . ASP B 1 111 ? -10.93 24.516 11.688 1 98.81 111 ASP B N 1
ATOM 2948 C CA . ASP B 1 111 ? -11.414 23.656 12.766 1 98.81 111 ASP B CA 1
ATOM 2949 C C . ASP B 1 111 ? -10.242 22.969 13.484 1 98.81 111 ASP B C 1
ATOM 2951 O O . ASP B 1 111 ? -10.414 22.422 14.578 1 98.81 111 ASP B O 1
ATOM 2955 N N . ILE B 1 112 ? -9.102 22.953 12.93 1 98.81 112 ILE B N 1
ATOM 2956 C CA . ILE B 1 112 ? -7.934 22.297 13.492 1 98.81 112 ILE B CA 1
ATOM 2957 C C . ILE B 1 112 ? -6.664 23.016 13.047 1 98.81 112 ILE B C 1
ATOM 2959 O O . ILE B 1 112 ? -6.609 23.562 11.945 1 98.81 112 ILE B O 1
ATOM 2963 N N . ILE B 1 113 ? -5.688 23.156 13.914 1 98.88 113 ILE B N 1
ATOM 2964 C CA . ILE B 1 113 ? -4.41 23.797 13.617 1 98.88 113 ILE B CA 1
ATOM 2965 C C . ILE B 1 113 ? -3.348 22.734 13.352 1 98.88 113 ILE B C 1
ATOM 2967 O O . ILE B 1 113 ? -3.182 21.797 14.133 1 98.88 113 ILE B O 1
ATOM 2971 N N . ASN B 1 114 ? -2.699 22.781 12.234 1 98.81 114 ASN B N 1
ATOM 2972 C CA . ASN B 1 114 ? -1.587 21.922 11.836 1 98.81 114 ASN B CA 1
ATOM 2973 C C . ASN B 1 114 ? -0.256 22.672 11.891 1 98.81 114 ASN B C 1
ATOM 2975 O O . ASN B 1 114 ? 0.049 23.469 11.008 1 98.81 114 ASN B O 1
ATOM 2979 N N . ASP B 1 115 ? 0.533 22.406 12.953 1 98.69 115 ASP B N 1
ATOM 2980 C CA . ASP B 1 115 ? 1.741 23.188 13.219 1 98.69 115 ASP B CA 1
ATOM 2981 C C . ASP B 1 115 ? 2.994 22.344 13.023 1 98.69 115 ASP B C 1
ATOM 2983 O O . ASP B 1 115 ? 3.271 21.438 13.812 1 98.69 115 ASP B O 1
ATOM 2987 N N . ILE B 1 116 ? 3.828 22.672 12.086 1 97.81 116 ILE B N 1
ATOM 2988 C CA . ILE B 1 116 ? 4.98 21.875 11.695 1 97.81 116 ILE B CA 1
ATOM 2989 C C . ILE B 1 116 ? 6.074 22 12.758 1 97.81 116 ILE B C 1
ATOM 2991 O O . ILE B 1 116 ? 7.055 21.25 12.734 1 97.81 116 ILE B O 1
ATOM 2995 N N . TRP B 1 117 ? 5.855 22.875 13.789 1 98.06 117 TRP B N 1
ATOM 2996 C CA . TRP B 1 117 ? 6.887 23.047 14.805 1 98.06 117 TRP B CA 1
ATOM 2997 C C . TRP B 1 117 ? 6.414 22.516 16.156 1 98.06 117 TRP B C 1
ATOM 2999 O O . TRP B 1 117 ? 7.137 22.594 17.156 1 98.06 117 TRP B O 1
ATOM 3009 N N . GLY B 1 118 ? 5.199 21.984 16.203 1 98.44 118 GLY B N 1
ATOM 3010 C CA . GLY B 1 118 ? 4.684 21.391 17.422 1 98.44 118 GLY B CA 1
ATOM 3011 C C . GLY B 1 118 ? 4.633 22.375 18.578 1 98.44 118 GLY B C 1
ATOM 3012 O O . GLY B 1 118 ? 5.008 22.031 19.703 1 98.44 118 GLY B O 1
ATOM 3013 N N . PHE B 1 119 ? 4.273 23.625 18.203 1 98.56 119 PHE B N 1
ATOM 3014 C CA . PHE B 1 119 ? 4.027 24.672 19.172 1 98.56 119 PHE B CA 1
ATOM 3015 C C . PHE B 1 119 ? 5.34 25.188 19.75 1 98.56 119 PHE B C 1
ATOM 3017 O O . PHE B 1 119 ? 5.34 26 20.688 1 98.56 119 PHE B O 1
ATOM 3024 N N . LYS B 1 120 ? 6.484 24.875 19.203 1 98.12 120 LYS B N 1
ATOM 3025 C CA . LYS B 1 120 ? 7.773 25.266 19.75 1 98.12 120 LYS B CA 1
ATOM 3026 C C . LYS B 1 120 ? 8.242 26.594 19.156 1 98.12 120 LYS B C 1
ATOM 3028 O O . LYS B 1 120 ? 9.117 27.266 19.703 1 98.12 120 LYS B O 1
ATOM 3033 N N . LYS B 1 121 ? 7.707 26.984 18.047 1 97.12 121 LYS B N 1
ATOM 3034 C CA . LYS B 1 121 ? 8.203 28.172 17.344 1 97.12 121 LYS B CA 1
ATOM 3035 C C . LYS B 1 121 ? 7.445 29.422 17.781 1 97.12 121 LYS B C 1
ATOM 3037 O O . LYS B 1 121 ? 8.055 30.453 18.078 1 97.12 121 LYS B O 1
ATOM 3042 N N . ASP B 1 122 ? 6.156 29.406 17.734 1 97.62 122 ASP B N 1
ATOM 3043 C CA . ASP B 1 122 ? 5.301 30.5 18.188 1 97.62 122 ASP B CA 1
ATOM 3044 C C . ASP B 1 122 ? 4.699 30.188 19.562 1 97.62 122 ASP B C 1
ATOM 3046 O O . ASP B 1 122 ? 3.773 29.375 19.656 1 97.62 122 ASP B O 1
ATOM 3050 N N . LYS B 1 123 ? 5.086 30.844 20.562 1 94.94 123 LYS B N 1
ATOM 3051 C CA . LYS B 1 123 ? 4.777 30.547 21.953 1 94.94 123 LYS B CA 1
ATOM 3052 C C . LYS B 1 123 ? 3.303 30.797 22.25 1 94.94 123 LYS B C 1
ATOM 3054 O O . LYS B 1 123 ? 2.781 30.328 23.266 1 94.94 123 LYS B O 1
ATOM 3059 N N . ASP B 1 124 ? 2.648 31.531 21.406 1 98.06 124 ASP B N 1
ATOM 3060 C CA . ASP B 1 124 ? 1.257 31.891 21.656 1 98.06 124 ASP B CA 1
ATOM 3061 C C . ASP B 1 124 ? 0.303 30.859 21.062 1 98.06 124 ASP B C 1
ATOM 3063 O O . ASP B 1 124 ? -0.898 30.891 21.344 1 98.06 124 ASP B O 1
ATOM 3067 N N . MET B 1 125 ? 0.797 29.953 20.266 1 98.69 125 MET B N 1
ATOM 3068 C CA . MET B 1 125 ? -0.045 29 19.531 1 98.69 125 MET B CA 1
ATOM 3069 C C . MET B 1 125 ? -0.802 28.094 20.5 1 98.69 125 MET B C 1
ATOM 3071 O O . MET B 1 125 ? -2.002 27.875 20.344 1 98.69 125 MET B O 1
ATOM 3075 N N . ALA B 1 126 ? -0.101 27.562 21.484 1 98.69 126 ALA B N 1
ATOM 3076 C CA . ALA B 1 126 ? -0.718 26.641 22.438 1 98.69 126 ALA B CA 1
ATOM 3077 C C . ALA B 1 126 ? -1.863 27.328 23.188 1 98.69 126 ALA B C 1
ATOM 3079 O O . ALA B 1 126 ? -2.941 26.734 23.328 1 98.69 126 ALA B O 1
ATOM 3080 N N . LYS B 1 127 ? -1.616 28.516 23.625 1 98.44 127 LYS B N 1
ATOM 3081 C CA . LYS B 1 127 ? -2.639 29.281 24.344 1 98.44 127 LYS B CA 1
ATOM 3082 C C . LYS B 1 127 ? -3.859 29.516 23.453 1 98.44 127 LYS B C 1
ATOM 3084 O O . LYS B 1 127 ? -4.996 29.422 23.922 1 98.44 127 LYS B O 1
ATOM 3089 N N . LEU B 1 128 ? -3.551 29.875 22.25 1 98.62 128 LEU B N 1
ATOM 3090 C CA . LEU B 1 128 ? -4.629 30.078 21.297 1 98.62 128 LEU B CA 1
ATOM 3091 C C . LEU B 1 128 ? -5.488 28.828 21.156 1 98.62 128 LEU B C 1
ATOM 3093 O O . LEU B 1 128 ? -6.719 28.906 21.219 1 98.62 128 LEU B O 1
ATOM 3097 N N . CYS B 1 129 ? -4.875 27.672 20.969 1 98.5 129 CYS B N 1
ATOM 3098 C CA . CYS B 1 129 ? -5.586 26.406 20.812 1 98.5 129 CYS B CA 1
ATOM 3099 C C . CYS B 1 129 ? -6.441 26.109 22.047 1 98.5 129 CYS B C 1
ATOM 3101 O O . CYS B 1 129 ? -7.582 25.656 21.906 1 98.5 129 CYS B O 1
ATOM 3103 N N . ALA B 1 130 ? -5.906 26.297 23.188 1 98.44 130 ALA B N 1
ATOM 3104 C CA . ALA B 1 130 ? -6.625 26.062 24.438 1 98.44 130 ALA B CA 1
ATOM 3105 C C . ALA B 1 130 ? -7.832 26.984 24.562 1 98.44 130 ALA B C 1
ATOM 3107 O O . ALA B 1 130 ? -8.938 26.531 24.875 1 98.44 130 ALA B O 1
ATOM 3108 N N . GLU B 1 131 ? -7.566 28.266 24.312 1 98.31 131 GLU B N 1
ATOM 3109 C CA . GLU B 1 131 ? -8.609 29.281 24.438 1 98.31 131 GLU B CA 1
ATOM 3110 C C . GLU B 1 131 ? -9.766 29 23.469 1 98.31 131 GLU B C 1
ATOM 3112 O O . GLU B 1 131 ? -10.93 29.156 23.828 1 98.31 131 GLU B O 1
ATOM 3117 N N . LYS B 1 132 ? -9.438 28.625 22.266 1 98.12 132 LYS B N 1
ATOM 3118 C CA . LYS B 1 132 ? -10.445 28.422 21.234 1 98.12 132 LYS B CA 1
ATOM 3119 C C . LYS B 1 132 ? -10.984 26.984 21.266 1 98.12 132 LYS B C 1
ATOM 3121 O O . LYS B 1 132 ? -11.953 26.672 20.578 1 98.12 132 LYS B O 1
ATOM 3126 N N . ASN B 1 133 ? -10.391 26.125 22.047 1 98 133 ASN B N 1
ATOM 3127 C CA . ASN B 1 133 ? -10.766 24.719 22.172 1 98 133 ASN B CA 1
ATOM 3128 C C . ASN B 1 133 ? -10.805 24.016 20.828 1 98 133 ASN B C 1
ATOM 3130 O O . ASN B 1 133 ? -11.805 23.391 20.469 1 98 133 ASN B O 1
ATOM 3134 N N . VAL B 1 134 ? -9.742 24.156 20.031 1 98.19 134 VAL B N 1
ATOM 3135 C CA . VAL B 1 134 ? -9.617 23.5 18.734 1 98.19 134 VAL B CA 1
ATOM 3136 C C . VAL B 1 134 ? -8.523 22.438 18.812 1 98.19 134 VAL B C 1
ATOM 3138 O O . VAL B 1 134 ? -7.52 22.609 19.5 1 98.19 134 VAL B O 1
ATOM 3141 N N . PRO B 1 135 ? -8.75 21.297 18.062 1 98.75 135 PRO B N 1
ATOM 3142 C CA . PRO B 1 135 ? -7.684 20.312 17.984 1 98.75 135 PRO B CA 1
ATOM 3143 C C . PRO B 1 135 ? -6.43 20.828 17.297 1 98.75 135 PRO B C 1
ATOM 3145 O O . PRO B 1 135 ? -6.496 21.828 16.578 1 98.75 135 PRO B O 1
ATOM 3148 N N . CYS B 1 136 ? -5.332 20.172 17.609 1 98.88 136 CYS B N 1
ATOM 3149 C CA . CYS B 1 136 ? -4.062 20.578 17 1 98.88 136 CYS B CA 1
ATOM 3150 C C . CYS B 1 136 ? -3.248 19.344 16.594 1 98.88 136 CYS B C 1
ATOM 3152 O O . CYS B 1 136 ? -3.389 18.281 17.188 1 98.88 136 CYS B O 1
ATOM 3154 N N . ILE B 1 137 ? -2.488 19.516 15.547 1 98.94 137 ILE B N 1
ATOM 3155 C CA . ILE B 1 137 ? -1.496 18.547 15.102 1 98.94 137 ILE B CA 1
ATOM 3156 C C . ILE B 1 137 ? -0.093 19.062 15.398 1 98.94 137 ILE B C 1
ATOM 3158 O O . ILE B 1 137 ? 0.305 20.125 14.906 1 98.94 137 ILE B O 1
ATOM 3162 N N . LEU B 1 138 ? 0.575 18.297 16.219 1 98.94 138 LEU B N 1
ATOM 3163 C CA . LEU B 1 138 ? 1.938 18.625 16.625 1 98.94 138 LEU B CA 1
ATOM 3164 C C . LEU B 1 138 ? 2.951 17.781 15.859 1 98.94 138 LEU B C 1
ATOM 3166 O O . LEU B 1 138 ? 3.074 16.578 16.125 1 98.94 138 LEU B O 1
ATOM 3170 N N . MET B 1 139 ? 3.666 18.453 15.008 1 98.81 139 MET B N 1
ATOM 3171 C CA . MET B 1 139 ? 4.617 17.703 14.188 1 98.81 139 MET B CA 1
ATOM 3172 C C . MET B 1 139 ? 6.012 17.734 14.812 1 98.81 139 MET B C 1
ATOM 3174 O O . MET B 1 139 ? 6.398 18.734 15.422 1 98.81 139 MET B O 1
ATOM 3178 N N . HIS B 1 140 ? 6.738 16.703 14.68 1 98.75 140 HIS B N 1
ATOM 3179 C CA . HIS B 1 140 ? 8.164 16.719 14.984 1 98.75 140 HIS B CA 1
ATOM 3180 C C . HIS B 1 140 ? 8.945 17.484 13.922 1 98.75 140 HIS B C 1
ATOM 3182 O O . HIS B 1 140 ? 8.852 17.172 12.727 1 98.75 140 HIS B O 1
ATOM 3188 N N . ASN B 1 141 ? 9.727 18.422 14.359 1 97.62 141 ASN B N 1
ATOM 3189 C CA . ASN B 1 141 ? 10.617 19.203 13.516 1 97.62 141 ASN B CA 1
ATOM 3190 C C . ASN B 1 141 ? 11.805 19.75 14.312 1 97.62 141 ASN B C 1
ATOM 3192 O O . ASN B 1 141 ? 11.773 19.781 15.547 1 97.62 141 ASN B O 1
ATOM 3196 N N . ARG B 1 142 ? 12.883 19.953 13.656 1 96.62 142 ARG B N 1
ATOM 3197 C CA . ARG B 1 142 ? 14.086 20.547 14.234 1 96.62 142 ARG B CA 1
ATOM 3198 C C . ARG B 1 142 ? 14.719 21.547 13.273 1 96.62 142 ARG B C 1
ATOM 3200 O O . ARG B 1 142 ? 14.414 21.547 12.078 1 96.62 142 ARG B O 1
ATOM 3207 N N . ASP B 1 143 ? 15.633 22.391 13.867 1 94.56 143 ASP B N 1
ATOM 3208 C CA . ASP B 1 143 ? 16.391 23.344 13.055 1 94.56 143 ASP B CA 1
ATOM 3209 C C . ASP B 1 143 ? 17.656 22.703 12.492 1 94.56 143 ASP B C 1
ATOM 3211 O O . ASP B 1 143 ? 18.359 23.328 11.695 1 94.56 143 ASP B O 1
ATOM 3215 N N . ASN B 1 144 ? 17.906 21.484 12.953 1 94.06 144 ASN B N 1
ATOM 3216 C CA . ASN B 1 144 ? 19.031 20.703 12.461 1 94.06 144 ASN B CA 1
ATOM 3217 C C . ASN B 1 144 ? 18.688 19.219 12.336 1 94.06 144 ASN B C 1
ATOM 3219 O O . ASN B 1 144 ? 17.656 18.781 12.852 1 94.06 144 ASN B O 1
ATOM 3223 N N . ALA B 1 145 ? 19.5 18.547 11.672 1 95.25 145 ALA B N 1
ATOM 3224 C CA . ALA B 1 145 ? 19.25 17.125 11.445 1 95.25 145 ALA B CA 1
ATOM 3225 C C . ALA B 1 145 ? 20.188 16.25 12.289 1 95.25 145 ALA B C 1
ATOM 3227 O O . ALA B 1 145 ? 20.672 15.227 11.812 1 95.25 145 ALA B O 1
ATOM 3228 N N . GLU B 1 146 ? 20.438 16.672 13.516 1 96.62 146 GLU B N 1
ATOM 3229 C CA . GLU B 1 146 ? 21.344 15.93 14.383 1 96.62 146 GLU B CA 1
ATOM 3230 C C . GLU B 1 146 ? 20.578 15.062 15.375 1 96.62 146 GLU B C 1
ATOM 3232 O O . GLU B 1 146 ? 19.812 15.578 16.188 1 96.62 146 GLU B O 1
ATOM 3237 N N . TYR B 1 147 ? 20.844 13.797 15.258 1 97.56 147 TYR B N 1
ATOM 3238 C CA . TYR B 1 147 ? 20.203 12.836 16.156 1 97.56 147 TYR B CA 1
ATOM 3239 C C . TYR B 1 147 ? 21.219 11.875 16.75 1 97.56 147 TYR B C 1
ATOM 3241 O O . TYR B 1 147 ? 22.156 11.445 16.062 1 97.56 147 TYR B O 1
ATOM 3249 N N . THR B 1 148 ? 21.156 11.57 18.016 1 97.31 148 THR B N 1
ATOM 3250 C CA . THR B 1 148 ? 21.906 10.477 18.641 1 97.31 148 THR B CA 1
ATOM 3251 C C . THR B 1 148 ? 21.172 9.148 18.453 1 97.31 148 THR B C 1
ATOM 3253 O O . THR B 1 148 ? 21.781 8.156 18.047 1 97.31 148 THR B O 1
ATOM 3256 N N . ASP B 1 149 ? 19.938 9.141 18.781 1 97.62 149 ASP B N 1
ATOM 3257 C CA . ASP B 1 149 ? 18.953 8.086 18.547 1 97.62 149 ASP B CA 1
ATOM 3258 C C . ASP B 1 149 ? 17.656 8.656 17.984 1 97.62 149 ASP B C 1
ATOM 3260 O O . ASP B 1 149 ? 16.859 9.258 18.703 1 97.62 149 ASP B O 1
ATOM 3264 N N . ILE B 1 150 ? 17.469 8.391 16.734 1 98 150 ILE B N 1
ATOM 3265 C CA . ILE B 1 150 ? 16.453 9.117 15.977 1 98 150 ILE B CA 1
ATOM 3266 C C . ILE B 1 150 ? 15.078 8.914 16.625 1 98 150 ILE B C 1
ATOM 3268 O O . ILE B 1 150 ? 14.336 9.867 16.844 1 98 150 ILE B O 1
ATOM 3272 N N . MET B 1 151 ? 14.719 7.668 17.016 1 98.38 151 MET B N 1
ATOM 3273 C CA . MET B 1 151 ? 13.383 7.422 17.547 1 98.38 151 MET B CA 1
ATOM 3274 C C . MET B 1 151 ? 13.242 7.988 18.953 1 98.38 151 MET B C 1
ATOM 3276 O O . MET B 1 151 ? 12.211 8.57 19.297 1 98.38 151 MET B O 1
ATOM 3280 N N . LYS B 1 152 ? 14.266 7.805 19.734 1 98.38 152 LYS B N 1
ATOM 3281 C CA . LYS B 1 152 ? 14.25 8.367 21.078 1 98.38 152 LYS B CA 1
ATOM 3282 C C . LYS B 1 152 ? 14.148 9.891 21.031 1 98.38 152 LYS B C 1
ATOM 3284 O O . LYS B 1 152 ? 13.359 10.484 21.781 1 98.38 152 LYS B O 1
ATOM 3289 N N . ASP B 1 153 ? 14.93 10.445 20.219 1 98.69 153 ASP B N 1
ATOM 3290 C CA . ASP B 1 153 ? 14.977 11.898 20.109 1 98.69 153 ASP B CA 1
ATOM 3291 C C . ASP B 1 153 ? 13.641 12.445 19.594 1 98.69 153 ASP B C 1
ATOM 3293 O O . ASP B 1 153 ? 13.141 13.453 20.109 1 98.69 153 ASP B O 1
ATOM 3297 N N . ILE B 1 154 ? 13.055 11.789 18.625 1 98.75 154 ILE B N 1
ATOM 3298 C CA . ILE B 1 154 ? 11.766 12.203 18.094 1 98.75 154 ILE B CA 1
ATOM 3299 C C . ILE B 1 154 ? 10.703 12.141 19.188 1 98.75 154 ILE B C 1
ATOM 3301 O O . ILE B 1 154 ? 9.922 13.078 19.359 1 98.75 154 ILE B O 1
ATOM 3305 N N . LYS B 1 155 ? 10.688 11.07 19.938 1 98.75 155 LYS B N 1
ATOM 3306 C CA . LYS B 1 155 ? 9.711 10.922 21.016 1 98.75 155 LYS B CA 1
ATOM 3307 C C . LYS B 1 155 ? 9.883 12.016 22.062 1 98.75 155 LYS B C 1
ATOM 3309 O O . LYS B 1 155 ? 8.898 12.594 22.531 1 98.75 155 LYS B O 1
ATOM 3314 N N . GLU B 1 156 ? 11.109 12.258 22.375 1 98.62 156 GLU B N 1
ATOM 3315 C CA . GLU B 1 156 ? 11.383 13.305 23.359 1 98.62 156 GLU B CA 1
ATOM 3316 C C . GLU B 1 156 ? 10.922 14.664 22.859 1 98.62 156 GLU B C 1
ATOM 3318 O O . GLU B 1 156 ? 10.328 15.445 23.609 1 98.62 156 GLU B O 1
ATOM 3323 N N . ASP B 1 157 ? 11.219 14.93 21.625 1 98.75 157 ASP B N 1
ATOM 3324 C CA . ASP B 1 157 ? 10.797 16.188 21.031 1 98.75 157 ASP B CA 1
ATOM 3325 C C . ASP B 1 157 ? 9.273 16.312 21.016 1 98.75 157 ASP B C 1
ATOM 3327 O O . ASP B 1 157 ? 8.727 17.375 21.312 1 98.75 157 ASP B O 1
ATOM 3331 N N . LEU B 1 158 ? 8.586 15.258 20.672 1 98.88 158 LEU B N 1
ATOM 3332 C CA . LEU B 1 158 ? 7.129 15.266 20.625 1 98.88 158 LEU B CA 1
ATOM 3333 C C . LEU B 1 158 ? 6.547 15.398 22.031 1 98.88 158 LEU B C 1
ATOM 3335 O O . LEU B 1 158 ? 5.539 16.078 22.234 1 98.88 158 LEU B O 1
ATOM 3339 N N . ILE B 1 159 ? 7.184 14.75 22.984 1 98.88 159 ILE B N 1
ATOM 3340 C CA . ILE B 1 159 ? 6.754 14.875 24.375 1 98.88 159 ILE B CA 1
ATOM 3341 C C . ILE B 1 159 ? 6.852 16.328 24.812 1 98.88 159 ILE B C 1
ATOM 3343 O O . ILE B 1 159 ? 5.961 16.844 25.5 1 98.88 159 ILE B O 1
ATOM 3347 N N . GLU B 1 160 ? 7.926 16.969 24.422 1 98.81 160 GLU B N 1
ATOM 3348 C CA . GLU B 1 160 ? 8.062 18.406 24.703 1 98.81 160 GLU B CA 1
ATOM 3349 C C . GLU B 1 160 ? 6.883 19.188 24.141 1 98.81 160 GLU B C 1
ATOM 3351 O O . GLU B 1 160 ? 6.289 20.016 24.828 1 98.81 160 GLU B O 1
ATOM 3356 N N . SER B 1 161 ? 6.547 18.922 22.922 1 98.88 161 SER B N 1
ATOM 3357 C CA . SER B 1 161 ? 5.418 19.578 22.266 1 98.88 161 SER B CA 1
ATOM 3358 C C . SER B 1 161 ? 4.113 19.297 23.016 1 98.88 161 SER B C 1
ATOM 3360 O O . SER B 1 161 ? 3.305 20.203 23.219 1 98.88 161 SER B O 1
ATOM 3362 N N . ILE B 1 162 ? 3.875 18.031 23.375 1 98.88 162 ILE B N 1
ATOM 3363 C CA . ILE B 1 162 ? 2.689 17.609 24.125 1 98.88 162 ILE B CA 1
ATOM 3364 C C . ILE B 1 162 ? 2.592 18.391 25.422 1 98.88 162 ILE B C 1
ATOM 3366 O O . ILE B 1 162 ? 1.53 18.922 25.766 1 98.88 162 ILE B O 1
ATOM 3370 N N . ASN B 1 163 ? 3.691 18.531 26.109 1 98.88 163 ASN B N 1
ATOM 3371 C CA . ASN B 1 163 ? 3.711 19.234 27.391 1 98.88 163 ASN B CA 1
ATOM 3372 C C . ASN B 1 163 ? 3.379 20.719 27.203 1 98.88 163 ASN B C 1
ATOM 3374 O O . ASN B 1 163 ? 2.641 21.297 28.016 1 98.88 163 ASN B O 1
ATOM 3378 N N . ILE B 1 164 ? 3.918 21.328 26.188 1 98.81 164 ILE B N 1
ATOM 3379 C CA . ILE B 1 164 ? 3.605 22.719 25.875 1 98.81 164 ILE B CA 1
ATOM 3380 C C . ILE B 1 164 ? 2.098 22.891 25.703 1 98.81 164 ILE B C 1
ATOM 3382 O O . ILE B 1 164 ? 1.496 23.812 26.25 1 98.81 164 ILE B O 1
ATOM 3386 N N . ALA B 1 165 ? 1.477 21.984 25 1 98.88 165 ALA B N 1
ATOM 3387 C CA . ALA B 1 165 ? 0.043 22.031 24.719 1 98.88 165 ALA B CA 1
ATOM 3388 C C . ALA B 1 165 ? -0.766 21.844 26 1 98.88 165 ALA B C 1
ATOM 3390 O O . ALA B 1 165 ? -1.635 22.656 26.328 1 98.88 165 ALA B O 1
ATOM 3391 N N . ILE B 1 166 ? -0.432 20.781 26.75 1 98.69 166 ILE B N 1
ATOM 3392 C CA . ILE B 1 166 ? -1.18 20.422 27.953 1 98.69 166 ILE B CA 1
ATOM 3393 C C . ILE B 1 166 ? -1.043 21.516 29 1 98.69 166 ILE B C 1
ATOM 3395 O O . ILE B 1 166 ? -2.029 21.922 29.625 1 98.69 166 ILE B O 1
ATOM 3399 N N . ASP B 1 167 ? 0.148 22.047 29.141 1 98.62 167 ASP B N 1
ATOM 3400 C CA . ASP B 1 167 ? 0.41 23.094 30.125 1 98.62 167 ASP B CA 1
ATOM 3401 C C . ASP B 1 167 ? -0.375 24.359 29.797 1 98.62 167 ASP B C 1
ATOM 3403 O O . ASP B 1 167 ? -0.736 25.109 30.703 1 98.62 167 ASP B O 1
ATOM 3407 N N . ALA B 1 168 ? -0.646 24.562 28.531 1 98.56 168 ALA B N 1
ATOM 3408 C CA . ALA B 1 168 ? -1.394 25.75 28.109 1 98.56 168 ALA B CA 1
ATOM 3409 C C . ALA B 1 168 ? -2.896 25.547 28.266 1 98.56 168 ALA B C 1
ATOM 3411 O O . ALA B 1 168 ? -3.676 26.484 28.172 1 98.56 168 ALA B O 1
ATOM 3412 N N . GLY B 1 169 ? -3.285 24.25 28.469 1 98.56 169 GLY B N 1
ATOM 3413 C CA . GLY B 1 169 ? -4.691 23.969 28.703 1 98.56 169 GLY B CA 1
ATOM 3414 C C . GLY B 1 169 ? -5.352 23.219 27.562 1 98.56 169 GLY B C 1
ATOM 3415 O O . GLY B 1 169 ? -6.562 23 27.562 1 98.56 169 GLY B O 1
ATOM 3416 N N . VAL B 1 170 ? -4.598 22.844 26.594 1 98.75 170 VAL B N 1
ATOM 3417 C CA . VAL B 1 170 ? -5.16 22.031 25.516 1 98.75 170 VAL B CA 1
ATOM 3418 C C . VAL B 1 170 ? -5.57 20.672 26.047 1 98.75 170 VAL B C 1
ATOM 3420 O O . VAL B 1 170 ? -4.809 20.016 26.781 1 98.75 170 VAL B O 1
ATOM 3423 N N . LYS B 1 171 ? -6.781 20.266 25.734 1 98.38 171 LYS B N 1
ATOM 3424 C CA . LYS B 1 171 ? -7.254 18.953 26.156 1 98.38 171 LYS B CA 1
ATOM 3425 C C . LYS B 1 171 ? -6.492 17.844 25.453 1 98.38 171 LYS B C 1
ATOM 3427 O O . LYS B 1 171 ? -6.18 17.953 24.266 1 98.38 171 LYS B O 1
ATOM 3432 N N . ARG B 1 172 ? -6.246 16.797 26.156 1 98.31 172 ARG B N 1
ATOM 3433 C CA . ARG B 1 172 ? -5.516 15.648 25.609 1 98.31 172 ARG B CA 1
ATOM 3434 C C . ARG B 1 172 ? -6.203 15.109 24.359 1 98.31 172 ARG B C 1
ATOM 3436 O O . ARG B 1 172 ? -5.539 14.742 23.391 1 98.31 172 ARG B O 1
ATOM 3443 N N . GLU B 1 173 ? -7.551 15.055 24.359 1 98.12 173 GLU B N 1
ATOM 3444 C CA . GLU B 1 173 ? -8.328 14.477 23.266 1 98.12 173 GLU B CA 1
ATOM 3445 C C . GLU B 1 173 ? -8.266 15.359 22.031 1 98.12 173 GLU B C 1
ATOM 3447 O O . GLU B 1 173 ? -8.711 14.953 20.953 1 98.12 173 GLU B O 1
ATOM 3452 N N . ASN B 1 174 ? -7.637 16.578 22.141 1 98.56 174 ASN B N 1
ATOM 3453 C CA . ASN B 1 174 ? -7.531 17.516 21.031 1 98.56 174 ASN B CA 1
ATOM 3454 C C . ASN B 1 174 ? -6.145 17.484 20.391 1 98.56 174 ASN B C 1
ATOM 3456 O O . ASN B 1 174 ? -5.816 18.344 19.562 1 98.56 174 ASN B O 1
ATOM 3460 N N . ILE B 1 175 ? -5.332 16.469 20.75 1 98.94 175 ILE B N 1
ATOM 3461 C CA . ILE B 1 175 ? -3.947 16.469 20.297 1 98.94 175 ILE B CA 1
ATOM 3462 C C . ILE B 1 175 ? -3.73 15.312 19.328 1 98.94 175 ILE B C 1
ATOM 3464 O O . ILE B 1 175 ? -4.129 14.18 19.594 1 98.94 175 ILE B O 1
ATOM 3468 N N . ILE B 1 176 ? -3.178 15.617 18.156 1 98.94 176 ILE B N 1
ATOM 3469 C CA . ILE B 1 176 ? -2.701 14.672 17.156 1 98.94 176 ILE B CA 1
ATOM 3470 C C . ILE B 1 176 ? -1.204 14.867 16.938 1 98.94 176 ILE B C 1
ATOM 3472 O O . ILE B 1 176 ? -0.715 16 16.938 1 98.94 176 ILE B O 1
ATOM 3476 N N . LEU B 1 177 ? -0.464 13.797 16.797 1 98.94 177 LEU B N 1
ATOM 3477 C CA . LEU B 1 177 ? 0.972 13.891 16.547 1 98.94 177 LEU B CA 1
ATOM 3478 C C . LEU B 1 177 ? 1.302 13.594 15.094 1 98.94 177 LEU B C 1
ATOM 3480 O O . LEU B 1 177 ? 0.583 12.844 14.43 1 98.94 177 LEU B O 1
ATOM 3484 N N . ASP B 1 178 ? 2.33 14.195 14.602 1 98.94 178 ASP B N 1
ATOM 3485 C CA . ASP B 1 178 ? 2.922 13.953 13.289 1 98.94 178 ASP B CA 1
ATOM 3486 C C . ASP B 1 178 ? 4.422 13.688 13.398 1 98.94 178 ASP B C 1
ATOM 3488 O O . ASP B 1 178 ? 5.176 14.547 13.867 1 98.94 178 ASP B O 1
ATOM 3492 N N . PRO B 1 179 ? 4.863 12.531 12.883 1 98.81 179 PRO B N 1
ATOM 3493 C CA . PRO B 1 179 ? 6.281 12.188 13 1 98.81 179 PRO B CA 1
ATOM 3494 C C . PRO B 1 179 ? 7.188 13.133 12.211 1 98.81 179 PRO B C 1
ATOM 3496 O O . PRO B 1 179 ? 8.406 13.148 12.43 1 98.81 179 PRO B O 1
ATOM 3499 N N . GLY B 1 180 ? 6.594 13.852 11.312 1 98.5 180 GLY B N 1
ATOM 3500 C CA . GLY B 1 180 ? 7.352 14.836 10.562 1 98.5 180 GLY B CA 1
ATOM 3501 C C . GLY B 1 180 ? 8.281 14.227 9.531 1 98.5 180 GLY B C 1
ATOM 3502 O O . GLY B 1 180 ? 9.43 14.648 9.398 1 98.5 180 GLY B O 1
ATOM 3503 N N . ILE B 1 181 ? 7.828 13.227 8.789 1 98.38 181 ILE B N 1
ATOM 3504 C CA . ILE B 1 181 ? 8.625 12.633 7.719 1 98.38 181 ILE B CA 1
ATOM 3505 C C . ILE B 1 181 ? 9.055 13.711 6.734 1 98.38 181 ILE B C 1
ATOM 3507 O O . ILE B 1 181 ? 8.242 14.531 6.301 1 98.38 181 ILE B O 1
ATOM 3511 N N . GLY B 1 182 ? 10.312 13.695 6.395 1 96.5 182 GLY B N 1
ATOM 3512 C CA . GLY B 1 182 ? 10.836 14.648 5.43 1 96.5 182 GLY B CA 1
ATOM 3513 C C . GLY B 1 182 ? 11.391 15.906 6.07 1 96.5 182 GLY B C 1
ATOM 3514 O O . GLY B 1 182 ? 12.016 16.734 5.395 1 96.5 182 GLY B O 1
ATOM 3515 N N . PHE B 1 183 ? 11.195 16.141 7.359 1 96.88 183 PHE B N 1
ATOM 3516 C CA . PHE B 1 183 ? 11.672 17.328 8.062 1 96.88 183 PHE B CA 1
ATOM 3517 C C . PHE B 1 183 ? 12.875 17 8.93 1 96.88 183 PHE B C 1
ATOM 3519 O O . PHE B 1 183 ? 12.773 16.203 9.867 1 96.88 183 PHE B O 1
ATOM 3526 N N . ALA B 1 184 ? 14 17.594 8.602 1 96.62 184 ALA B N 1
ATOM 3527 C CA . ALA B 1 184 ? 15.227 17.547 9.398 1 96.62 184 ALA B CA 1
ATOM 3528 C C . ALA B 1 184 ? 15.695 16.094 9.586 1 96.62 184 ALA B C 1
ATOM 3530 O O . ALA B 1 184 ? 16.078 15.703 10.688 1 96.62 184 ALA B O 1
ATOM 3531 N N . LYS B 1 185 ? 15.586 15.25 8.625 1 97.75 185 LYS B N 1
ATOM 3532 C CA . LYS B 1 185 ? 15.992 13.844 8.648 1 97.75 185 LYS B CA 1
ATOM 3533 C C . LYS B 1 185 ? 16.641 13.43 7.328 1 97.75 185 LYS B C 1
ATOM 3535 O O . LYS B 1 185 ? 16.234 13.898 6.266 1 97.75 185 LYS B O 1
ATOM 3540 N N . SER B 1 186 ? 17.594 12.586 7.391 1 97.56 186 SER B N 1
ATOM 3541 C CA . SER B 1 186 ? 18.156 11.953 6.199 1 97.56 186 SER B CA 1
ATOM 3542 C C . SER B 1 186 ? 17.203 10.906 5.629 1 97.56 186 SER B C 1
ATOM 3544 O O . SER B 1 186 ? 16.188 10.578 6.254 1 97.56 186 SER B O 1
ATOM 3546 N N . LEU B 1 187 ? 17.531 10.5 4.426 1 98.12 187 LEU B N 1
ATOM 3547 C CA . LEU B 1 187 ? 16.734 9.43 3.83 1 98.12 187 LEU B CA 1
ATOM 3548 C C . LEU B 1 187 ? 16.656 8.227 4.758 1 98.12 187 LEU B C 1
ATOM 3550 O O . LEU B 1 187 ? 15.57 7.719 5.043 1 98.12 187 LEU B O 1
ATOM 3554 N N . GLU B 1 188 ? 17.797 7.766 5.25 1 98.06 188 GLU B N 1
ATOM 3555 C CA . GLU B 1 188 ? 17.875 6.594 6.117 1 98.06 188 GLU B CA 1
ATOM 3556 C C . GLU B 1 188 ? 17.047 6.793 7.387 1 98.06 188 GLU B C 1
ATOM 3558 O O . GLU B 1 188 ? 16.344 5.883 7.824 1 98.06 188 GLU B O 1
ATOM 3563 N N . GLU B 1 189 ? 17.109 7.984 7.918 1 98.44 189 GLU B N 1
ATOM 3564 C CA . GLU B 1 189 ? 16.359 8.297 9.133 1 98.44 189 GLU B CA 1
ATOM 3565 C C . GLU B 1 189 ? 14.852 8.312 8.867 1 98.44 189 GLU B C 1
ATOM 3567 O O . GLU B 1 189 ? 14.07 7.805 9.672 1 98.44 189 GLU B O 1
ATOM 3572 N N . ASN B 1 190 ? 14.477 8.914 7.746 1 98.69 190 ASN B N 1
ATOM 3573 C CA . ASN B 1 190 ? 13.062 8.914 7.383 1 98.69 190 ASN B CA 1
ATOM 3574 C C . ASN B 1 190 ? 12.523 7.488 7.242 1 98.69 190 ASN B C 1
ATOM 3576 O O . ASN B 1 190 ? 11.422 7.188 7.711 1 98.69 190 ASN B O 1
ATOM 3580 N N . LEU B 1 191 ? 13.297 6.637 6.574 1 98.81 191 LEU B N 1
ATOM 3581 C CA . LEU B 1 191 ? 12.891 5.246 6.418 1 98.81 191 LEU B CA 1
ATOM 3582 C C . LEU B 1 191 ? 12.773 4.555 7.77 1 98.81 191 LEU B C 1
ATOM 3584 O O . LEU B 1 191 ? 11.82 3.811 8.016 1 98.81 191 LEU B O 1
ATOM 3588 N N . LYS B 1 192 ? 13.695 4.801 8.641 1 98.69 192 LYS B N 1
ATOM 3589 C CA . LYS B 1 192 ? 13.688 4.227 9.984 1 98.69 192 LYS B CA 1
ATOM 3590 C C . LYS B 1 192 ? 12.469 4.695 10.773 1 98.69 192 LYS B C 1
ATOM 3592 O O . LYS B 1 192 ? 11.828 3.904 11.469 1 98.69 192 LYS B O 1
ATOM 3597 N N . VAL B 1 193 ? 12.164 5.969 10.703 1 98.75 193 VAL B N 1
ATOM 3598 C CA . VAL B 1 193 ? 11 6.508 11.398 1 98.75 193 VAL B CA 1
ATOM 3599 C C . VAL B 1 193 ? 9.727 5.852 10.867 1 98.75 193 VAL B C 1
ATOM 3601 O O . VAL B 1 193 ? 8.867 5.434 11.641 1 98.75 193 VAL B O 1
ATOM 3604 N N . MET B 1 194 ? 9.648 5.719 9.539 1 98.69 194 MET B N 1
ATOM 3605 C CA . MET B 1 194 ? 8.5 5.066 8.922 1 98.69 194 MET B CA 1
ATOM 3606 C C . MET B 1 194 ? 8.336 3.646 9.453 1 98.69 194 MET B C 1
ATOM 3608 O O . MET B 1 194 ? 7.211 3.205 9.719 1 98.69 194 MET B O 1
ATOM 3612 N N . ASN B 1 195 ? 9.438 2.947 9.578 1 98.56 195 ASN B N 1
ATOM 3613 C CA . ASN B 1 195 ? 9.414 1.553 10.008 1 98.56 195 ASN B CA 1
ATOM 3614 C C . ASN B 1 195 ? 9.055 1.425 11.484 1 98.56 195 ASN B C 1
ATOM 3616 O O . ASN B 1 195 ? 8.773 0.328 11.969 1 98.56 195 ASN B O 1
ATOM 3620 N N . ASN B 1 196 ? 9.117 2.604 12.242 1 98.5 196 ASN B N 1
ATOM 3621 C CA . ASN B 1 196 ? 8.945 2.535 13.688 1 98.5 196 ASN B CA 1
ATOM 3622 C C . ASN B 1 196 ? 7.875 3.508 14.172 1 98.5 196 ASN B C 1
ATOM 3624 O O . ASN B 1 196 ? 7.957 4.02 15.289 1 98.5 196 ASN B O 1
ATOM 3628 N N . ILE B 1 197 ? 6.883 3.775 13.406 1 98.31 197 ILE B N 1
ATOM 3629 C CA . ILE B 1 197 ? 5.824 4.723 13.734 1 98.31 197 ILE B CA 1
ATOM 3630 C C . ILE B 1 197 ? 5.059 4.246 14.969 1 98.31 197 ILE B C 1
ATOM 3632 O O . ILE B 1 197 ? 4.617 5.055 15.781 1 98.31 197 ILE B O 1
ATOM 3636 N N . GLU B 1 198 ? 4.957 2.9 15.156 1 97.38 198 GLU B N 1
ATOM 3637 C CA . GLU B 1 198 ? 4.227 2.34 16.297 1 97.38 198 GLU B CA 1
ATOM 3638 C C . GLU B 1 198 ? 4.824 2.801 17.609 1 97.38 198 GLU B C 1
ATOM 3640 O O . GLU B 1 198 ? 4.117 2.889 18.625 1 97.38 198 GLU B O 1
ATOM 3645 N N . LYS B 1 199 ? 6.102 3.107 17.594 1 98.19 199 LYS B N 1
ATOM 3646 C CA . LYS B 1 199 ? 6.75 3.596 18.812 1 98.19 199 LYS B CA 1
ATOM 3647 C C . LYS B 1 199 ? 6.246 4.988 19.188 1 98.19 199 LYS B C 1
ATOM 3649 O O . LYS B 1 199 ? 6.191 5.34 20.359 1 98.19 199 LYS B O 1
ATOM 3654 N N . ILE B 1 200 ? 5.922 5.801 18.188 1 98.62 200 ILE B N 1
ATOM 3655 C CA . ILE B 1 200 ? 5.336 7.113 18.438 1 98.62 200 ILE B CA 1
ATOM 3656 C C . ILE B 1 200 ? 3.9 6.945 18.938 1 98.62 200 ILE B C 1
ATOM 3658 O O . ILE B 1 200 ? 3.457 7.68 19.828 1 98.62 200 ILE B O 1
ATOM 3662 N N . LYS B 1 201 ? 3.23 5.938 18.375 1 97.62 201 LYS B N 1
ATOM 3663 C CA . LYS B 1 201 ? 1.858 5.637 18.781 1 97.62 201 LYS B CA 1
ATOM 3664 C C . LYS B 1 201 ? 1.781 5.309 20.266 1 97.62 201 LYS B C 1
ATOM 3666 O O . LYS B 1 201 ? 0.757 5.551 20.906 1 97.62 201 LYS B O 1
ATOM 3671 N N . GLU B 1 202 ? 2.83 4.816 20.797 1 97.69 202 GLU B N 1
ATOM 3672 C CA . GLU B 1 202 ? 2.912 4.438 22.203 1 97.69 202 GLU B CA 1
ATOM 3673 C C . GLU B 1 202 ? 2.734 5.648 23.109 1 97.69 202 GLU B C 1
ATOM 3675 O O . GLU B 1 202 ? 2.449 5.504 24.297 1 97.69 202 GLU B O 1
ATOM 3680 N N . LEU B 1 203 ? 2.928 6.848 22.609 1 98.44 203 LEU B N 1
ATOM 3681 C CA . LEU B 1 203 ? 2.746 8.07 23.391 1 98.44 203 LEU B CA 1
ATOM 3682 C C . LEU B 1 203 ? 1.274 8.289 23.734 1 98.44 203 LEU B C 1
ATOM 3684 O O . LEU B 1 203 ? 0.942 9.102 24.594 1 98.44 203 LEU B O 1
ATOM 3688 N N . GLY B 1 204 ? 0.356 7.59 22.969 1 98.19 204 GLY B N 1
ATOM 3689 C CA . GLY B 1 204 ? -1.04 7.555 23.375 1 98.19 204 GLY B CA 1
ATOM 3690 C C . GLY B 1 204 ? -1.898 8.57 22.656 1 98.19 204 GLY B C 1
ATOM 3691 O O . GLY B 1 204 ? -3 8.898 23.094 1 98.19 204 GLY B O 1
ATOM 3692 N N . PHE B 1 205 ? -1.425 9.109 21.594 1 98.81 205 PHE B N 1
ATOM 3693 C CA . PHE B 1 205 ? -2.156 10.094 20.812 1 98.81 205 PHE B CA 1
ATOM 3694 C C . PHE B 1 205 ? -2.387 9.594 19.391 1 98.81 205 PHE B C 1
ATOM 3696 O O . PHE B 1 205 ? -1.633 8.758 18.891 1 98.81 205 PHE B O 1
ATOM 3703 N N . PRO B 1 206 ? -3.502 10.062 18.719 1 98.81 206 PRO B N 1
ATOM 3704 C CA . PRO B 1 206 ? -3.627 9.766 17.281 1 98.81 206 PRO B CA 1
ATOM 3705 C C . PRO B 1 206 ? -2.457 10.305 16.469 1 98.81 206 PRO B C 1
ATOM 3707 O O . PRO B 1 206 ? -1.794 11.258 16.891 1 98.81 206 PRO B O 1
ATOM 3710 N N . ILE B 1 207 ? -2.191 9.664 15.344 1 98.94 207 ILE B N 1
ATOM 3711 C CA . ILE B 1 207 ? -1.057 10.055 14.516 1 98.94 207 ILE B CA 1
ATOM 3712 C C . ILE B 1 207 ? -1.546 10.445 13.125 1 98.94 207 ILE B C 1
ATOM 3714 O O . ILE B 1 207 ? -2.387 9.766 12.539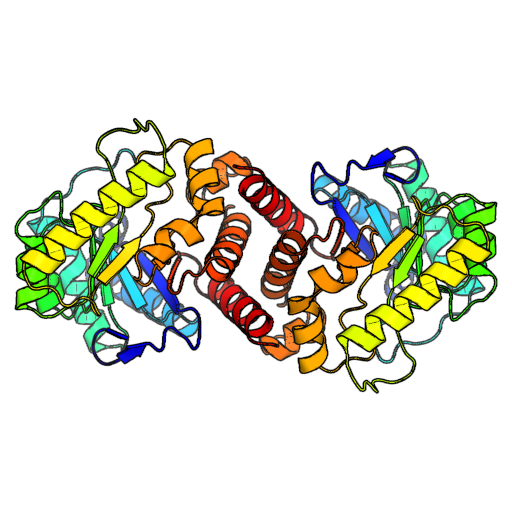 1 98.94 207 ILE B O 1
ATOM 3718 N N . LEU B 1 208 ? -1.12 11.578 12.617 1 98.94 208 LEU B N 1
ATOM 3719 C CA . LEU B 1 208 ? -1.244 11.992 11.219 1 98.94 208 LEU B CA 1
ATOM 3720 C C . LEU B 1 208 ? 0.05 11.727 10.461 1 98.94 208 LEU B C 1
ATOM 3722 O O . LEU B 1 208 ? 1.128 12.133 10.898 1 98.94 208 LEU B O 1
ATOM 3726 N N . LEU B 1 209 ? -0.097 10.984 9.406 1 98.94 209 LEU B N 1
ATOM 3727 C CA . LEU B 1 209 ? 1.055 10.703 8.555 1 98.94 209 LEU B CA 1
ATOM 3728 C C . LEU B 1 209 ? 0.992 11.516 7.266 1 98.94 209 LEU B C 1
ATOM 3730 O O . LEU B 1 209 ? 0.011 11.43 6.523 1 98.94 209 LEU B O 1
ATOM 3734 N N . GLY B 1 210 ? 1.967 12.336 6.973 1 98.62 210 GLY B N 1
ATOM 3735 C CA . GLY B 1 210 ? 2.09 13.094 5.738 1 98.62 210 GLY B CA 1
ATOM 3736 C C . GLY B 1 210 ? 3.332 12.742 4.941 1 98.62 210 GLY B C 1
ATOM 3737 O O . GLY B 1 210 ? 4.387 13.352 5.121 1 98.62 210 GLY B O 1
ATOM 3738 N N . THR B 1 211 ? 3.174 11.828 4.051 1 98.62 211 THR B N 1
ATOM 3739 C CA . THR B 1 211 ? 4.332 11.383 3.279 1 98.62 211 THR B CA 1
ATOM 3740 C C . THR B 1 211 ? 4.137 11.688 1.796 1 98.62 211 THR B C 1
ATOM 3742 O O . THR B 1 211 ? 4.996 11.359 0.974 1 98.62 211 THR B O 1
ATOM 3745 N N . SER B 1 212 ? 3.078 12.336 1.419 1 98.06 212 SER B N 1
ATOM 3746 C CA . SER B 1 212 ? 2.688 12.492 0.021 1 98.06 212 SER B CA 1
ATOM 3747 C C . SER B 1 212 ? 3.787 13.172 -0.789 1 98.06 212 SER B C 1
ATOM 3749 O O . SER B 1 212 ? 4.152 14.312 -0.514 1 98.06 212 SER B O 1
ATOM 3751 N N . ARG B 1 213 ? 4.379 12.477 -1.732 1 97.19 213 ARG B N 1
ATOM 3752 C CA . ARG B 1 213 ? 5.301 12.938 -2.764 1 97.19 213 ARG B CA 1
ATOM 3753 C C . ARG B 1 213 ? 6.59 13.469 -2.146 1 97.19 213 ARG B C 1
ATOM 3755 O O . ARG B 1 213 ? 7.301 14.266 -2.77 1 97.19 213 ARG B O 1
ATOM 3762 N N . LYS B 1 214 ? 6.918 13.102 -0.973 1 97.38 214 LYS B N 1
ATOM 3763 C CA . LYS B 1 214 ? 8.086 13.625 -0.265 1 97.38 214 LYS B CA 1
ATOM 3764 C C . LYS B 1 214 ? 9.375 13.062 -0.84 1 97.38 214 LYS B C 1
ATOM 3766 O O . LYS B 1 214 ? 9.359 12.055 -1.552 1 97.38 214 LYS B O 1
ATOM 3771 N N . SER B 1 215 ? 10.398 13.688 -0.528 1 97.19 215 SER B N 1
ATOM 3772 C CA . SER B 1 215 ? 11.711 13.344 -1.069 1 97.19 215 SER B CA 1
ATOM 3773 C C . SER B 1 215 ? 12.125 11.938 -0.654 1 97.19 215 SER B C 1
ATOM 3775 O O . SER B 1 215 ? 12.836 11.25 -1.389 1 97.19 215 SER B O 1
ATOM 3777 N N . MET B 1 216 ? 11.703 11.453 0.5 1 98.31 216 MET B N 1
ATOM 3778 C CA . MET B 1 216 ? 11.992 10.078 0.907 1 98.31 216 MET B CA 1
ATOM 3779 C C . MET B 1 216 ? 11.586 9.094 -0.184 1 98.31 216 MET B C 1
ATOM 3781 O O . MET B 1 216 ? 12.344 8.172 -0.505 1 98.31 216 MET B O 1
ATOM 3785 N N . ILE B 1 217 ? 10.438 9.352 -0.786 1 98.75 217 ILE B N 1
ATOM 3786 C CA . ILE B 1 217 ? 9.898 8.484 -1.832 1 98.75 217 ILE B CA 1
ATOM 3787 C C . ILE B 1 217 ? 10.703 8.672 -3.117 1 98.75 217 ILE B C 1
ATOM 3789 O O . ILE B 1 217 ? 11.109 7.688 -3.746 1 98.75 217 ILE B O 1
ATOM 3793 N N . GLY B 1 218 ? 10.93 9.922 -3.498 1 98.62 218 GLY B N 1
ATOM 3794 C CA . GLY B 1 218 ? 11.68 10.211 -4.711 1 98.62 218 GLY B CA 1
ATOM 3795 C C . GLY B 1 218 ? 13.078 9.625 -4.699 1 98.62 218 GLY B C 1
ATOM 3796 O O . GLY B 1 218 ? 13.523 9.055 -5.695 1 98.62 218 GLY B O 1
ATOM 3797 N N . LEU B 1 219 ? 13.742 9.766 -3.574 1 98.62 219 LEU B N 1
ATOM 3798 C CA . LEU B 1 219 ? 15.109 9.266 -3.443 1 98.62 219 LEU B CA 1
ATOM 3799 C C . LEU B 1 219 ? 15.133 7.742 -3.428 1 98.62 219 LEU B C 1
ATOM 3801 O O . LEU B 1 219 ? 16.031 7.129 -4 1 98.62 219 LEU B O 1
ATOM 3805 N N . THR B 1 220 ? 14.195 7.117 -2.803 1 98.75 220 THR B N 1
ATOM 3806 C CA . THR B 1 220 ? 14.133 5.66 -2.703 1 98.75 220 THR B CA 1
ATOM 3807 C C . THR B 1 220 ? 13.844 5.039 -4.066 1 98.75 220 THR B C 1
ATOM 3809 O O . THR B 1 220 ? 14.453 4.031 -4.434 1 98.75 220 THR B O 1
ATOM 3812 N N . LEU B 1 221 ? 12.984 5.699 -4.84 1 98.75 221 LEU B N 1
ATOM 3813 C CA . LEU B 1 221 ? 12.523 5.113 -6.098 1 98.75 221 LEU B CA 1
ATOM 3814 C C . LEU B 1 221 ? 13.234 5.754 -7.285 1 98.75 221 LEU B C 1
ATOM 3816 O O . LEU B 1 221 ? 13.047 5.328 -8.43 1 98.75 221 LEU B O 1
ATOM 3820 N N . ASN B 1 222 ? 14.062 6.762 -6.992 1 98.5 222 ASN B N 1
ATOM 3821 C CA . ASN B 1 222 ? 14.727 7.527 -8.047 1 98.5 222 ASN B CA 1
ATOM 3822 C C . ASN B 1 222 ? 13.719 8.086 -9.047 1 98.5 222 ASN B C 1
ATOM 3824 O O . ASN B 1 222 ? 13.828 7.848 -10.25 1 98.5 222 ASN B O 1
ATOM 3828 N N . LEU B 1 223 ? 12.766 8.805 -8.516 1 98.62 223 LEU B N 1
ATOM 3829 C CA . LEU B 1 223 ? 11.695 9.344 -9.344 1 98.62 223 LEU B CA 1
ATOM 3830 C C . LEU B 1 223 ? 11.508 10.836 -9.094 1 98.62 223 LEU B C 1
ATOM 3832 O O . LEU B 1 223 ? 11.711 11.312 -7.973 1 98.62 223 LEU B O 1
ATOM 3836 N N . PRO B 1 224 ? 11.055 11.555 -10.078 1 97.94 224 PRO B N 1
ATOM 3837 C CA . PRO B 1 224 ? 10.703 12.969 -9.867 1 97.94 224 PRO B CA 1
ATOM 3838 C C . PRO B 1 224 ? 9.422 13.141 -9.07 1 97.94 224 PRO B C 1
ATOM 3840 O O . PRO B 1 224 ? 8.703 12.172 -8.828 1 97.94 224 PRO B O 1
ATOM 3843 N N . LYS B 1 225 ? 9.117 14.273 -8.633 1 95.69 225 LYS B N 1
ATOM 3844 C CA . LYS B 1 225 ? 8.047 14.617 -7.695 1 95.69 225 LYS B CA 1
ATOM 3845 C C . LYS B 1 225 ? 6.691 14.172 -8.234 1 95.69 225 LYS B C 1
ATOM 3847 O O . LYS B 1 225 ? 5.84 13.703 -7.477 1 95.69 225 LYS B O 1
ATOM 3852 N N . ASP B 1 226 ? 6.465 14.242 -9.516 1 96.19 226 ASP B N 1
ATOM 3853 C CA . ASP B 1 226 ? 5.148 14.008 -10.109 1 96.19 226 ASP B CA 1
ATOM 3854 C C . ASP B 1 226 ? 4.93 12.523 -10.383 1 96.19 226 ASP B C 1
ATOM 3856 O O . ASP B 1 226 ? 3.871 12.133 -10.883 1 96.19 226 ASP B O 1
ATOM 3860 N N . GLU B 1 227 ? 5.852 11.641 -10.008 1 98.31 227 GLU B N 1
ATOM 3861 C CA . GLU B 1 227 ? 5.738 10.203 -10.25 1 98.31 227 GLU B CA 1
ATOM 3862 C C . GLU B 1 227 ? 5.84 9.414 -8.945 1 98.31 227 GLU B C 1
ATOM 3864 O O . GLU B 1 227 ? 6.227 8.25 -8.945 1 98.31 227 GLU B O 1
ATOM 3869 N N . ARG B 1 228 ? 5.426 10.062 -7.867 1 98.75 228 ARG B N 1
ATOM 3870 C CA . ARG B 1 228 ? 5.676 9.461 -6.562 1 98.75 228 ARG B CA 1
ATOM 3871 C C . ARG B 1 228 ? 4.387 8.906 -5.961 1 98.75 228 ARG B C 1
ATOM 3873 O O . ARG B 1 228 ? 4.324 8.641 -4.758 1 98.75 228 ARG B O 1
ATOM 3880 N N . LEU B 1 229 ? 3.365 8.703 -6.828 1 98.75 229 LEU B N 1
ATOM 3881 C CA . LEU B 1 229 ? 2.066 8.266 -6.328 1 98.75 229 LEU B CA 1
ATOM 3882 C C . LEU B 1 229 ? 2.172 6.883 -5.688 1 98.75 229 LEU B C 1
ATOM 3884 O O . LEU B 1 229 ? 1.757 6.695 -4.543 1 98.75 229 LEU B O 1
ATOM 3888 N N . GLU B 1 230 ? 2.775 5.863 -6.375 1 98.81 230 GLU B N 1
ATOM 3889 C CA . GLU B 1 230 ? 2.828 4.496 -5.867 1 98.81 230 GLU B CA 1
ATOM 3890 C C . GLU B 1 230 ? 3.607 4.422 -4.559 1 98.81 230 GLU B C 1
ATOM 3892 O O . GLU B 1 230 ? 3.203 3.723 -3.627 1 98.81 230 GLU B O 1
ATOM 3897 N N . GLY B 1 231 ? 4.75 5.152 -4.559 1 98.88 231 GLY B N 1
ATOM 3898 C CA . GLY B 1 231 ? 5.484 5.211 -3.307 1 98.88 231 GLY B CA 1
ATOM 3899 C C . GLY B 1 231 ? 4.68 5.805 -2.166 1 98.88 231 GLY B C 1
ATOM 3900 O O . GLY B 1 231 ? 4.754 5.324 -1.032 1 98.88 231 GLY B O 1
ATOM 3901 N N . THR B 1 232 ? 3.895 6.848 -2.436 1 98.94 232 THR B N 1
ATOM 3902 C CA . THR B 1 232 ? 3.01 7.449 -1.446 1 98.94 232 THR B CA 1
ATOM 3903 C C . THR B 1 232 ? 1.986 6.434 -0.946 1 98.94 232 THR B C 1
ATOM 3905 O O . THR B 1 232 ? 1.773 6.305 0.261 1 98.94 232 THR B O 1
ATOM 3908 N N . LEU B 1 233 ? 1.401 5.691 -1.889 1 98.94 233 LEU B N 1
ATOM 3909 C CA . LEU B 1 233 ? 0.388 4.711 -1.519 1 98.94 233 LEU B CA 1
ATOM 3910 C C . LEU B 1 233 ? 0.982 3.623 -0.629 1 98.94 233 LEU B C 1
ATOM 3912 O O . LEU B 1 233 ? 0.336 3.166 0.316 1 98.94 233 LEU B O 1
ATOM 3916 N N . ALA B 1 234 ? 2.221 3.207 -0.899 1 98.94 234 ALA B N 1
ATOM 3917 C CA . ALA B 1 234 ? 2.896 2.227 -0.052 1 98.94 234 ALA B CA 1
ATOM 3918 C C . ALA B 1 234 ? 3.047 2.746 1.375 1 98.94 234 ALA B C 1
ATOM 3920 O O . ALA B 1 234 ? 2.773 2.023 2.336 1 98.94 234 ALA B O 1
ATOM 3921 N N . THR B 1 235 ? 3.422 3.992 1.509 1 98.94 235 THR B N 1
ATOM 3922 C CA . THR B 1 235 ? 3.615 4.566 2.836 1 98.94 235 THR B CA 1
ATOM 3923 C C . THR B 1 235 ? 2.277 4.738 3.551 1 98.94 235 THR B C 1
ATOM 3925 O O . THR B 1 235 ? 2.201 4.613 4.773 1 98.94 235 THR B O 1
ATOM 3928 N N . THR B 1 236 ? 1.214 5.074 2.809 1 98.94 236 THR B N 1
ATOM 3929 C CA . THR B 1 236 ? -0.119 5.164 3.395 1 98.94 236 THR B CA 1
ATOM 3930 C C . THR B 1 236 ? -0.526 3.834 4.02 1 98.94 236 THR B C 1
ATOM 3932 O O . THR B 1 236 ? -0.92 3.783 5.184 1 98.94 236 THR B O 1
ATOM 3935 N N . VAL B 1 237 ? -0.323 2.754 3.289 1 98.94 237 VAL B N 1
ATOM 3936 C CA . VAL B 1 237 ? -0.696 1.431 3.777 1 98.94 237 VAL B CA 1
ATOM 3937 C C . VAL B 1 237 ? 0.136 1.081 5.008 1 98.94 237 VAL B C 1
ATOM 3939 O O . VAL B 1 237 ? -0.406 0.65 6.031 1 98.94 237 VAL B O 1
ATOM 3942 N N . LEU B 1 238 ? 1.439 1.283 4.949 1 98.88 238 LEU B N 1
ATOM 3943 C CA . LEU B 1 238 ? 2.314 0.977 6.078 1 98.88 238 LEU B CA 1
ATOM 3944 C C . LEU B 1 238 ? 1.951 1.823 7.293 1 98.88 238 LEU B C 1
ATOM 3946 O O . LEU B 1 238 ? 1.94 1.325 8.422 1 98.88 238 LEU B O 1
ATOM 3950 N N . GLY B 1 239 ? 1.68 3.092 7 1 98.75 239 GLY B N 1
ATOM 3951 C CA . GLY B 1 239 ? 1.264 3.963 8.086 1 98.75 239 GLY B CA 1
ATOM 3952 C C . GLY B 1 239 ? 0.028 3.465 8.812 1 98.75 239 GLY B C 1
ATOM 3953 O O . GLY B 1 239 ? -0.008 3.438 10.047 1 98.75 239 GLY B O 1
ATOM 3954 N N . ILE B 1 240 ? -0.962 3.031 8.07 1 98.75 240 ILE B N 1
ATOM 3955 C CA . ILE B 1 240 ? -2.199 2.521 8.648 1 98.75 240 ILE B CA 1
ATOM 3956 C C . ILE B 1 240 ? -1.907 1.271 9.477 1 98.75 240 ILE B C 1
ATOM 3958 O O . ILE B 1 240 ? -2.381 1.14 10.609 1 98.75 240 ILE B O 1
ATOM 3962 N N . THR B 1 241 ? -1.098 0.383 8.938 1 98.06 241 THR B N 1
ATOM 3963 C CA . THR B 1 241 ? -0.758 -0.86 9.625 1 98.06 241 THR B CA 1
ATOM 3964 C C . THR B 1 241 ? -0.038 -0.576 10.938 1 98.06 241 THR B C 1
ATOM 3966 O O . THR B 1 241 ? -0.117 -1.369 11.875 1 98.06 241 THR B O 1
ATOM 3969 N N . LYS B 1 242 ? 0.6 0.561 10.992 1 97.69 242 LYS B N 1
ATOM 3970 C CA . LYS B 1 242 ? 1.402 0.896 12.164 1 97.69 242 LYS B CA 1
ATOM 3971 C C . LYS B 1 242 ? 0.642 1.827 13.102 1 97.69 242 LYS B C 1
ATOM 3973 O O . LYS B 1 242 ? 1.195 2.303 14.094 1 97.69 242 LYS B O 1
ATOM 3978 N N . GLY B 1 243 ? -0.577 2.15 12.734 1 97.31 243 GLY B N 1
ATOM 3979 C CA . GLY B 1 243 ? -1.454 2.752 13.727 1 97.31 243 GLY B CA 1
ATOM 3980 C C . GLY B 1 243 ? -1.841 4.18 13.391 1 97.31 243 GLY B C 1
ATOM 3981 O O . GLY B 1 243 ? -2.477 4.863 14.203 1 97.31 243 GLY B O 1
ATOM 3982 N N . CYS B 1 244 ? -1.513 4.672 12.234 1 98.69 244 CYS B N 1
ATOM 3983 C CA . CYS B 1 244 ? -1.887 6.035 11.867 1 98.69 244 CYS B CA 1
ATOM 3984 C C . CYS B 1 244 ? -3.381 6.133 11.586 1 98.69 244 CYS B C 1
ATOM 3986 O O . CYS B 1 244 ? -3.939 5.297 10.875 1 98.69 244 CYS B O 1
ATOM 3988 N N . GLU B 1 245 ? -4.02 7.156 12.117 1 98.69 245 GLU B N 1
ATOM 3989 C CA . GLU B 1 245 ? -5.457 7.34 11.945 1 98.69 245 GLU B CA 1
ATOM 3990 C C . GLU B 1 245 ? -5.758 8.352 10.852 1 98.69 245 GLU B C 1
ATOM 3992 O O . GLU B 1 245 ? -6.855 8.359 10.289 1 98.69 245 GLU B O 1
ATOM 3997 N N . PHE B 1 246 ? -4.805 9.258 10.578 1 98.88 246 PHE B N 1
ATOM 3998 C CA . PHE B 1 246 ? -4.973 10.289 9.562 1 98.88 246 PHE B CA 1
ATOM 3999 C C . PHE B 1 246 ? -3.854 10.227 8.531 1 98.88 246 PHE B C 1
ATOM 4001 O O . PHE B 1 246 ? -2.688 10.031 8.883 1 98.88 246 PHE B O 1
ATOM 4008 N N . ILE B 1 247 ? -4.25 10.328 7.258 1 98.94 247 ILE B N 1
ATOM 4009 C CA . ILE B 1 247 ? -3.295 10.383 6.156 1 98.94 247 ILE B CA 1
ATOM 4010 C C . ILE B 1 247 ? -3.449 11.711 5.41 1 98.94 247 ILE B C 1
ATOM 4012 O O . ILE B 1 247 ? -4.539 12.031 4.93 1 98.94 247 ILE B O 1
ATOM 4016 N N . ARG B 1 248 ? -2.396 12.492 5.324 1 98.94 248 ARG B N 1
ATOM 4017 C CA . ARG B 1 248 ? -2.377 13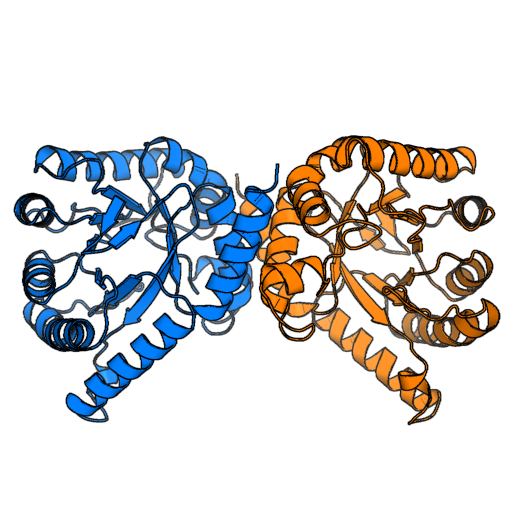.789 4.648 1 98.94 248 ARG B CA 1
ATOM 4018 C C . ARG B 1 248 ? -1.768 13.664 3.258 1 98.94 248 ARG B C 1
ATOM 4020 O O . ARG B 1 248 ? -0.601 13.297 3.113 1 98.94 248 ARG B O 1
ATOM 4027 N N . VAL B 1 249 ? -2.615 13.992 2.254 1 98.81 249 VAL B N 1
ATOM 4028 C CA . VAL B 1 249 ? -2.133 13.609 0.929 1 98.81 249 VAL B CA 1
ATOM 4029 C C . VAL B 1 249 ? -2.602 14.633 -0.104 1 98.81 249 VAL B C 1
ATOM 4031 O O . VAL B 1 249 ? -3.543 15.391 0.143 1 98.81 249 VAL B O 1
ATOM 4034 N N . HIS B 1 250 ? -1.975 14.625 -1.283 1 97.81 250 HIS B N 1
ATOM 4035 C CA . HIS B 1 250 ? -2.367 15.398 -2.453 1 97.81 250 HIS B CA 1
ATOM 4036 C C . HIS B 1 250 ? -3.379 14.641 -3.305 1 97.81 250 HIS B C 1
ATOM 4038 O O . HIS B 1 250 ? -4.328 15.227 -3.82 1 97.81 250 HIS B O 1
ATOM 4044 N N . ASP B 1 251 ? -3.162 13.344 -3.518 1 98.25 251 ASP B N 1
ATOM 4045 C CA . ASP B 1 251 ? -4 12.469 -4.336 1 98.25 251 ASP B CA 1
ATOM 4046 C C . ASP B 1 251 ? -5.062 11.773 -3.488 1 98.25 251 ASP B C 1
ATOM 4048 O O . ASP B 1 251 ? -4.812 10.703 -2.934 1 98.25 251 ASP B O 1
ATOM 4052 N N . ILE B 1 252 ? -6.242 12.336 -3.535 1 98.81 252 ILE B N 1
ATOM 4053 C CA . ILE B 1 252 ? -7.27 11.953 -2.572 1 98.81 252 ILE B CA 1
ATOM 4054 C C . ILE B 1 252 ? -7.875 10.609 -2.977 1 98.81 252 ILE B C 1
ATOM 4056 O O . ILE B 1 252 ? -7.883 9.664 -2.188 1 98.81 252 ILE B O 1
ATOM 4060 N N . LYS B 1 253 ? -8.297 10.453 -4.207 1 98.75 253 LYS B N 1
ATOM 4061 C CA . LYS B 1 253 ? -9.023 9.273 -4.664 1 98.75 253 LYS B CA 1
ATOM 4062 C C . LYS B 1 253 ? -8.195 8.008 -4.469 1 98.75 253 LYS B C 1
ATOM 4064 O O . LYS B 1 253 ? -8.672 7.039 -3.871 1 98.75 253 LYS B O 1
ATOM 4069 N N . GLU B 1 254 ? -6.969 8.055 -4.945 1 98.81 254 GLU B N 1
ATOM 4070 C CA . GLU B 1 254 ? -6.086 6.895 -4.875 1 98.81 254 GLU B CA 1
ATOM 4071 C C . GLU B 1 254 ? -5.805 6.504 -3.428 1 98.81 254 GLU B C 1
ATOM 4073 O O . GLU B 1 254 ? -5.844 5.324 -3.078 1 98.81 254 GLU B O 1
ATOM 4078 N N . ASN B 1 255 ? -5.574 7.504 -2.6 1 98.94 255 ASN B N 1
ATOM 4079 C CA . ASN B 1 255 ? -5.285 7.207 -1.2 1 98.94 255 ASN B CA 1
ATOM 4080 C C . ASN B 1 255 ? -6.535 6.742 -0.458 1 98.94 255 ASN B C 1
ATOM 4082 O O . ASN B 1 255 ? -6.457 5.887 0.424 1 98.94 255 ASN B O 1
ATOM 4086 N N . LYS B 1 256 ? -7.68 7.312 -0.77 1 98.94 256 LYS B N 1
ATOM 4087 C CA . LYS B 1 256 ? -8.922 6.84 -0.174 1 98.94 256 LYS B CA 1
ATOM 4088 C C . LYS B 1 256 ? -9.156 5.359 -0.477 1 98.94 256 LYS B C 1
ATOM 4090 O O . LYS B 1 256 ? -9.516 4.59 0.413 1 98.94 256 LYS B O 1
ATOM 4095 N N . ARG B 1 257 ? -8.938 4.973 -1.69 1 98.88 257 ARG B N 1
ATOM 4096 C CA . ARG B 1 257 ? -9.125 3.582 -2.096 1 98.88 257 ARG B CA 1
ATOM 4097 C C . ARG B 1 257 ? -8.188 2.658 -1.331 1 98.88 257 ARG B C 1
ATOM 4099 O O . ARG B 1 257 ? -8.594 1.594 -0.864 1 98.88 257 ARG B O 1
ATOM 4106 N N . VAL B 1 258 ? -6.926 3.061 -1.142 1 98.88 258 VAL B N 1
ATOM 4107 C CA . VAL B 1 258 ? -5.961 2.252 -0.404 1 98.88 258 VAL B CA 1
ATOM 4108 C C . VAL B 1 258 ? -6.348 2.205 1.072 1 98.88 258 VAL B C 1
ATOM 4110 O O . VAL B 1 258 ? -6.207 1.167 1.724 1 98.88 258 VAL B O 1
ATOM 4113 N N . CYS B 1 259 ? -6.855 3.322 1.605 1 98.88 259 CYS B N 1
ATOM 4114 C CA . CYS B 1 259 ? -7.297 3.355 2.996 1 98.88 259 CYS B CA 1
ATOM 4115 C C . CYS B 1 259 ? -8.43 2.367 3.23 1 98.88 259 CYS B C 1
ATOM 4117 O O . CYS B 1 259 ? -8.383 1.564 4.164 1 98.88 259 CYS B O 1
ATOM 4119 N N . VAL B 1 260 ? -9.422 2.422 2.391 1 98.88 260 VAL B N 1
ATOM 4120 C CA . VAL B 1 260 ? -10.594 1.566 2.543 1 98.88 260 VAL B CA 1
ATOM 4121 C C . VAL B 1 260 ? -10.18 0.1 2.422 1 98.88 260 VAL B C 1
ATOM 4123 O O . VAL B 1 260 ? -10.586 -0.732 3.238 1 98.88 260 VAL B O 1
ATOM 412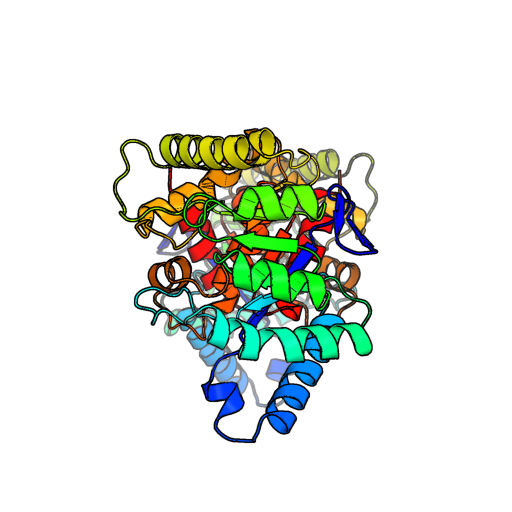6 N N . MET B 1 261 ? -9.359 -0.24 1.431 1 98.88 261 MET B N 1
ATOM 4127 C CA . MET B 1 261 ? -8.906 -1.615 1.238 1 98.88 261 MET B CA 1
ATOM 4128 C C . MET B 1 261 ? -8.125 -2.104 2.451 1 98.88 261 MET B C 1
ATOM 4130 O O . MET B 1 261 ? -8.367 -3.203 2.953 1 98.88 261 MET B O 1
ATOM 4134 N N . THR B 1 262 ? -7.203 -1.272 2.939 1 98.88 262 THR B N 1
ATOM 4135 C CA . THR B 1 262 ? -6.344 -1.621 4.066 1 98.88 262 THR B CA 1
ATOM 4136 C C . THR B 1 262 ? -7.168 -1.814 5.336 1 98.88 262 THR B C 1
ATOM 4138 O O . THR B 1 262 ? -7.039 -2.832 6.02 1 98.88 262 THR B O 1
ATOM 4141 N N . ASP B 1 263 ? -8.07 -0.874 5.598 1 98.81 263 ASP B N 1
ATOM 4142 C CA . ASP B 1 263 ? -8.922 -0.958 6.777 1 98.81 263 ASP B CA 1
ATOM 4143 C C . ASP B 1 263 ? -9.781 -2.219 6.746 1 98.81 263 ASP B C 1
ATOM 4145 O O . ASP B 1 263 ? -9.93 -2.9 7.762 1 98.81 263 ASP B O 1
ATOM 4149 N N . SER B 1 264 ? -10.336 -2.502 5.594 1 98.75 264 SER B N 1
ATOM 4150 C CA . SER B 1 264 ? -11.219 -3.652 5.461 1 98.75 264 SER B CA 1
ATOM 4151 C C . SER B 1 264 ? -10.492 -4.953 5.773 1 98.75 264 SER B C 1
ATOM 4153 O O . SER B 1 264 ? -11.047 -5.844 6.422 1 98.75 264 SER B O 1
ATOM 4155 N N . ILE B 1 265 ? -9.273 -5.055 5.32 1 98.75 265 ILE B N 1
ATOM 4156 C CA . ILE B 1 265 ? -8.484 -6.258 5.574 1 98.75 265 ILE B CA 1
ATOM 4157 C C . ILE B 1 265 ? -8.133 -6.336 7.0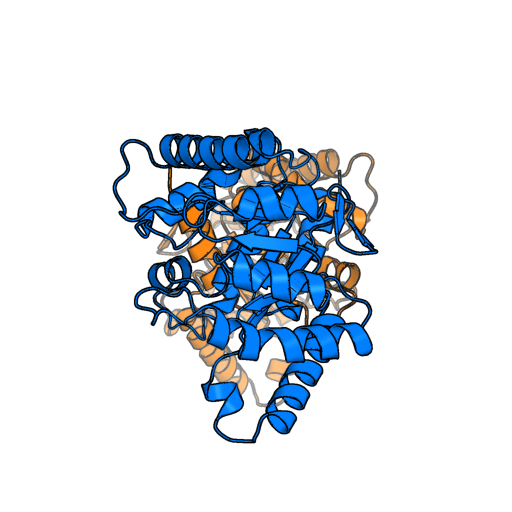59 1 98.75 265 ILE B C 1
ATOM 4159 O O . ILE B 1 265 ? -8.344 -7.367 7.699 1 98.75 265 ILE B O 1
ATOM 4163 N N . LEU B 1 266 ? -7.648 -5.234 7.645 1 98 266 LEU B N 1
ATOM 4164 C CA . LEU B 1 266 ? -7.148 -5.238 9.016 1 98 266 LEU B CA 1
ATOM 4165 C C . LEU B 1 266 ? -8.281 -5.465 10.008 1 98 266 LEU B C 1
ATOM 4167 O O . LEU B 1 266 ? -8.055 -5.973 11.109 1 98 266 LEU B O 1
ATOM 4171 N N . LYS B 1 267 ? -9.484 -5.16 9.602 1 96.81 267 LYS B N 1
ATOM 4172 C CA . LYS B 1 267 ? -10.633 -5.312 10.5 1 96.81 267 LYS B CA 1
ATOM 4173 C C . LYS B 1 267 ? -11.242 -6.707 10.383 1 96.81 267 LYS B C 1
ATOM 4175 O O . LYS B 1 267 ? -12.086 -7.09 11.188 1 96.81 267 LYS B O 1
ATOM 4180 N N . SER B 1 268 ? -10.789 -7.426 9.367 1 93.88 268 SER B N 1
ATOM 4181 C CA . SER B 1 268 ? -11.32 -8.766 9.156 1 93.88 268 SER B CA 1
ATOM 4182 C C . SER B 1 268 ? -10.609 -9.789 10.031 1 93.88 268 SER B C 1
ATOM 4184 O O . SER B 1 268 ? -9.492 -10.219 9.719 1 93.88 268 SER B O 1
ATOM 4186 N N . LYS B 1 269 ? -11.156 -10.258 11.195 1 82 269 LYS B N 1
ATOM 4187 C CA . LYS B 1 269 ? -10.539 -11.188 12.141 1 82 269 LYS B CA 1
ATOM 4188 C C . LYS B 1 269 ? -11.07 -12.602 11.938 1 82 269 LYS B C 1
ATOM 4190 O O . LYS B 1 269 ? -12.211 -12.789 11.523 1 82 269 LYS B O 1
#

Radius of gyration: 26.27 Å; Cα contacts (8 Å, |Δi|>4): 1066; chains: 2; bounding box: 42×77×67 Å

Organism: NCBI:txid29372

Secondary structure (DSSP, 8-state):
-EETTEE--TTT--EEEEEEE--HHHHHTT-HHHHHHHHHHHHHHHHHHT-SEEEEESS--STTPPP--HHHHHHHHHHHHHHHHHH----EEEE-S-HHHHHHHHHHT--EEEETTTTSS-TTHHHHHHHHT--EEEE---SS---SSHHHHHHHHHHHHHHHHHHHT--GGGEEEE--TTSS--HHHHHHHHHTHHHHHTTSS-BEE--TT-HHHHHHHT--GGG-HHHHHHHHHHHHHTT--EEEES-HHHHHHHHHHHHHHHT--/-EETTEE--TTT--EEEEEEE--HHHHHTT-HHHHHHHHHHHHHHHHHHT-SEEEEESS--STTPPP--HHHHHHHHHHHHHHHHHH----EEEE-S-HHHHHHHHHHT--EEEETTTTSS-TTHHHHHHHHT--EEEE---SS---SSHHHHHHHHHHHHHHHHHHHT--GGGEEEE--TTSS--HHHHHHHHHTHHHHHTTSS-BEE--TT-HHHHHHHT--GGG-HHHHHHHHHHHHHTT--EEEES-HHHHHHHHHHHHHHHT--

InterPro domains:
  IPR000489 Pterin-binding domain [PF00809] (17-250)
  IPR000489 Pterin-binding domain [PS00792] (16-31)
  IPR000489 Pterin-binding domain [PS00793] (50-63)
  IPR000489 Pterin-binding domain [PS50972] (14-260)
  IPR006390 Dihydropteroate synthase domain [TIGR01496] (16-264)
  IPR006390 Dihydropteroate synthase domain [cd00739] (14-263)
  IPR011005 Dihydropteroate synthase-like superfamily [G3DSA:3.20.20.20] (1-269)
  IPR011005 Dihydropteroate synthase-like superfamily [SSF51717] (3-267)
  IPR045031 Dihydropteroate synthase-like [PTHR20941] (3-267)

Solvent-accessible surface area (backbone atoms only — not comparable to full-atom values): 27584 Å² total; per-residue (Å²): 79,69,43,61,96,42,77,45,60,71,87,75,48,67,39,35,30,28,59,42,77,46,47,62,78,57,40,62,76,64,40,65,65,49,29,46,51,51,51,50,50,50,50,51,51,34,48,75,36,52,35,59,28,41,32,37,24,39,54,69,82,53,92,86,52,69,89,66,54,54,69,61,31,35,67,53,39,32,64,49,42,36,52,43,58,72,73,43,98,63,39,28,30,38,43,49,62,45,41,70,34,49,52,52,32,43,75,38,57,37,23,29,43,36,19,65,48,16,56,68,75,28,78,58,33,28,44,48,33,25,74,68,68,39,28,36,33,34,19,33,58,57,100,53,65,82,68,94,45,62,68,62,51,47,49,52,52,43,48,51,28,49,48,52,28,46,75,46,55,30,56,74,81,33,44,29,35,23,80,30,64,72,44,48,52,51,62,67,50,36,30,26,47,66,56,43,45,46,67,59,44,68,77,72,45,53,29,40,45,55,59,53,49,31,61,59,45,21,66,73,67,70,40,59,67,92,66,22,61,44,35,28,50,33,50,50,45,51,38,44,76,42,62,34,33,32,38,38,30,72,59,36,45,58,45,40,43,23,42,53,48,44,47,53,23,71,68,30,121,79,69,44,60,96,40,77,46,60,71,86,74,49,67,41,35,30,27,59,42,76,47,48,62,76,57,40,64,77,62,42,64,65,48,29,46,51,51,51,51,52,49,50,52,50,35,48,74,35,54,37,59,28,40,32,38,25,40,56,68,82,52,91,88,51,70,89,66,54,53,68,60,30,35,67,52,40,32,64,48,41,36,53,44,58,72,74,44,98,65,36,27,30,38,43,49,62,46,42,69,34,49,52,52,32,42,75,38,57,36,23,30,42,35,19,63,47,15,55,69,76,28,79,57,32,29,43,49,33,25,76,68,69,39,28,36,33,34,18,34,56,58,99,52,66,82,67,94,44,62,68,62,52,48,49,51,52,40,49,50,27,50,47,52,28,46,73,46,54,31,56,73,81,33,45,29,36,21,80,30,64,73,44,49,50,52,62,69,50,36,29,26,46,65,55,42,43,45,65,58,42,69,77,72,45,54,28,40,44,54,57,54,49,33,61,59,45,21,66,74,67,71,40,58,65,92,65,22,60,46,36,28,49,34,50,51,46,53,40,45,78,42,60,34,32,32,41,38,29,74,61,38,46,60,45,41,43,24,41,54,48,45,46,55,24,71,67,30,120